Protein AF-W2SBA1-F1 (afdb_monomer_lite)

InterPro domains:
  IPR019438 Queuosine salvage protein family [PF10343] (79-324)
  IPR019438 Queuosine salvage protein family [PTHR21314] (29-324)

Radius of gyration: 33.28 Å; chains: 1; bounding box: 105×116×76 Å

Organism: Cyphellophora europaea (strain CBS 101466) (NCBI:txid1220924)

Secondary structure (DSSP, 8-state):
----PPPHHHHHHHHHHTT-S-PPPPPP--SHHHHHHHHHHH-SSEEE-HHHHHHHHHHHHHHHHHTT-SHHHHHTSTTSPPGGGTHHHHHHHHHHHHT------SS-GGGS-EEEETTEEEETHHHHHHHHHHHHHTT--TT-HHHHHHS-HHHHHHHT--SSSSPPTTHHHHHHHHHHHHHHHTSGGGSHHHHHHHHTT-HHHHHHHHHHH-HHHH--EEEETTEEEE--HHHHHHHHHHHHHTTTSGGG--TTHHHH------SSHHHHHHHTTSEEE-HHHHHHHHTT----TT-HHHHHHHHHHHHHHHHHHHHHHHTT-SEEEEEE----------------------------------------------------------------------------------------------------PPP----PPPPEEEEEEP-HHHHHHHHHHHHHHHHHHHHHHHHTT---SS-TT-TTSPP----GGGT-

Structure (mmCIF, N/CA/C/O backbone):
data_AF-W2SBA1-F1
#
_entry.id   AF-W2SBA1-F1
#
loop_
_atom_site.group_PDB
_atom_site.id
_atom_site.type_symbol
_atom_site.label_atom_id
_atom_site.label_alt_id
_atom_site.label_comp_id
_atom_site.label_asym_id
_atom_site.label_entity_id
_atom_site.label_seq_id
_atom_site.pdbx_PDB_ins_code
_atom_site.Cartn_x
_atom_site.Cartn_y
_atom_site.Cartn_z
_atom_site.occupancy
_atom_site.B_iso_or_equiv
_atom_site.auth_seq_id
_atom_site.auth_comp_id
_atom_site.auth_asym_id
_atom_site.auth_atom_id
_atom_site.pdbx_PDB_model_num
ATOM 1 N N . MET A 1 1 ? 12.137 64.158 -16.734 1.00 41.31 1 MET A N 1
ATOM 2 C CA . MET A 1 1 ? 11.784 62.815 -17.223 1.00 41.31 1 MET A CA 1
ATOM 3 C C . MET A 1 1 ? 13.118 62.131 -17.488 1.00 41.31 1 MET A C 1
ATOM 5 O O . MET A 1 1 ? 13.755 62.510 -18.460 1.00 41.31 1 MET A O 1
ATOM 9 N N . SER A 1 2 ? 13.648 61.332 -16.556 1.00 4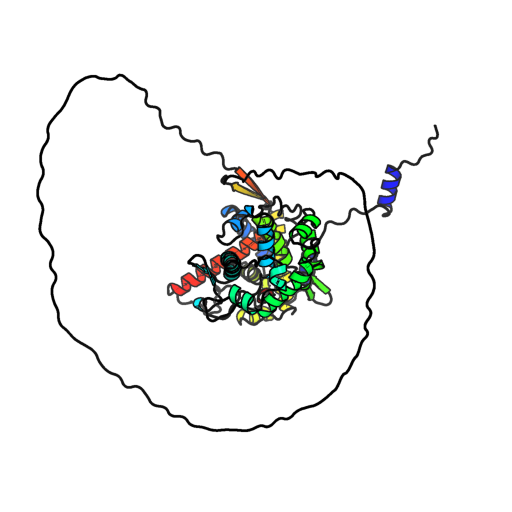5.12 2 SER A N 1
ATOM 10 C CA . SER A 1 2 ? 14.929 60.633 -16.760 1.00 45.12 2 SER A CA 1
ATOM 11 C C . SER A 1 2 ? 14.648 59.210 -17.235 1.00 45.12 2 SER A C 1
ATOM 13 O O . SER A 1 2 ? 14.126 58.413 -16.463 1.00 45.12 2 SER A O 1
ATOM 15 N N . ASP A 1 3 ? 14.999 58.925 -18.487 1.00 52.66 3 ASP A N 1
ATOM 16 C CA . ASP A 1 3 ? 14.922 57.614 -19.158 1.00 52.66 3 ASP A CA 1
ATOM 17 C C . ASP A 1 3 ? 16.031 56.634 -18.696 1.00 52.66 3 ASP A C 1
ATOM 19 O O . ASP A 1 3 ? 16.565 55.873 -19.494 1.00 52.66 3 ASP A O 1
ATOM 23 N N . ASP A 1 4 ? 16.413 56.656 -17.414 1.00 56.69 4 ASP A N 1
ATOM 24 C CA . ASP A 1 4 ? 17.571 55.899 -16.891 1.00 56.69 4 ASP A CA 1
ATOM 25 C C . ASP A 1 4 ? 17.198 54.773 -15.903 1.00 56.69 4 ASP A C 1
ATOM 27 O O . ASP A 1 4 ? 18.074 54.197 -15.256 1.00 56.69 4 ASP A O 1
ATOM 31 N N . GLU A 1 5 ? 15.916 54.415 -15.771 1.00 64.38 5 GLU A N 1
ATOM 32 C CA . GLU A 1 5 ? 15.523 53.247 -14.970 1.00 64.38 5 GLU A CA 1
ATOM 33 C C . GLU A 1 5 ? 15.539 51.974 -15.821 1.00 64.38 5 GLU A C 1
ATOM 35 O O . GLU A 1 5 ? 14.799 51.832 -16.794 1.00 64.38 5 GLU A O 1
ATOM 40 N N . ALA A 1 6 ? 16.421 51.041 -15.452 1.00 68.38 6 ALA A N 1
ATOM 41 C CA . ALA A 1 6 ? 16.490 49.724 -16.064 1.00 68.38 6 ALA A CA 1
ATOM 42 C C . ALA A 1 6 ? 15.169 48.971 -15.852 1.00 68.38 6 ALA A C 1
ATOM 44 O O . ALA A 1 6 ? 14.677 48.872 -14.728 1.00 68.38 6 ALA A O 1
ATOM 45 N N . ASP A 1 7 ? 14.635 48.419 -16.940 1.00 77.94 7 ASP A N 1
ATOM 46 C CA . ASP A 1 7 ? 13.379 47.677 -16.949 1.00 77.94 7 ASP A CA 1
ATOM 47 C C . ASP A 1 7 ? 13.448 46.467 -15.985 1.00 77.94 7 ASP A C 1
ATOM 49 O O . ASP A 1 7 ? 14.268 45.557 -16.187 1.00 77.94 7 ASP A O 1
ATOM 53 N N . PRO A 1 8 ? 12.614 46.437 -14.928 1.00 74.50 8 PRO A N 1
ATOM 54 C CA . PRO A 1 8 ? 12.634 45.379 -13.926 1.00 74.50 8 PRO A CA 1
ATOM 55 C C . PRO A 1 8 ? 12.270 43.998 -14.493 1.00 74.50 8 PRO A C 1
ATOM 57 O O . PRO A 1 8 ? 12.764 42.992 -13.978 1.00 74.50 8 PRO A O 1
ATOM 60 N N . GLU A 1 9 ? 11.482 43.915 -15.570 1.00 71.69 9 GLU A N 1
ATOM 61 C CA . GLU A 1 9 ? 11.187 42.638 -16.234 1.00 71.69 9 GLU A CA 1
ATOM 62 C C . GLU A 1 9 ? 12.407 42.114 -16.995 1.00 71.69 9 GLU A C 1
ATOM 64 O O . GLU A 1 9 ? 12.717 40.919 -16.952 1.00 71.69 9 GLU A O 1
ATOM 69 N N . LEU A 1 10 ? 13.159 43.015 -17.632 1.00 73.62 10 LEU A N 1
ATOM 70 C CA . LEU A 1 10 ? 14.387 42.670 -18.343 1.00 73.62 10 LEU A CA 1
ATOM 71 C C . LEU A 1 10 ? 15.471 42.182 -17.371 1.00 73.62 10 LEU A C 1
ATOM 73 O O . LEU A 1 10 ? 16.178 41.218 -17.667 1.00 73.62 10 LEU A O 1
ATOM 77 N N . LEU A 1 11 ? 15.569 42.799 -16.188 1.00 75.62 11 LEU A N 1
ATOM 78 C CA . LEU A 1 11 ? 16.464 42.367 -15.110 1.00 75.62 11 LEU A CA 1
ATOM 79 C C . LEU A 1 11 ? 16.079 40.989 -14.553 1.00 75.62 11 LEU A C 1
ATOM 81 O O . LEU A 1 11 ? 16.964 40.168 -14.306 1.00 75.62 11 LEU A O 1
ATOM 85 N N . ALA A 1 12 ? 14.782 40.706 -14.404 1.00 69.31 12 ALA A N 1
ATOM 86 C CA . ALA A 1 12 ? 14.292 39.399 -13.968 1.00 69.31 12 ALA A CA 1
ATOM 87 C C . ALA A 1 12 ? 14.592 38.296 -15.000 1.00 69.31 12 ALA A C 1
ATOM 89 O O . ALA A 1 12 ? 15.071 37.219 -14.636 1.00 69.31 12 ALA A O 1
ATOM 90 N N . LEU A 1 13 ? 14.397 38.580 -16.292 1.00 70.69 13 LEU A N 1
ATOM 91 C CA . LEU A 1 13 ? 14.755 37.685 -17.400 1.00 70.69 13 LEU A CA 1
ATOM 92 C C . LEU A 1 13 ? 16.266 37.429 -17.471 1.00 70.69 13 LEU A C 1
ATOM 94 O O . LEU A 1 13 ? 16.697 36.284 -17.635 1.00 70.69 13 LEU A O 1
ATOM 98 N N . LEU A 1 14 ? 17.082 38.473 -17.294 1.00 74.50 14 LEU A N 1
ATOM 99 C CA . LEU A 1 14 ? 18.538 38.344 -17.265 1.00 74.50 14 LEU A CA 1
ATOM 100 C C . LEU A 1 14 ? 18.982 37.491 -16.068 1.00 74.50 14 LEU A C 1
ATOM 102 O O . LEU A 1 14 ? 19.779 36.568 -16.238 1.00 74.50 14 LEU A O 1
ATOM 106 N N . ALA A 1 15 ? 18.409 37.729 -14.884 1.00 70.81 15 ALA A N 1
ATOM 107 C CA . ALA A 1 15 ? 18.660 36.932 -13.687 1.00 70.81 15 ALA A CA 1
ATOM 108 C C . ALA A 1 15 ? 18.260 35.462 -13.886 1.00 70.81 15 ALA A C 1
ATOM 110 O O . ALA A 1 15 ? 19.018 34.569 -13.516 1.00 70.81 15 ALA A O 1
ATOM 111 N N . GLN A 1 16 ? 17.126 35.182 -14.531 1.00 71.81 16 GLN A N 1
ATOM 112 C CA . GLN A 1 16 ? 16.700 33.817 -14.846 1.00 71.81 16 GLN A CA 1
ATOM 113 C C . GLN A 1 16 ? 17.651 33.130 -15.842 1.00 71.81 16 GLN A C 1
ATOM 115 O O . GLN A 1 16 ? 18.020 31.973 -15.635 1.00 71.81 16 GLN A O 1
ATOM 120 N N . SER A 1 17 ? 18.113 33.849 -16.873 1.00 73.62 17 SER A N 1
ATOM 121 C CA . SER A 1 17 ? 19.070 33.333 -17.866 1.00 73.62 17 SER A CA 1
ATOM 122 C C . SER A 1 17 ? 20.462 33.050 -17.282 1.00 73.62 17 SER A C 1
ATOM 124 O O . SER A 1 17 ? 21.148 32.133 -17.728 1.00 73.62 17 SER A O 1
ATOM 126 N N . LEU A 1 18 ? 20.849 33.796 -16.242 1.00 78.88 18 LEU A N 1
ATOM 127 C CA . LEU A 1 18 ? 22.095 33.626 -15.490 1.00 78.88 18 LEU A CA 1
ATOM 128 C C . LEU A 1 18 ? 21.955 32.651 -14.305 1.00 78.88 18 LEU A C 1
ATOM 130 O O . LEU A 1 18 ? 22.921 32.432 -13.578 1.00 78.88 18 LEU A O 1
ATOM 134 N N . GLY A 1 19 ? 20.771 32.060 -14.095 1.00 60.34 19 GLY A N 1
ATOM 135 C CA . GLY A 1 19 ? 20.509 31.125 -12.994 1.00 60.34 19 GLY A CA 1
ATOM 136 C C . GLY A 1 19 ? 20.429 31.771 -11.603 1.00 60.34 19 GLY A C 1
ATOM 137 O O . GLY A 1 19 ? 20.545 31.066 -10.605 1.00 60.34 19 GLY A O 1
ATOM 138 N N . LEU A 1 20 ? 20.241 33.091 -11.541 1.00 73.81 20 LEU A N 1
ATOM 139 C CA . LEU A 1 20 ? 20.151 33.924 -10.334 1.00 73.81 20 LEU A CA 1
ATOM 140 C C . LEU A 1 20 ? 18.700 34.267 -9.931 1.00 73.81 20 LEU A C 1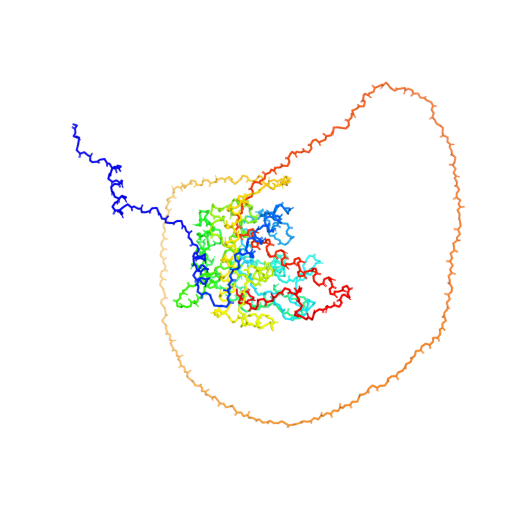
ATOM 142 O O . LEU A 1 20 ? 18.489 34.905 -8.903 1.00 73.81 20 LEU A O 1
ATOM 146 N N . GLY A 1 21 ? 17.702 33.865 -10.725 1.00 60.50 21 GLY A N 1
ATO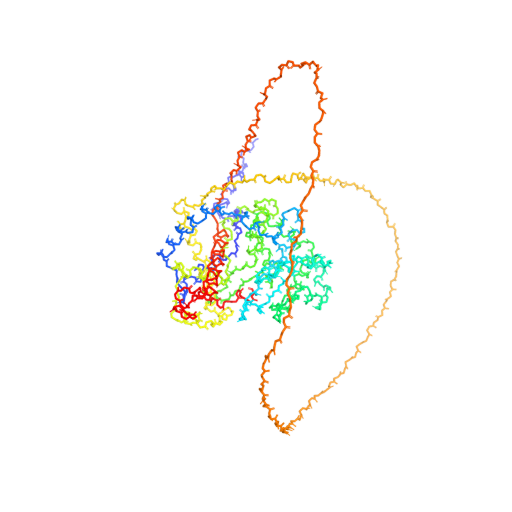M 147 C CA . GLY A 1 21 ? 16.283 33.946 -10.355 1.00 60.50 21 GLY A CA 1
ATOM 148 C C . GLY A 1 21 ? 15.858 32.792 -9.441 1.00 60.50 21 GLY A C 1
ATOM 149 O O . GLY A 1 21 ? 16.496 31.736 -9.441 1.00 60.50 21 GLY A O 1
ATOM 150 N N . SER A 1 22 ? 14.763 32.957 -8.688 1.00 55.28 22 SER A N 1
ATOM 151 C CA . SER A 1 22 ? 14.114 31.828 -8.016 1.00 55.28 22 SER A CA 1
ATOM 152 C C . SER A 1 22 ? 13.781 30.776 -9.074 1.00 55.28 22 SER A C 1
ATOM 154 O O . SER A 1 22 ? 12.940 30.983 -9.950 1.00 55.28 22 SER A O 1
ATOM 156 N N . ARG A 1 23 ? 14.490 29.642 -9.053 1.00 54.47 23 ARG A N 1
ATOM 157 C CA . ARG A 1 23 ? 14.047 28.489 -9.835 1.00 54.47 23 ARG A CA 1
ATOM 158 C C . ARG A 1 23 ? 12.641 28.159 -9.340 1.00 54.47 23 ARG A C 1
ATOM 160 O O . ARG A 1 23 ? 12.480 28.085 -8.120 1.00 54.47 23 ARG A O 1
ATOM 167 N N . PRO A 1 24 ? 11.647 27.966 -10.226 1.00 56.41 24 PRO A N 1
ATOM 168 C CA . PRO A 1 24 ? 10.415 27.332 -9.793 1.00 56.41 24 PRO A CA 1
ATOM 169 C C . PRO A 1 24 ? 10.820 26.048 -9.072 1.00 56.41 24 PRO A C 1
ATOM 171 O O . PRO A 1 24 ? 11.606 25.255 -9.605 1.00 56.41 24 PRO A O 1
ATOM 174 N N . GLU A 1 25 ? 10.404 25.933 -7.813 1.00 65.81 25 GLU A N 1
ATOM 175 C CA . GLU A 1 25 ? 10.704 24.772 -6.990 1.00 65.81 25 GLU A CA 1
ATOM 176 C C . GLU A 1 25 ? 10.232 23.540 -7.764 1.00 65.81 25 GLU A C 1
ATOM 178 O O . GLU A 1 25 ? 9.130 23.533 -8.320 1.00 65.81 25 GLU A O 1
ATOM 183 N N . ALA A 1 26 ? 11.108 22.543 -7.913 1.00 74.62 26 ALA A N 1
ATOM 184 C CA . ALA A 1 26 ? 10.741 21.338 -8.642 1.00 74.62 26 ALA A CA 1
ATOM 185 C C . ALA A 1 26 ? 9.484 20.734 -7.992 1.00 74.62 26 ALA A C 1
ATOM 187 O O . ALA A 1 26 ? 9.372 20.780 -6.762 1.00 74.62 26 ALA A O 1
ATOM 188 N N . PRO A 1 27 ? 8.544 20.178 -8.780 1.00 84.62 27 PRO A N 1
ATOM 189 C CA . PRO A 1 27 ? 7.355 19.565 -8.210 1.00 84.62 27 PRO A CA 1
ATOM 190 C C . PRO A 1 27 ? 7.766 18.520 -7.160 1.00 84.62 27 PRO A C 1
ATOM 192 O O . PRO A 1 27 ? 8.754 17.803 -7.379 1.00 84.62 27 PRO A O 1
ATOM 195 N N . PRO A 1 28 ? 7.054 18.436 -6.018 1.00 90.62 28 PRO A N 1
ATOM 196 C CA . PRO A 1 28 ? 7.364 17.460 -4.986 1.00 90.62 28 PRO A CA 1
ATOM 197 C C . PRO A 1 28 ? 7.434 16.046 -5.569 1.00 90.62 28 PRO A C 1
ATOM 199 O O . PRO A 1 28 ? 6.621 15.655 -6.401 1.00 90.62 28 PRO A O 1
ATOM 202 N N . SER A 1 29 ? 8.414 15.265 -5.123 1.00 93.25 29 SER A N 1
ATOM 203 C CA . SER A 1 29 ? 8.564 13.864 -5.509 1.00 93.25 29 SER A CA 1
ATOM 204 C C . SER A 1 29 ? 8.726 13.011 -4.263 1.00 93.25 29 SER A C 1
ATOM 206 O O . SER A 1 29 ? 9.401 13.416 -3.317 1.00 93.25 29 SER A O 1
ATOM 208 N N . THR A 1 30 ? 8.136 11.818 -4.287 1.00 96.25 30 THR A N 1
ATOM 209 C CA . THR A 1 30 ? 8.265 10.812 -3.223 1.00 96.25 30 THR A CA 1
ATOM 210 C C . THR A 1 30 ? 9.617 10.093 -3.255 1.00 96.25 30 THR A C 1
ATOM 212 O O . THR A 1 30 ? 9.948 9.353 -2.336 1.00 96.25 30 THR A O 1
ATOM 215 N N . GLY A 1 31 ? 10.388 10.228 -4.343 1.00 96.56 31 GLY A N 1
ATOM 216 C CA . GLY A 1 31 ? 11.643 9.499 -4.559 1.00 96.56 31 GLY A CA 1
ATOM 217 C C . GLY A 1 31 ? 11.479 8.005 -4.878 1.00 96.56 31 GLY A C 1
ATOM 218 O O . GLY A 1 31 ? 12.423 7.396 -5.382 1.00 96.56 31 GLY A O 1
ATOM 219 N N . VAL A 1 32 ? 10.286 7.432 -4.674 1.00 97.69 32 VAL A N 1
ATOM 220 C CA . VAL A 1 32 ? 10.009 5.994 -4.822 1.00 97.69 32 VAL A CA 1
ATOM 221 C C . VAL A 1 32 ? 10.308 5.505 -6.233 1.00 97.69 32 VAL A C 1
ATOM 223 O O . VAL A 1 32 ? 11.031 4.528 -6.410 1.00 97.69 32 VAL A O 1
ATOM 226 N N . LEU A 1 33 ? 9.825 6.218 -7.255 1.00 97.06 33 LEU A N 1
ATOM 227 C CA . LEU A 1 33 ? 9.997 5.781 -8.638 1.00 97.06 33 LEU A CA 1
ATOM 228 C C . LEU A 1 33 ? 11.471 5.779 -9.078 1.00 97.06 33 LEU A C 1
ATOM 230 O O . LEU A 1 33 ? 11.918 4.859 -9.758 1.00 97.06 33 LEU A O 1
ATOM 234 N N . LYS A 1 34 ? 12.248 6.769 -8.624 1.00 97.56 34 LYS A N 1
ATOM 235 C CA . LYS A 1 34 ? 13.693 6.854 -8.877 1.00 97.56 34 LYS A CA 1
ATOM 236 C C . LYS A 1 34 ? 14.457 5.736 -8.164 1.00 97.56 34 LYS A C 1
ATOM 238 O O . LYS A 1 34 ? 15.417 5.194 -8.707 1.00 97.56 34 LYS A O 1
ATOM 243 N N . SER A 1 35 ? 14.050 5.392 -6.943 1.00 98.12 35 SER A N 1
ATOM 244 C CA . SER A 1 35 ? 14.602 4.241 -6.230 1.00 98.12 35 SER A CA 1
ATOM 245 C C . SER A 1 35 ? 14.255 2.922 -6.923 1.00 98.12 35 SER A C 1
ATOM 247 O O . SER A 1 35 ? 15.129 2.069 -7.046 1.00 98.12 35 SER A O 1
ATOM 249 N N . ALA A 1 36 ? 13.024 2.775 -7.417 1.00 98.19 36 ALA A N 1
ATOM 250 C CA . ALA A 1 36 ? 12.576 1.596 -8.149 1.00 98.19 36 ALA A CA 1
ATOM 251 C C . ALA A 1 36 ? 13.360 1.380 -9.450 1.00 98.19 36 ALA A C 1
ATOM 253 O O . ALA A 1 36 ? 13.852 0.278 -9.682 1.00 98.19 36 ALA A O 1
ATOM 254 N N . GLU A 1 37 ? 13.548 2.440 -10.241 1.00 98.38 37 GLU A N 1
ATOM 255 C CA . GLU A 1 37 ? 14.387 2.425 -11.447 1.00 98.38 37 GLU A CA 1
ATOM 256 C C . GLU A 1 37 ? 15.828 2.014 -11.122 1.00 98.38 37 GLU A C 1
ATOM 258 O O . GLU A 1 37 ? 16.373 1.107 -11.746 1.00 98.38 37 GLU A O 1
ATOM 263 N N . TYR A 1 38 ? 16.425 2.608 -10.080 1.00 98.62 38 TYR A N 1
ATOM 264 C CA . TYR A 1 38 ? 17.785 2.262 -9.665 1.00 98.62 38 TYR A CA 1
ATOM 265 C C . TYR A 1 38 ? 17.927 0.786 -9.279 1.00 98.62 38 TYR A C 1
ATOM 267 O O . TYR A 1 38 ? 18.912 0.153 -9.660 1.00 98.62 38 TYR A O 1
ATOM 275 N N . VAL A 1 39 ? 16.980 0.235 -8.513 1.00 98.56 39 VAL A N 1
ATOM 276 C CA . VAL A 1 39 ? 17.020 -1.189 -8.154 1.00 98.56 39 VAL A CA 1
ATOM 277 C C . VAL A 1 39 ? 16.849 -2.045 -9.401 1.00 98.56 39 VAL A C 1
ATOM 279 O O . VAL A 1 39 ? 17.642 -2.958 -9.591 1.00 98.56 39 VAL A O 1
ATOM 282 N N . TYR A 1 40 ? 15.887 -1.727 -10.269 1.00 98.19 40 TYR A N 1
ATOM 283 C CA . TYR A 1 40 ? 15.662 -2.450 -11.520 1.00 98.19 40 TYR A CA 1
ATOM 284 C C . TYR A 1 40 ? 16.918 -2.507 -12.403 1.00 98.19 40 TYR A C 1
ATOM 286 O O . TYR A 1 40 ? 17.310 -3.591 -12.827 1.00 98.19 40 TYR A O 1
ATOM 294 N N . ASP A 1 41 ? 17.599 -1.377 -12.610 1.00 98.06 41 ASP A N 1
ATOM 295 C CA . ASP A 1 41 ? 18.819 -1.299 -13.428 1.00 98.06 41 ASP A CA 1
ATOM 296 C C . ASP A 1 41 ? 19.984 -2.130 -12.864 1.00 98.06 41 ASP A C 1
ATOM 298 O O . ASP A 1 41 ? 20.960 -2.410 -13.563 1.00 98.06 41 ASP A O 1
ATOM 302 N N . ASN A 1 42 ? 19.908 -2.500 -11.585 1.00 98.25 42 ASN A N 1
ATOM 303 C CA . ASN A 1 42 ? 20.952 -3.221 -10.869 1.00 98.25 42 ASN A CA 1
ATOM 304 C C . ASN A 1 42 ? 20.507 -4.619 -10.406 1.00 98.25 42 ASN A C 1
ATOM 306 O O . ASN A 1 42 ? 21.335 -5.355 -9.866 1.00 98.25 42 ASN A O 1
ATOM 310 N N . ALA A 1 43 ? 19.253 -5.011 -10.621 1.00 97.88 43 ALA A N 1
ATOM 311 C CA . ALA A 1 43 ? 18.715 -6.276 -10.143 1.00 97.88 43 ALA A CA 1
ATOM 312 C C . ALA A 1 43 ? 19.443 -7.473 -10.778 1.00 97.88 43 ALA A C 1
ATOM 314 O O . ALA A 1 43 ? 19.828 -7.442 -11.948 1.00 97.88 43 ALA A O 1
ATOM 315 N N . LEU A 1 44 ? 19.659 -8.532 -9.994 1.00 97.38 44 LEU A N 1
ATOM 316 C CA . LEU A 1 44 ? 20.255 -9.789 -10.475 1.00 97.38 44 LEU A CA 1
ATOM 317 C C . LEU A 1 44 ? 19.258 -10.941 -10.462 1.00 97.38 44 LEU A C 1
ATOM 319 O O . LEU A 1 44 ? 19.340 -11.849 -11.289 1.00 97.38 44 LEU A O 1
ATOM 323 N N . ASP A 1 45 ? 18.348 -10.923 -9.496 1.00 97.81 45 ASP A N 1
ATOM 324 C CA . ASP A 1 45 ? 17.427 -12.003 -9.204 1.00 97.81 45 ASP A CA 1
ATOM 325 C C . ASP A 1 45 ? 16.014 -11.722 -9.744 1.00 97.81 45 ASP A C 1
ATOM 327 O O . ASP A 1 45 ? 15.227 -12.662 -9.861 1.00 97.81 45 ASP A O 1
ATOM 331 N N . VAL A 1 46 ? 15.710 -10.480 -10.143 1.00 97.94 46 VAL A N 1
ATOM 332 C CA . VAL A 1 46 ? 14.437 -10.081 -10.768 1.00 97.94 46 VAL A CA 1
ATOM 333 C C . VAL A 1 46 ? 14.665 -9.381 -12.108 1.00 97.94 46 VAL A C 1
ATOM 335 O O . VAL A 1 46 ? 15.520 -8.513 -12.236 1.00 97.94 46 VAL A O 1
ATOM 338 N N . SER A 1 47 ? 13.859 -9.724 -13.114 1.00 97.69 47 SER A N 1
ATOM 339 C CA . SER A 1 47 ? 13.835 -9.046 -14.415 1.00 97.69 47 SER A CA 1
ATOM 340 C C . SER A 1 47 ? 12.404 -8.799 -14.893 1.00 97.69 47 SER A C 1
ATOM 342 O O . SER A 1 47 ? 11.472 -9.499 -14.489 1.00 97.69 47 SER A O 1
ATOM 344 N N . ILE A 1 48 ? 12.225 -7.789 -15.749 1.00 98.12 48 ILE A N 1
ATOM 345 C CA . ILE A 1 48 ? 10.918 -7.396 -16.290 1.00 98.12 48 ILE A CA 1
ATOM 346 C C . ILE A 1 48 ? 10.866 -7.730 -17.782 1.00 98.12 48 ILE A C 1
ATOM 348 O O . ILE A 1 48 ? 11.691 -7.269 -18.571 1.00 98.12 48 ILE A O 1
ATOM 352 N N . SER A 1 49 ? 9.882 -8.530 -18.189 1.00 97.44 49 SER A N 1
ATOM 353 C CA . SER A 1 49 ? 9.722 -8.949 -19.582 1.00 97.44 49 SER A CA 1
ATOM 354 C C . SER A 1 49 ? 9.012 -7.888 -20.411 1.00 97.44 49 SER A C 1
ATOM 356 O O . SER A 1 49 ? 7.830 -7.631 -20.212 1.00 97.44 49 SER A O 1
ATOM 358 N N . SER A 1 50 ? 9.679 -7.344 -21.435 1.00 94.75 50 SER A N 1
ATOM 359 C CA . SER A 1 50 ? 9.043 -6.397 -22.368 1.00 94.75 50 SER A CA 1
ATOM 360 C C . SER A 1 50 ? 7.827 -6.999 -23.088 1.00 94.75 50 SER A C 1
ATOM 362 O O . SER A 1 50 ? 6.826 -6.313 -23.303 1.00 94.75 50 SER A O 1
ATOM 364 N N . GLN A 1 51 ? 7.892 -8.282 -23.461 1.00 95.25 51 GLN A N 1
ATOM 365 C CA . GLN A 1 51 ? 6.771 -8.973 -24.103 1.00 95.25 51 GLN A CA 1
ATOM 366 C C . GLN A 1 51 ? 5.623 -9.195 -23.113 1.00 95.25 51 GLN A C 1
ATOM 368 O O . GLN A 1 51 ? 4.475 -8.902 -23.447 1.00 95.25 51 GLN A O 1
ATOM 373 N N . GLY A 1 52 ? 5.942 -9.658 -21.899 1.00 94.56 52 GLY A N 1
ATOM 374 C CA . GLY A 1 52 ? 4.969 -9.857 -20.826 1.00 94.56 52 GLY A CA 1
ATOM 375 C C . GLY A 1 52 ? 4.270 -8.555 -20.449 1.00 94.56 52 GLY A C 1
ATOM 376 O O . GLY A 1 52 ? 3.046 -8.506 -20.423 1.00 94.56 52 GLY A O 1
ATOM 377 N N . SER A 1 53 ? 5.023 -7.464 -20.283 1.00 94.81 53 SER A N 1
ATOM 378 C CA . SER A 1 53 ? 4.474 -6.136 -19.997 1.00 94.81 53 SER A CA 1
ATOM 379 C C . SER A 1 53 ? 3.503 -5.657 -21.076 1.00 94.81 53 SER A C 1
ATOM 381 O O . SER A 1 53 ? 2.431 -5.158 -20.755 1.00 94.81 53 SER A O 1
ATOM 383 N N . LYS A 1 54 ? 3.826 -5.838 -22.362 1.00 94.25 54 LYS A N 1
ATOM 384 C CA . LYS A 1 54 ? 2.930 -5.441 -23.463 1.00 94.25 54 LYS A CA 1
ATOM 385 C C . LYS A 1 54 ? 1.625 -6.233 -23.472 1.00 94.25 54 LYS A C 1
ATOM 387 O O . LYS A 1 54 ? 0.574 -5.645 -23.712 1.00 94.25 54 LYS A O 1
ATOM 392 N N . ALA A 1 55 ? 1.698 -7.541 -23.228 1.00 94.00 55 ALA A N 1
ATOM 393 C CA . ALA A 1 55 ? 0.521 -8.403 -23.160 1.00 94.00 55 ALA A CA 1
ATOM 394 C C . ALA A 1 55 ? -0.337 -8.089 -21.922 1.00 94.00 55 ALA A C 1
ATOM 396 O O . ALA A 1 55 ? -1.555 -7.958 -22.026 1.00 94.00 55 ALA A O 1
ATOM 397 N N . ALA A 1 56 ? 0.300 -7.901 -20.765 1.00 94.56 56 ALA A N 1
ATOM 398 C CA . ALA A 1 56 ? -0.372 -7.546 -19.522 1.00 94.56 56 ALA A CA 1
ATOM 399 C C . ALA A 1 56 ? -1.035 -6.163 -19.599 1.00 94.56 56 ALA A C 1
ATOM 401 O O . ALA A 1 56 ? -2.178 -6.025 -19.185 1.00 94.56 56 ALA A O 1
ATOM 402 N N . ALA A 1 57 ? -0.373 -5.160 -20.182 1.00 93.94 57 ALA A N 1
ATOM 403 C CA . ALA A 1 57 ? -0.942 -3.825 -20.382 1.00 93.94 57 ALA A CA 1
ATOM 404 C C . ALA A 1 57 ? -2.247 -3.871 -21.196 1.00 93.94 57 ALA A C 1
ATOM 406 O O . ALA A 1 57 ? -3.229 -3.221 -20.844 1.00 93.94 57 ALA A O 1
ATOM 407 N N . GLU A 1 58 ? -2.281 -4.675 -22.260 1.00 91.25 58 GLU A N 1
ATOM 408 C CA . GLU A 1 58 ? -3.479 -4.869 -23.079 1.00 91.25 58 GLU A CA 1
ATOM 409 C C . GLU A 1 58 ? -4.599 -5.568 -22.297 1.00 91.25 58 GLU A C 1
ATOM 411 O O . GLU A 1 58 ? -5.733 -5.084 -22.266 1.00 91.25 58 GLU A O 1
ATOM 416 N N . LEU A 1 59 ? -4.272 -6.654 -21.592 1.00 91.94 59 LEU A N 1
ATOM 417 C CA . LEU A 1 59 ? -5.224 -7.382 -20.753 1.00 91.94 59 LEU A CA 1
ATOM 418 C C . LEU A 1 59 ? -5.827 -6.490 -19.656 1.00 91.94 59 LEU A C 1
ATOM 420 O O . LEU A 1 59 ? -7.050 -6.441 -19.505 1.00 91.94 59 LEU A O 1
ATOM 424 N N . LEU A 1 60 ? -4.983 -5.779 -18.905 1.00 92.06 60 LEU A N 1
ATOM 425 C CA . LEU A 1 60 ? -5.402 -4.916 -17.800 1.00 92.06 60 LEU A CA 1
ATOM 426 C C . LEU A 1 60 ? -6.259 -3.756 -18.302 1.00 92.06 60 LEU A C 1
ATOM 428 O O . LEU A 1 60 ? -7.269 -3.439 -17.682 1.00 92.06 60 LEU A O 1
ATOM 432 N N . TYR A 1 61 ? -5.937 -3.175 -19.461 1.00 88.25 61 TYR A N 1
ATOM 433 C CA . TYR A 1 61 ? -6.756 -2.114 -20.049 1.00 88.25 61 TYR A CA 1
ATOM 434 C C . TYR A 1 61 ? -8.171 -2.601 -20.374 1.00 88.25 61 TYR A C 1
ATOM 436 O O . TYR A 1 61 ? -9.161 -1.946 -20.031 1.00 88.25 61 TYR A O 1
ATOM 444 N N . HIS A 1 62 ? -8.286 -3.776 -20.998 1.00 89.12 62 HIS A N 1
ATOM 445 C CA . HIS A 1 62 ? -9.588 -4.374 -21.275 1.00 89.12 62 HIS A CA 1
ATOM 446 C C . HIS A 1 62 ? -10.375 -4.652 -19.990 1.00 89.12 62 HIS A C 1
ATOM 448 O O . HIS A 1 62 ? -11.590 -4.445 -19.964 1.00 89.12 62 HIS A O 1
ATOM 454 N N . GLN A 1 63 ? -9.703 -5.074 -18.916 1.00 89.88 63 GLN A N 1
ATOM 455 C CA . GLN A 1 63 ? -10.343 -5.288 -17.621 1.00 89.88 63 GLN A CA 1
ATOM 456 C C . GLN A 1 63 ? -10.802 -3.984 -16.961 1.00 89.88 63 GLN A C 1
ATOM 458 O O . GLN A 1 63 ? -11.962 -3.930 -16.550 1.00 89.88 63 GLN A O 1
ATOM 463 N N . LEU A 1 64 ? -9.964 -2.940 -16.922 1.00 88.38 64 LEU A N 1
ATOM 464 C CA . LEU A 1 64 ? -10.321 -1.617 -16.389 1.00 88.38 64 LEU A CA 1
ATOM 465 C C . LEU A 1 64 ? -11.590 -1.082 -17.060 1.00 88.38 64 LEU A C 1
ATOM 467 O O . LEU A 1 64 ? -12.543 -0.702 -16.382 1.00 88.38 64 LEU A O 1
ATOM 471 N N . ARG A 1 65 ? -11.646 -1.139 -18.397 1.00 85.25 65 ARG A N 1
ATOM 472 C CA . ARG A 1 65 ? -12.810 -0.672 -19.164 1.00 85.25 65 ARG A CA 1
ATOM 473 C C . ARG A 1 65 ? -14.050 -1.516 -18.943 1.00 85.25 65 ARG A C 1
ATOM 475 O O . ARG A 1 65 ? -15.130 -0.969 -18.749 1.00 85.25 65 ARG A O 1
ATOM 482 N N . ARG A 1 66 ? -13.913 -2.843 -18.987 1.00 86.50 66 ARG A N 1
ATOM 483 C CA . ARG A 1 66 ? -15.053 -3.755 -18.828 1.00 86.50 66 ARG A CA 1
ATOM 484 C C . ARG A 1 66 ? -15.676 -3.643 -17.437 1.00 86.50 66 ARG A C 1
ATOM 486 O O . ARG A 1 66 ? -16.888 -3.765 -17.318 1.00 86.50 66 ARG A O 1
ATOM 493 N N . ARG A 1 67 ? -14.852 -3.428 -16.409 1.00 85.25 67 ARG A N 1
ATOM 494 C CA . ARG A 1 67 ? -15.290 -3.264 -15.017 1.00 85.25 67 ARG A CA 1
ATOM 495 C C . ARG A 1 67 ? -15.689 -1.825 -14.675 1.00 85.25 67 ARG A C 1
ATOM 497 O O . ARG A 1 67 ? -16.137 -1.604 -13.562 1.00 85.25 67 ARG A O 1
ATOM 504 N N . GLN A 1 68 ? -15.506 -0.870 -15.595 1.00 83.25 68 GLN A N 1
ATOM 505 C CA . GLN A 1 68 ? -15.643 0.567 -15.324 1.00 83.25 68 GLN A CA 1
ATOM 506 C C . GLN A 1 68 ? -14.889 0.990 -14.046 1.00 83.25 68 GLN A C 1
ATOM 508 O O . GLN A 1 68 ? -15.399 1.722 -13.200 1.00 83.25 68 GLN A O 1
ATOM 513 N N . TYR A 1 69 ? -13.666 0.475 -13.897 1.00 82.69 69 TYR A N 1
ATOM 514 C CA . TYR A 1 69 ? -12.910 0.557 -12.651 1.00 82.69 69 TYR A CA 1
ATOM 515 C C . TYR A 1 69 ? -12.614 2.018 -12.286 1.00 82.69 69 TYR A C 1
ATOM 517 O O . TYR A 1 69 ? -12.247 2.818 -13.148 1.00 82.69 69 TYR A O 1
ATOM 525 N N . SER A 1 70 ? -12.807 2.383 -11.021 1.00 83.56 70 SER A N 1
ATOM 526 C CA . SER A 1 70 ? -12.620 3.748 -10.516 1.00 83.56 70 SER A CA 1
ATOM 527 C C . SER A 1 70 ? -12.461 3.743 -8.994 1.00 83.56 70 SER A C 1
ATOM 529 O O . SER A 1 70 ? -12.651 2.714 -8.347 1.00 83.56 70 SER A O 1
ATOM 531 N N . THR A 1 71 ? -12.197 4.914 -8.410 1.00 77.75 71 THR A N 1
ATOM 532 C CA . THR A 1 71 ? -12.256 5.185 -6.955 1.00 77.75 71 THR A CA 1
ATOM 533 C C . THR A 1 71 ? -13.520 4.650 -6.280 1.00 77.75 71 THR A C 1
ATOM 535 O O . THR A 1 71 ? -13.520 4.330 -5.096 1.00 77.75 71 THR A O 1
ATOM 538 N N . ARG A 1 72 ? -14.618 4.519 -7.026 1.00 71.94 72 ARG A N 1
ATOM 539 C CA . ARG A 1 72 ? -15.908 4.069 -6.503 1.00 71.94 72 ARG A CA 1
ATOM 540 C C . ARG A 1 72 ? -15.940 2.584 -6.194 1.00 71.94 72 ARG A C 1
ATOM 542 O O . ARG A 1 72 ? -16.680 2.199 -5.298 1.00 71.94 72 ARG A O 1
ATOM 549 N N . GLU A 1 73 ? -15.147 1.766 -6.888 1.00 72.25 73 GLU A N 1
ATOM 550 C CA . GLU A 1 73 ? -15.025 0.341 -6.554 1.00 72.25 73 GLU A CA 1
ATOM 551 C C . GLU A 1 73 ? -14.490 0.170 -5.132 1.00 72.25 73 GLU A C 1
ATOM 553 O O . GLU A 1 73 ? -15.035 -0.619 -4.364 1.00 72.25 73 GLU A O 1
ATOM 558 N N . TRP A 1 74 ? -13.522 1.005 -4.740 1.00 74.75 74 TRP A N 1
ATOM 559 C CA . TRP A 1 74 ? -13.043 1.067 -3.362 1.00 74.75 74 TRP A CA 1
ATOM 560 C C . TRP A 1 74 ? -14.197 1.409 -2.407 1.00 74.75 74 TRP A C 1
ATOM 562 O O . TRP A 1 74 ? -14.438 0.693 -1.441 1.00 74.75 74 TRP A O 1
ATOM 572 N N . ALA A 1 75 ? -15.006 2.429 -2.706 1.00 72.12 75 ALA A N 1
ATOM 573 C CA . ALA A 1 75 ? -16.104 2.860 -1.831 1.00 72.12 75 ALA A CA 1
ATOM 574 C C . ALA A 1 75 ? -17.249 1.833 -1.652 1.00 72.12 75 ALA A C 1
ATOM 576 O O . ALA A 1 75 ? -18.067 1.997 -0.736 1.00 72.12 75 ALA A O 1
ATOM 577 N N . LYS A 1 76 ? -17.333 0.786 -2.490 1.00 75.31 76 LYS A N 1
ATOM 578 C CA . LYS A 1 76 ? -18.388 -0.243 -2.414 1.00 75.31 76 LYS A CA 1
ATOM 579 C C . LYS A 1 76 ? -18.249 -1.180 -1.218 1.00 75.31 76 LYS A C 1
ATOM 581 O O . LYS A 1 76 ? -19.255 -1.754 -0.805 1.00 75.31 76 LYS A O 1
ATOM 586 N N . HIS A 1 77 ? -17.047 -1.362 -0.670 1.00 80.06 77 HIS A N 1
ATOM 587 C CA . HIS A 1 77 ? -16.868 -2.327 0.411 1.00 80.06 77 HIS A CA 1
ATOM 588 C C . HIS A 1 77 ? -17.589 -1.885 1.693 1.00 80.06 77 HIS A C 1
ATOM 590 O O . HIS A 1 77 ? -17.512 -0.726 2.100 1.00 80.06 77 HIS A O 1
ATOM 596 N N . GLU A 1 78 ? -18.272 -2.824 2.354 1.00 83.69 78 GLU A N 1
ATOM 597 C CA . GLU A 1 78 ? -19.162 -2.537 3.490 1.00 83.69 78 GLU A CA 1
ATOM 598 C C . GLU A 1 78 ? -18.441 -1.970 4.720 1.00 83.69 78 GLU A C 1
ATOM 600 O O . GLU A 1 78 ? -19.027 -1.208 5.481 1.00 83.69 78 GLU A O 1
ATOM 605 N N . LEU A 1 79 ? -17.160 -2.300 4.891 1.00 84.25 79 LEU A N 1
ATOM 606 C CA . LEU A 1 79 ? -16.347 -1.817 6.011 1.00 84.25 79 LEU A CA 1
ATOM 607 C C . LEU A 1 79 ? -15.605 -0.503 5.737 1.00 84.25 79 LEU A C 1
ATOM 609 O O . LEU A 1 79 ? -15.047 0.073 6.673 1.00 84.25 79 LEU A O 1
ATOM 613 N N . HIS A 1 80 ? -15.550 -0.042 4.483 1.00 83.19 80 HIS A N 1
ATOM 614 C CA . HIS A 1 80 ? -14.814 1.178 4.166 1.00 83.19 80 HIS A CA 1
ATOM 615 C C . HIS A 1 80 ? -15.526 2.423 4.706 1.00 83.19 80 HIS A C 1
ATOM 617 O O . HIS A 1 80 ? -16.757 2.519 4.624 1.00 83.19 80 HIS A O 1
ATOM 623 N N . PRO A 1 81 ? -14.763 3.396 5.237 1.00 80.75 81 PRO A N 1
ATOM 624 C CA . PRO A 1 81 ? -15.337 4.621 5.759 1.00 80.75 81 PRO A CA 1
ATOM 625 C C . PRO A 1 81 ? -15.992 5.431 4.634 1.00 80.75 81 PRO A C 1
ATOM 627 O O . PRO A 1 81 ? -15.553 5.418 3.481 1.00 80.75 81 PRO A O 1
ATOM 630 N N . LYS A 1 82 ? -17.066 6.141 4.982 1.00 82.12 82 LYS A N 1
ATOM 631 C CA . LYS A 1 82 ? -17.807 7.010 4.062 1.00 82.12 82 LYS A CA 1
ATOM 632 C C . LYS A 1 82 ? -17.330 8.461 4.204 1.00 82.12 82 LYS A C 1
ATOM 634 O O . LYS A 1 82 ? -16.934 8.859 5.301 1.00 82.12 82 LYS A O 1
ATOM 639 N N . PRO A 1 83 ? -17.378 9.272 3.133 1.00 79.31 83 PRO A N 1
ATOM 640 C CA . PRO A 1 83 ? -16.839 10.635 3.151 1.00 79.31 83 PRO A CA 1
ATOM 641 C C . PRO A 1 83 ? -17.607 11.603 4.067 1.00 79.31 83 PRO A C 1
ATOM 643 O O . PRO A 1 83 ? -17.060 12.632 4.454 1.00 79.31 83 PRO A O 1
ATOM 646 N N . SER A 1 84 ? -18.839 11.273 4.466 1.00 78.56 84 SER A N 1
ATOM 647 C CA . SER A 1 84 ? -19.714 12.134 5.277 1.00 78.56 84 SER A CA 1
ATOM 648 C C . SER A 1 84 ? -19.192 12.448 6.687 1.00 78.56 84 SER A C 1
ATOM 650 O O . SER A 1 84 ? -19.684 13.370 7.327 1.00 78.56 84 SER A O 1
ATOM 652 N N . GLY A 1 85 ? -18.186 11.721 7.184 1.00 79.06 85 GLY A N 1
ATOM 653 C CA . GLY A 1 85 ? -17.621 11.929 8.521 1.00 79.06 85 GLY A CA 1
ATOM 654 C C . GLY A 1 85 ? -16.541 13.013 8.627 1.00 79.06 85 GLY A C 1
ATOM 655 O O . GLY A 1 85 ? -16.055 13.248 9.733 1.00 79.06 85 GLY A O 1
ATOM 656 N N . GLY A 1 86 ? -16.127 13.651 7.522 1.00 90.69 86 GLY A N 1
ATOM 657 C CA . GLY A 1 86 ? -15.115 14.718 7.529 1.00 90.69 86 GLY A CA 1
ATOM 658 C C . GLY A 1 86 ? -13.825 14.314 8.258 1.00 90.69 86 GLY A C 1
ATOM 659 O O . GLY A 1 86 ? -13.139 13.375 7.852 1.00 90.69 86 GLY A O 1
ATOM 660 N N . GLU A 1 87 ? -13.513 14.994 9.366 1.00 93.31 87 GLU A N 1
ATOM 661 C CA . GLU A 1 87 ? -12.357 14.689 10.222 1.00 93.31 87 GLU A CA 1
ATOM 662 C C . GLU A 1 87 ? -12.367 13.253 10.765 1.00 93.31 87 GLU A C 1
ATOM 664 O O . GLU A 1 87 ? -11.334 12.583 10.771 1.00 93.31 87 GLU A O 1
ATOM 669 N N . ALA A 1 88 ? -13.526 12.747 11.196 1.00 94.56 88 ALA A N 1
ATOM 670 C CA . ALA A 1 88 ? -13.629 11.399 11.751 1.00 94.56 88 ALA A CA 1
ATOM 671 C C . ALA A 1 88 ? -13.249 10.338 10.706 1.00 94.56 88 ALA A C 1
ATOM 673 O O . ALA A 1 88 ? -12.550 9.373 11.022 1.00 94.56 88 ALA A O 1
ATOM 674 N N . THR A 1 89 ? -13.643 10.562 9.449 1.00 95.44 89 THR A N 1
ATOM 675 C CA . THR A 1 89 ? -13.269 9.722 8.306 1.00 95.44 89 THR A CA 1
ATOM 676 C C . THR A 1 89 ? -11.765 9.768 8.052 1.00 95.44 89 THR A C 1
ATOM 678 O O . THR A 1 89 ? -11.146 8.716 7.897 1.00 95.44 89 THR A O 1
ATOM 681 N N . VAL A 1 90 ? -11.152 10.957 8.074 1.00 97.12 90 VAL A N 1
ATOM 682 C CA . VAL A 1 90 ? -9.693 11.104 7.936 1.00 97.12 90 VAL A CA 1
ATOM 683 C C . VAL A 1 90 ? -8.955 10.364 9.050 1.00 97.12 90 VAL A C 1
ATOM 685 O O . VAL A 1 90 ? -8.043 9.590 8.767 1.00 97.12 90 VAL A O 1
ATOM 688 N N . ASN A 1 91 ? -9.369 10.540 10.306 1.00 96.81 91 ASN A N 1
ATOM 689 C CA . ASN A 1 91 ? -8.741 9.881 11.451 1.00 96.81 91 ASN A CA 1
ATOM 690 C C . ASN A 1 91 ? -8.879 8.352 11.377 1.00 96.81 91 ASN A C 1
ATOM 692 O O . ASN A 1 91 ? -7.935 7.633 11.711 1.00 96.81 91 ASN A O 1
ATOM 696 N N . PHE A 1 92 ? -10.013 7.845 10.880 1.00 97.12 92 PHE A N 1
ATOM 697 C CA . PHE A 1 92 ? -10.199 6.418 10.621 1.00 97.12 92 PHE A CA 1
ATOM 698 C C . PHE A 1 92 ? -9.255 5.900 9.527 1.00 97.12 92 PHE A C 1
ATOM 700 O O . PHE A 1 92 ? -8.553 4.913 9.746 1.00 97.12 92 PHE A O 1
ATOM 707 N N . ILE A 1 93 ? -9.183 6.580 8.374 1.00 96.69 93 ILE A N 1
ATOM 708 C CA . ILE A 1 93 ? -8.267 6.219 7.274 1.00 96.69 93 ILE A CA 1
ATOM 709 C C . ILE A 1 93 ? -6.813 6.242 7.752 1.00 96.69 93 ILE A C 1
ATOM 711 O O . ILE A 1 93 ? -6.019 5.372 7.383 1.00 96.69 93 ILE A O 1
ATOM 715 N N . PHE A 1 94 ? -6.473 7.203 8.611 1.00 97.44 94 PHE A N 1
ATOM 716 C CA . PHE A 1 94 ? -5.142 7.335 9.176 1.00 97.44 94 PHE A CA 1
ATOM 717 C C . PHE A 1 94 ? -4.765 6.126 10.037 1.00 97.44 94 PHE A C 1
ATOM 719 O O . PHE A 1 94 ? -3.747 5.494 9.758 1.00 97.44 94 PHE A O 1
ATOM 726 N N . ILE A 1 95 ? -5.562 5.759 11.054 1.00 97.19 95 ILE A N 1
ATOM 727 C CA . ILE A 1 95 ? -5.237 4.591 11.896 1.00 97.19 95 ILE A CA 1
ATOM 728 C C . ILE A 1 95 ? -5.279 3.285 11.101 1.00 97.19 95 ILE A C 1
ATOM 730 O O . ILE A 1 95 ? -4.423 2.418 11.290 1.00 97.19 95 ILE A O 1
ATOM 734 N N . MET A 1 96 ? -6.237 3.157 10.184 1.00 95.81 96 MET A N 1
ATOM 735 C CA . MET A 1 96 ? -6.343 2.010 9.292 1.00 95.81 96 MET A CA 1
ATOM 736 C C . MET A 1 96 ? -5.026 1.795 8.542 1.00 95.81 96 MET A C 1
ATOM 738 O O . MET A 1 96 ? -4.491 0.690 8.567 1.00 95.81 96 MET A O 1
ATOM 742 N N . ASN A 1 97 ? -4.450 2.857 7.969 1.00 95.62 97 ASN A N 1
ATOM 743 C CA . ASN A 1 97 ? -3.176 2.789 7.254 1.00 95.62 97 ASN A CA 1
ATOM 744 C C . ASN A 1 97 ? -1.946 2.739 8.153 1.00 95.62 97 ASN A C 1
ATOM 746 O O . ASN A 1 97 ? -0.968 2.078 7.804 1.00 95.62 97 ASN A O 1
ATOM 750 N N . LEU A 1 98 ? -2.002 3.339 9.341 1.00 95.81 98 LEU A N 1
ATOM 751 C CA . LEU A 1 98 ? -0.970 3.187 10.362 1.00 95.81 98 LEU A CA 1
ATOM 752 C C . LEU A 1 98 ? -0.792 1.711 10.746 1.00 95.81 98 LEU A C 1
ATOM 754 O O . LEU A 1 98 ? 0.333 1.273 10.969 1.00 95.81 98 LEU A O 1
ATOM 758 N N . LEU A 1 99 ? -1.874 0.928 10.770 1.00 95.44 99 LEU A N 1
ATOM 759 C CA . LEU A 1 99 ? -1.868 -0.482 11.167 1.00 95.44 99 LEU A CA 1
ATOM 760 C C . LEU A 1 99 ? -1.967 -1.469 9.986 1.00 95.44 99 LEU A C 1
ATOM 762 O O . LEU A 1 99 ? -2.088 -2.676 10.209 1.00 95.44 99 LEU A O 1
ATOM 766 N N . ASN A 1 100 ? -1.875 -0.988 8.741 1.00 92.25 100 ASN A N 1
ATOM 767 C CA . ASN A 1 100 ? -2.031 -1.782 7.515 1.00 92.25 100 ASN A CA 1
ATOM 768 C C . ASN A 1 100 ? -0.782 -2.622 7.175 1.00 92.25 100 ASN A C 1
ATOM 770 O O . ASN A 1 100 ? -0.088 -2.392 6.181 1.00 92.25 100 ASN A O 1
ATOM 774 N N . PHE A 1 101 ? -0.470 -3.590 8.034 1.00 89.06 101 PHE A N 1
ATOM 775 C CA . PHE A 1 101 ? 0.621 -4.544 7.856 1.00 89.06 101 PHE A CA 1
ATOM 776 C C . PHE A 1 101 ? 0.290 -5.875 8.535 1.00 89.06 101 PHE A C 1
ATOM 778 O O . PHE A 1 101 ? -0.530 -5.928 9.446 1.00 89.06 101 PHE A O 1
ATOM 785 N N . SER A 1 102 ? 0.948 -6.948 8.096 1.00 84.56 102 SER A N 1
ATOM 786 C CA . SER A 1 102 ? 0.888 -8.282 8.704 1.00 84.56 102 SER A CA 1
ATOM 787 C C . SER A 1 102 ? -0.490 -8.914 8.877 1.00 84.56 102 SER A C 1
ATOM 789 O O . SER A 1 102 ? -1.052 -8.980 9.966 1.00 84.56 102 SER A O 1
ATOM 791 N N . PHE A 1 103 ? -0.998 -9.441 7.759 1.00 83.81 103 PHE A N 1
ATOM 792 C CA . PHE A 1 103 ? -2.244 -10.217 7.687 1.00 83.81 103 PHE A CA 1
ATOM 793 C C . PHE A 1 103 ? -2.050 -11.632 7.135 1.00 83.81 103 PHE A C 1
ATOM 795 O O . PHE A 1 103 ? -3.016 -12.300 6.768 1.00 83.81 103 PHE A O 1
ATOM 802 N N . TRP A 1 104 ? -0.799 -12.056 6.977 1.00 79.50 104 TRP A N 1
ATOM 803 C CA . TRP A 1 104 ? -0.481 -13.407 6.541 1.00 79.50 104 TRP A CA 1
ATOM 804 C C . TRP A 1 104 ? -0.517 -14.354 7.735 1.00 79.50 104 TRP A C 1
ATOM 806 O O . TRP A 1 104 ? -0.122 -13.976 8.834 1.00 79.50 104 TRP A O 1
ATOM 816 N N . SER A 1 105 ? -0.923 -15.592 7.483 1.00 82.75 105 SER A N 1
ATOM 817 C CA . SER A 1 105 ? -0.837 -16.679 8.447 1.00 82.75 105 SER A CA 1
ATOM 818 C C . SER A 1 105 ? -0.422 -17.955 7.725 1.00 82.75 105 SER A C 1
ATOM 820 O O . SER A 1 105 ? -0.822 -18.197 6.582 1.00 82.75 105 SER A O 1
ATOM 822 N N . GLU A 1 106 ? 0.393 -18.765 8.396 1.00 82.19 106 GLU A N 1
ATOM 823 C CA . GLU A 1 106 ? 0.729 -20.119 7.945 1.00 82.19 106 GLU A CA 1
ATOM 824 C C . GLU A 1 106 ? -0.367 -21.134 8.294 1.00 82.19 106 GLU A C 1
ATOM 826 O O . GLU A 1 106 ? -0.345 -22.257 7.790 1.00 82.19 106 GLU A O 1
ATOM 831 N N . LEU A 1 107 ? -1.336 -20.739 9.125 1.00 85.69 107 LEU A N 1
ATOM 832 C CA . LEU A 1 107 ? -2.427 -21.602 9.543 1.00 85.69 107 LEU A CA 1
ATOM 833 C C . LEU A 1 107 ? -3.464 -21.798 8.421 1.00 85.69 107 LEU A C 1
ATOM 835 O O . LEU A 1 107 ? -3.628 -20.936 7.537 1.00 85.69 107 LEU A O 1
ATOM 839 N N . PRO A 1 108 ? -4.206 -22.922 8.454 1.00 86.06 108 PRO A N 1
ATOM 840 C CA . PRO A 1 108 ? -5.380 -23.128 7.612 1.00 86.06 108 PRO A CA 1
ATOM 841 C C . PRO A 1 108 ? -6.411 -22.011 7.801 1.00 86.06 108 PRO A C 1
ATOM 843 O O . PRO A 1 108 ? -6.528 -21.449 8.885 1.00 86.06 108 PRO A O 1
ATOM 846 N N . GLU A 1 109 ? -7.196 -21.708 6.764 1.00 80.81 109 GLU A N 1
ATOM 847 C CA . GLU A 1 109 ? -8.105 -20.550 6.726 1.00 80.81 109 GLU A CA 1
ATOM 848 C C . GLU A 1 109 ? -9.029 -20.421 7.949 1.00 80.81 109 GLU A C 1
ATOM 850 O O . GLU A 1 109 ? -9.189 -19.321 8.474 1.00 80.81 109 GLU A O 1
ATOM 855 N N . GLY A 1 110 ? -9.578 -21.537 8.440 1.00 86.62 110 GLY A N 1
ATOM 856 C CA . GLY A 1 110 ? -10.478 -21.555 9.598 1.00 86.62 110 GLY A CA 1
ATOM 857 C C . GLY A 1 110 ? -9.812 -21.266 10.950 1.00 86.62 110 GLY A C 1
ATOM 858 O O . GLY A 1 110 ? -10.516 -20.995 11.921 1.00 86.62 110 GLY A O 1
ATOM 859 N N . GLU A 1 111 ? -8.482 -21.309 11.017 1.00 91.56 111 GLU A N 1
ATOM 860 C CA . GLU A 1 111 ? -7.694 -21.111 12.240 1.00 91.56 111 GLU A CA 1
ATOM 861 C C . GLU A 1 111 ? -6.996 -19.748 12.284 1.00 91.56 111 GLU A C 1
ATOM 863 O O . GLU A 1 111 ? -6.490 -19.351 13.334 1.00 91.56 111 GLU A O 1
ATOM 868 N N . ARG A 1 112 ? -7.000 -19.015 11.163 1.00 92.75 112 ARG A N 1
ATOM 869 C CA . ARG A 1 112 ? -6.318 -17.723 11.039 1.00 92.75 112 ARG A CA 1
ATOM 870 C C . ARG A 1 112 ? -6.927 -16.660 11.939 1.00 92.75 112 ARG A C 1
ATOM 872 O O . ARG A 1 112 ? -8.108 -16.739 12.282 1.00 92.75 112 ARG A O 1
ATOM 879 N N . PHE A 1 113 ? -6.160 -15.617 12.244 1.00 94.75 113 PHE A N 1
ATOM 880 C CA . PHE A 1 113 ? -6.652 -14.431 12.931 1.00 94.75 113 PHE A CA 1
ATOM 881 C C . PHE A 1 113 ? -7.909 -13.903 12.233 1.00 94.75 113 PHE A C 1
ATOM 883 O O . PHE A 1 113 ? -7.889 -13.545 11.047 1.00 94.75 113 PHE A O 1
ATOM 890 N N . ALA A 1 114 ? -9.007 -13.855 12.982 1.00 96.50 114 ALA A N 1
ATOM 891 C CA . ALA A 1 114 ? -10.301 -13.480 12.450 1.00 96.50 114 ALA A CA 1
ATOM 892 C C . ALA A 1 114 ? -11.103 -12.664 13.460 1.00 96.50 114 ALA A C 1
ATOM 894 O O . ALA A 1 114 ? -10.971 -12.821 14.673 1.00 96.50 114 ALA A O 1
ATOM 895 N N . VAL A 1 115 ? -11.967 -11.795 12.947 1.00 97.44 115 VAL A N 1
ATOM 896 C CA . VAL A 1 115 ? -12.805 -10.903 13.749 1.00 97.44 115 VAL A CA 1
ATOM 897 C C . VAL A 1 115 ? -14.251 -11.086 13.320 1.00 97.44 115 VAL A C 1
ATOM 899 O O . VAL A 1 115 ? -14.586 -10.870 12.159 1.00 97.44 115 VAL A O 1
ATOM 902 N N . ASP A 1 116 ? -15.111 -11.479 14.258 1.00 96.75 116 ASP A N 1
ATOM 903 C CA . ASP A 1 116 ? -16.555 -11.496 14.032 1.00 96.75 116 ASP A CA 1
ATOM 904 C C . ASP A 1 116 ? -17.114 -10.089 14.303 1.00 96.75 116 ASP A C 1
ATOM 906 O O . ASP A 1 116 ? -16.913 -9.522 15.383 1.00 96.75 116 ASP A O 1
ATOM 910 N N . TYR A 1 117 ? -17.778 -9.511 13.301 1.00 96.81 117 TYR A N 1
ATOM 911 C CA . TYR A 1 117 ? -18.354 -8.166 13.342 1.00 96.81 117 TYR A CA 1
ATOM 912 C C . TYR A 1 117 ? -19.542 -8.065 12.374 1.00 96.81 117 TYR A C 1
ATOM 914 O O . TYR A 1 117 ? -19.473 -8.568 11.251 1.00 96.81 117 TYR A O 1
ATOM 922 N N . ASN A 1 118 ? -20.646 -7.449 12.814 1.00 94.38 118 ASN A N 1
ATOM 923 C CA . ASN A 1 118 ? -21.908 -7.340 12.064 1.00 94.38 118 ASN A CA 1
ATOM 924 C C . ASN A 1 118 ? -22.420 -8.675 11.489 1.00 94.38 118 ASN A C 1
ATOM 926 O O . ASN A 1 118 ? -22.856 -8.762 10.345 1.00 94.38 118 ASN A O 1
ATOM 930 N N . GLY A 1 119 ? -22.359 -9.740 12.297 1.00 93.25 119 GLY A N 1
ATOM 931 C CA . GLY A 1 119 ? -22.870 -11.065 11.924 1.00 93.25 119 GLY A CA 1
ATOM 932 C C . GLY A 1 119 ? -22.025 -11.813 10.888 1.00 93.25 119 GLY A C 1
ATOM 933 O O . GLY A 1 119 ? -22.447 -12.866 10.413 1.00 93.25 119 GLY A O 1
ATOM 934 N N . LYS A 1 120 ? -20.836 -11.302 10.548 1.00 94.88 120 LYS A N 1
ATOM 935 C CA . LYS A 1 120 ? -19.915 -11.896 9.579 1.00 94.88 120 LYS A CA 1
ATOM 936 C C . LYS A 1 120 ? -18.520 -12.061 10.175 1.00 94.88 120 LYS A C 1
ATOM 938 O O . LYS A 1 120 ? -18.080 -11.252 10.991 1.00 94.88 120 LYS A O 1
ATOM 943 N N . ARG A 1 121 ? -17.827 -13.115 9.743 1.00 94.62 121 ARG A N 1
ATOM 944 C CA . ARG A 1 121 ? -16.421 -13.359 10.065 1.00 94.62 121 ARG A CA 1
ATOM 945 C C . ARG A 1 121 ? -15.517 -12.692 9.040 1.00 94.62 121 ARG A C 1
ATOM 947 O O . ARG A 1 121 ? -15.682 -12.899 7.838 1.00 94.62 121 ARG A O 1
ATOM 954 N N . TRP A 1 122 ? -14.537 -11.946 9.527 1.00 94.56 122 TRP A N 1
ATOM 955 C CA . TRP A 1 122 ? -13.572 -11.210 8.722 1.00 94.56 122 TRP A CA 1
ATOM 956 C C . TRP A 1 122 ? -12.164 -11.752 8.922 1.00 94.56 122 TRP A C 1
ATOM 958 O O . TRP A 1 122 ? -11.773 -12.035 10.052 1.00 94.56 122 TRP A O 1
ATOM 968 N N . THR A 1 123 ? -11.395 -11.862 7.839 1.00 91.88 123 THR A N 1
ATOM 969 C CA . THR A 1 123 ? -9.999 -12.332 7.826 1.00 91.88 123 THR A CA 1
ATOM 970 C C . THR A 1 123 ? -9.128 -11.397 6.984 1.00 91.88 123 THR A C 1
ATOM 972 O O . THR A 1 123 ? -9.626 -10.534 6.254 1.00 91.88 123 THR A O 1
ATOM 975 N N . GLY A 1 124 ? -7.806 -11.559 7.071 1.00 89.50 124 GLY A N 1
ATOM 976 C CA . GLY A 1 124 ? -6.865 -10.762 6.288 1.00 89.50 124 GLY A CA 1
ATOM 977 C C . GLY A 1 124 ? -6.903 -9.276 6.668 1.00 89.50 124 GLY A C 1
ATOM 978 O O . GLY A 1 124 ? -7.043 -8.930 7.831 1.00 89.50 124 GLY A O 1
ATOM 979 N N . TYR A 1 125 ? -6.808 -8.385 5.682 1.00 90.38 125 TYR A N 1
ATOM 980 C CA . TYR A 1 125 ? -6.930 -6.938 5.907 1.00 90.38 125 TYR A CA 1
ATOM 981 C C . TYR A 1 125 ? -8.289 -6.546 6.520 1.00 90.38 125 TYR A C 1
ATOM 983 O O . TYR A 1 125 ? -8.360 -5.680 7.390 1.00 90.38 125 TYR A O 1
ATOM 991 N N . TRP A 1 126 ? -9.372 -7.227 6.134 1.00 92.56 126 TRP A N 1
ATOM 992 C CA . TRP A 1 126 ? -10.714 -6.882 6.600 1.00 92.56 126 TRP A CA 1
ATOM 993 C C . TRP A 1 126 ? -10.936 -7.143 8.086 1.00 92.56 126 TRP A C 1
ATOM 995 O O . TRP A 1 126 ? -11.765 -6.465 8.690 1.00 92.56 126 TRP A O 1
ATOM 1005 N N . SER A 1 127 ? -10.192 -8.067 8.704 1.00 94.88 127 SER A N 1
ATOM 1006 C CA . SER A 1 127 ? -10.287 -8.277 10.152 1.00 94.88 127 SER A CA 1
ATOM 1007 C C . SER A 1 127 ? -9.745 -7.085 10.945 1.00 94.88 127 SER A C 1
ATOM 1009 O O . SER A 1 127 ? -10.296 -6.770 11.998 1.00 94.88 127 SER A O 1
ATOM 1011 N N . LEU A 1 128 ? -8.745 -6.359 10.424 1.00 96.00 128 LEU A N 1
ATOM 1012 C CA . LEU A 1 128 ? -8.291 -5.098 11.018 1.00 96.00 128 LEU A CA 1
ATOM 1013 C C . LEU A 1 128 ? -9.388 -4.037 10.957 1.00 96.00 128 LEU A C 1
ATOM 1015 O O . LEU A 1 128 ? -9.704 -3.432 11.978 1.00 96.00 128 LEU A O 1
ATOM 1019 N N . VAL A 1 129 ? -9.976 -3.821 9.778 1.00 96.00 129 VAL A N 1
ATOM 1020 C CA . VAL A 1 129 ? -11.026 -2.804 9.607 1.00 96.00 129 VAL A CA 1
ATOM 1021 C C . VAL A 1 129 ? -12.235 -3.136 10.487 1.00 96.00 129 VAL A C 1
ATOM 1023 O O . VAL A 1 129 ? -12.751 -2.261 11.178 1.00 96.00 129 VAL A O 1
ATOM 1026 N N . ALA A 1 130 ? -12.625 -4.413 10.548 1.00 96.94 130 ALA A N 1
ATOM 1027 C CA . ALA A 1 130 ? -13.677 -4.897 11.435 1.00 96.94 130 ALA A CA 1
ATOM 1028 C C . ALA A 1 130 ? -13.349 -4.667 12.920 1.00 96.94 130 ALA A C 1
ATOM 1030 O O . ALA A 1 130 ? -14.223 -4.245 13.672 1.00 96.94 130 ALA A O 1
ATOM 1031 N N . ALA A 1 131 ? -12.103 -4.893 13.356 1.00 97.69 131 ALA A N 1
ATOM 1032 C CA . ALA A 1 131 ? -11.692 -4.630 14.737 1.00 97.69 131 ALA A CA 1
ATOM 1033 C C . ALA A 1 131 ? -11.764 -3.138 15.093 1.00 97.69 131 ALA A C 1
ATOM 1035 O O . ALA A 1 131 ? -12.207 -2.798 16.188 1.00 97.69 131 ALA A O 1
ATOM 1036 N N . LEU A 1 132 ? -11.364 -2.253 14.173 1.00 97.56 132 LEU A N 1
ATOM 1037 C CA . LEU A 1 132 ? -11.426 -0.802 14.370 1.00 97.56 132 LEU A CA 1
ATOM 1038 C C . LEU A 1 132 ? -12.873 -0.299 14.453 1.00 97.56 132 LEU A C 1
ATOM 1040 O O . LEU A 1 132 ? -13.194 0.460 15.363 1.00 97.56 132 LEU A O 1
ATOM 1044 N N . GLN A 1 133 ? -13.750 -0.757 13.553 1.00 96.56 133 GLN A N 1
ATOM 1045 C CA . GLN A 1 133 ? -15.180 -0.424 13.593 1.00 96.56 133 GLN A CA 1
ATOM 1046 C C . GLN A 1 133 ? -15.838 -0.953 14.873 1.00 96.56 133 GLN A C 1
ATOM 1048 O O . GLN A 1 133 ? -16.484 -0.204 15.600 1.00 96.56 133 GLN A O 1
ATOM 1053 N N . ARG A 1 134 ? -15.583 -2.222 15.217 1.00 97.25 134 ARG A N 1
ATOM 1054 C CA . ARG A 1 134 ? -16.078 -2.834 16.455 1.00 97.25 134 ARG A CA 1
ATOM 1055 C C . ARG A 1 134 ? -15.643 -2.056 17.695 1.00 97.25 134 ARG A C 1
ATOM 1057 O O . ARG A 1 134 ? -16.438 -1.890 18.608 1.00 97.25 134 ARG A O 1
ATOM 1064 N N . ALA A 1 135 ? -14.403 -1.575 17.737 1.00 97.62 135 ALA A N 1
ATOM 1065 C CA . ALA A 1 135 ? -13.920 -0.774 18.856 1.00 97.62 135 ALA A CA 1
ATOM 1066 C C . ALA A 1 135 ? -14.687 0.549 18.998 1.00 97.62 135 ALA A C 1
ATOM 1068 O O . ALA A 1 135 ? -15.025 0.919 20.119 1.00 97.62 135 ALA A O 1
ATOM 1069 N N . LEU A 1 136 ? -15.004 1.225 17.888 1.00 96.62 136 LEU A N 1
ATOM 1070 C CA . LEU A 1 136 ? -15.841 2.430 17.909 1.00 96.62 136 LEU A CA 1
ATOM 1071 C C . LEU A 1 136 ? -17.259 2.124 18.412 1.00 96.62 136 LEU A C 1
ATOM 1073 O O . LEU A 1 136 ? -17.751 2.835 19.287 1.00 96.62 136 LEU A O 1
ATOM 1077 N N . ASP A 1 137 ? -17.874 1.039 17.935 1.00 96.75 137 ASP A N 1
ATOM 1078 C CA . ASP A 1 137 ? -19.207 0.600 18.379 1.00 96.75 137 ASP A CA 1
ATOM 1079 C C . ASP A 1 137 ? -19.231 0.191 19.864 1.00 96.75 137 ASP A C 1
ATOM 1081 O O . ASP A 1 137 ? -20.227 0.390 20.560 1.00 96.75 137 ASP A O 1
ATOM 1085 N N . GLU A 1 138 ? -18.118 -0.340 20.376 1.00 96.94 138 GLU A N 1
ATOM 1086 C CA . GLU A 1 138 ? -17.910 -0.672 21.793 1.00 96.94 138 GLU A CA 1
ATOM 1087 C C . GLU A 1 138 ? -17.569 0.556 22.660 1.00 96.94 138 GLU A C 1
ATOM 1089 O O . GLU A 1 138 ? -17.390 0.432 23.872 1.00 96.94 138 GLU A O 1
ATOM 1094 N N . GLY A 1 139 ? -17.508 1.754 22.069 1.00 96.44 139 GLY A N 1
ATOM 1095 C CA . GLY A 1 139 ? -17.261 3.012 22.775 1.00 96.44 139 GLY A CA 1
ATOM 1096 C C . GLY A 1 139 ? -15.785 3.320 23.033 1.00 96.44 139 GLY A C 1
ATOM 1097 O O . GLY A 1 139 ? -15.476 4.234 23.799 1.00 96.44 139 GLY A O 1
ATOM 1098 N N . HIS A 1 140 ? -14.856 2.596 22.405 1.00 96.94 140 HIS A N 1
ATOM 1099 C CA . HIS A 1 140 ? -13.435 2.928 22.439 1.00 96.94 140 HIS A CA 1
ATOM 1100 C C . HIS A 1 140 ? -13.110 3.972 21.357 1.00 96.94 140 HIS A C 1
ATOM 1102 O O . HIS A 1 140 ? -13.271 3.679 20.171 1.00 96.94 140 HIS A O 1
ATOM 1108 N N . PRO A 1 141 ? -12.578 5.162 21.709 1.00 96.56 141 PRO A N 1
ATOM 1109 C CA . PRO A 1 141 ? -12.182 6.189 20.742 1.00 96.56 141 PRO A CA 1
ATOM 1110 C C . PRO A 1 141 ? -10.850 5.827 20.058 1.00 96.56 141 PRO A C 1
ATOM 1112 O O . PRO A 1 141 ? -9.851 6.541 20.142 1.00 96.56 141 PRO A O 1
ATOM 1115 N N . ILE A 1 142 ? -10.819 4.676 19.381 1.00 96.88 142 ILE A N 1
ATOM 1116 C CA . ILE A 1 142 ? -9.619 4.091 18.776 1.00 96.88 142 ILE A CA 1
ATOM 1117 C C . ILE A 1 142 ? -9.059 4.940 17.631 1.00 96.88 142 ILE A C 1
ATOM 1119 O O . ILE A 1 142 ? -7.930 4.720 17.233 1.00 96.88 142 ILE A O 1
ATOM 1123 N N . THR A 1 143 ? -9.781 5.928 17.105 1.00 96.44 143 THR A N 1
ATOM 1124 C CA . THR A 1 143 ? -9.268 6.846 16.071 1.00 96.44 143 THR A CA 1
ATOM 1125 C C . THR A 1 143 ? -8.549 8.068 16.650 1.00 96.44 143 THR A C 1
ATOM 1127 O O . THR A 1 143 ? -8.070 8.906 15.891 1.00 96.44 143 THR A O 1
ATOM 1130 N N . THR A 1 144 ? -8.457 8.197 17.979 1.00 95.12 144 THR A N 1
ATOM 1131 C CA . THR A 1 144 ? -7.928 9.399 18.636 1.00 95.12 144 THR A CA 1
ATOM 1132 C C . THR A 1 144 ? -6.509 9.188 19.192 1.00 95.12 144 THR A C 1
ATOM 1134 O O . THR A 1 144 ? -6.310 8.310 20.034 1.00 95.12 144 THR A O 1
ATOM 1137 N N . PRO A 1 145 ? -5.524 10.041 18.844 1.00 95.00 145 PRO A N 1
ATOM 1138 C CA . PRO A 1 145 ? -4.159 9.940 19.372 1.00 95.00 145 PRO A CA 1
ATOM 1139 C C . PRO A 1 145 ? -4.051 9.972 20.905 1.00 95.00 145 PRO A C 1
ATOM 1141 O O . PRO A 1 145 ? -3.252 9.242 21.487 1.00 95.00 145 PRO A O 1
ATOM 1144 N N . SER A 1 146 ? -4.879 10.768 21.589 1.00 95.31 146 SER A N 1
ATOM 1145 C CA . SER A 1 146 ? -4.890 10.839 23.061 1.00 95.31 146 SER A CA 1
ATOM 1146 C C . SER A 1 146 ? -5.359 9.540 23.728 1.00 95.31 146 SER A C 1
ATOM 1148 O O . SER A 1 146 ? -4.934 9.221 24.841 1.00 95.31 146 SER A O 1
ATOM 1150 N N . PHE A 1 147 ? -6.195 8.751 23.048 1.00 97.19 147 PHE A N 1
ATOM 1151 C CA . PHE A 1 147 ? -6.549 7.412 23.504 1.00 97.19 147 PHE A CA 1
ATOM 1152 C C . PHE A 1 147 ? -5.345 6.479 23.394 1.00 97.19 147 PHE A C 1
ATOM 1154 O O . PHE A 1 147 ? -5.032 5.767 24.345 1.00 97.19 147 PHE A O 1
ATOM 1161 N N . TRP A 1 148 ? -4.621 6.531 22.273 1.00 96.81 148 TRP A N 1
ATOM 1162 C CA . TRP A 1 148 ? -3.438 5.700 22.054 1.00 96.81 148 TRP A CA 1
ATOM 1163 C C . TRP A 1 148 ? -2.324 5.969 23.040 1.00 96.81 148 TRP A C 1
ATOM 1165 O O . TRP A 1 148 ? -1.575 5.049 23.308 1.00 96.81 148 TRP A O 1
ATOM 1175 N N . SER A 1 149 ? -2.172 7.187 23.560 1.00 95.25 149 SER A N 1
ATOM 1176 C CA . SER A 1 149 ? -1.122 7.481 24.539 1.00 95.25 149 SER A CA 1
ATOM 1177 C C . SER A 1 149 ? -1.459 6.942 25.931 1.00 95.25 149 SER A C 1
ATOM 1179 O O . SER A 1 149 ? -0.553 6.534 26.658 1.00 95.25 149 SER A O 1
ATOM 1181 N N . THR A 1 150 ? -2.745 6.822 26.281 1.00 93.88 150 THR A N 1
ATOM 1182 C CA . THR A 1 150 ? -3.206 6.539 27.654 1.00 93.88 150 THR A CA 1
ATOM 1183 C C . THR A 1 150 ? -3.810 5.149 27.879 1.00 93.88 150 THR A C 1
ATOM 1185 O O . THR A 1 150 ? -3.764 4.654 29.003 1.00 93.88 150 THR A O 1
ATOM 1188 N N . CYS A 1 151 ? -4.357 4.486 26.854 1.00 95.19 151 CYS A N 1
ATOM 1189 C CA . CYS A 1 151 ? -5.054 3.205 27.028 1.00 95.19 151 CYS A CA 1
ATOM 1190 C C . CYS A 1 151 ? -4.106 2.059 27.426 1.00 95.19 151 CYS A C 1
ATOM 1192 O O . CYS A 1 151 ? -2.955 2.029 26.990 1.00 95.19 151 CYS A O 1
ATOM 1194 N N . SER A 1 152 ? -4.567 1.099 28.234 1.00 96.88 152 SER A N 1
ATOM 1195 C CA . SER A 1 152 ? -3.728 -0.039 28.638 1.00 96.88 152 SER A CA 1
ATOM 1196 C C . SER A 1 152 ? -3.451 -0.997 27.474 1.00 96.88 152 SER A C 1
ATOM 1198 O O . SER A 1 152 ? -4.236 -1.088 26.527 1.00 96.88 152 SER A O 1
ATOM 1200 N N . GLU A 1 153 ? -2.359 -1.758 27.562 1.00 96.44 153 GLU A N 1
ATOM 1201 C CA . GLU A 1 153 ? -2.065 -2.831 26.601 1.00 96.44 153 GLU A CA 1
ATOM 1202 C C . GLU A 1 153 ? -3.179 -3.886 26.573 1.00 96.44 153 GLU A C 1
ATOM 1204 O O . GLU A 1 153 ? -3.557 -4.341 25.495 1.00 96.44 153 GLU A O 1
ATOM 1209 N N . ASP A 1 154 ? -3.793 -4.187 27.723 1.00 97.12 154 ASP A N 1
ATOM 1210 C CA . ASP A 1 154 ? -4.969 -5.063 27.810 1.00 97.12 154 ASP A CA 1
ATOM 1211 C C . ASP A 1 154 ? -6.157 -4.514 27.011 1.00 97.12 154 ASP A C 1
ATOM 1213 O O . ASP A 1 154 ? -6.856 -5.266 26.336 1.00 97.12 154 ASP A O 1
ATOM 1217 N N . THR A 1 155 ? -6.369 -3.192 27.030 1.00 97.69 155 THR A N 1
ATOM 1218 C CA . THR A 1 155 ? -7.440 -2.553 26.249 1.00 97.69 155 THR A CA 1
ATOM 1219 C C . THR A 1 155 ? -7.181 -2.714 24.753 1.00 97.69 155 THR A C 1
ATOM 1221 O O . THR A 1 155 ? -8.087 -3.075 24.005 1.00 97.69 155 THR A O 1
ATOM 1224 N N . ILE A 1 156 ? -5.942 -2.493 24.299 1.00 97.06 156 ILE A N 1
ATOM 1225 C CA . ILE A 1 156 ? -5.583 -2.671 22.883 1.00 97.06 156 ILE A CA 1
ATOM 1226 C C . ILE A 1 156 ? -5.689 -4.148 22.477 1.00 97.06 156 ILE A C 1
ATOM 1228 O O . ILE A 1 156 ? -6.230 -4.460 21.415 1.00 97.06 156 ILE A O 1
ATOM 1232 N N . SER A 1 157 ? -5.238 -5.059 23.339 1.00 97.00 157 SER A N 1
ATOM 1233 C CA . SER A 1 157 ? -5.371 -6.507 23.147 1.00 97.00 157 SER A CA 1
ATOM 1234 C C . SER A 1 157 ? -6.838 -6.914 23.001 1.00 97.00 157 SER A C 1
ATOM 1236 O O . SER A 1 157 ? -7.185 -7.688 22.111 1.00 97.00 157 SER A O 1
ATOM 1238 N N . GLN A 1 158 ? -7.718 -6.336 23.822 1.00 97.31 158 GLN A N 1
ATOM 1239 C CA . GLN A 1 158 ? -9.156 -6.577 23.769 1.00 97.31 158 GLN A CA 1
ATOM 1240 C C . GLN A 1 158 ? -9.805 -6.005 22.502 1.00 97.31 158 GLN A C 1
ATOM 1242 O O . GLN A 1 158 ? -10.698 -6.636 21.931 1.00 97.31 158 GLN A O 1
ATOM 1247 N N . ILE A 1 159 ? -9.362 -4.842 22.020 1.00 97.81 159 ILE A N 1
ATOM 1248 C CA . ILE A 1 159 ? -9.825 -4.265 20.748 1.00 97.81 159 ILE A CA 1
ATOM 1249 C C . ILE A 1 159 ? -9.514 -5.222 19.587 1.00 97.81 159 ILE A C 1
ATOM 1251 O O . ILE A 1 159 ? -10.404 -5.579 18.806 1.00 97.81 159 ILE A O 1
ATOM 1255 N N . PHE A 1 160 ? -8.277 -5.721 19.530 1.00 97.75 160 PHE A N 1
ATOM 1256 C CA . PHE A 1 160 ? -7.811 -6.639 18.488 1.00 97.75 160 PHE A CA 1
ATOM 1257 C C . PHE A 1 160 ? -8.029 -8.125 18.803 1.00 97.75 160 PHE A C 1
ATOM 1259 O O . PHE A 1 160 ? -7.408 -8.983 18.177 1.00 97.75 160 PHE A O 1
ATOM 1266 N N . ARG A 1 161 ? -8.918 -8.459 19.745 1.00 97.38 161 ARG A N 1
ATOM 1267 C CA . ARG A 1 161 ? -9.196 -9.856 20.105 1.00 97.38 161 ARG A CA 1
ATOM 1268 C C . ARG A 1 161 ? -9.713 -10.658 18.906 1.00 97.38 161 ARG A C 1
ATOM 1270 O O . ARG A 1 161 ? -10.613 -10.206 18.182 1.00 97.38 161 ARG A O 1
ATOM 1277 N N . SER A 1 162 ? -9.155 -11.855 18.753 1.00 97.19 162 SER A N 1
ATOM 1278 C CA . SER A 1 162 ? -9.516 -12.822 17.716 1.00 97.19 162 SER A CA 1
ATOM 1279 C C . SER A 1 162 ? -10.733 -13.657 18.122 1.00 97.19 162 SER A C 1
ATOM 1281 O O . SER A 1 162 ? -10.985 -13.868 19.308 1.00 97.19 162 SER A O 1
ATOM 1283 N N . THR A 1 163 ? -11.477 -14.152 17.134 1.00 96.75 163 THR A N 1
ATOM 1284 C CA . THR A 1 163 ? -12.481 -15.222 17.305 1.00 96.75 163 THR A CA 1
ATOM 1285 C C . THR A 1 163 ? -11.864 -16.625 17.148 1.00 96.75 163 THR A C 1
ATOM 1287 O O . THR A 1 163 ? -12.520 -17.637 17.389 1.00 96.75 163 THR A O 1
ATOM 1290 N N . THR A 1 164 ? -10.595 -16.702 16.737 1.00 96.00 164 THR A N 1
ATOM 1291 C CA . THR A 1 164 ? -9.807 -17.940 16.634 1.00 96.00 164 THR A CA 1
ATOM 1292 C C . THR A 1 164 ? -8.681 -17.956 17.670 1.00 96.00 164 THR A C 1
ATOM 1294 O O . THR A 1 164 ? -8.503 -17.005 18.432 1.00 96.00 164 THR A O 1
ATOM 1297 N N . ALA A 1 165 ? -7.920 -19.053 17.718 1.00 95.19 165 ALA A N 1
ATOM 1298 C CA . ALA A 1 165 ? -6.766 -19.174 18.606 1.00 95.19 165 ALA A CA 1
ATOM 1299 C C . ALA A 1 165 ? -5.566 -18.320 18.158 1.00 95.19 165 ALA A C 1
ATOM 1301 O O . ALA A 1 165 ? -4.723 -17.987 18.989 1.00 95.19 165 ALA A O 1
ATOM 1302 N N . GLU A 1 166 ? -5.474 -17.961 16.872 1.00 95.25 166 GLU A N 1
ATOM 1303 C CA . GLU A 1 166 ? -4.403 -17.094 16.384 1.00 95.25 166 GLU A CA 1
ATOM 1304 C C . GLU A 1 166 ? -4.684 -15.637 16.795 1.00 95.25 166 GLU A C 1
ATOM 1306 O O . GLU A 1 166 ? -5.726 -15.087 16.414 1.00 95.25 166 GLU A O 1
ATOM 1311 N N . PRO A 1 167 ? -3.796 -14.995 17.580 1.00 94.81 167 PRO A N 1
ATOM 1312 C CA . PRO A 1 167 ? -3.930 -13.586 17.934 1.00 94.81 167 PRO A CA 1
ATOM 1313 C C . PRO A 1 167 ? -3.618 -12.693 16.728 1.00 94.81 167 PRO A C 1
ATOM 1315 O O . PRO A 1 167 ? -3.079 -13.149 15.720 1.00 94.81 167 PRO A O 1
ATOM 1318 N N . ILE A 1 168 ? -3.906 -11.391 16.835 1.00 94.62 168 ILE A N 1
ATOM 1319 C CA . ILE A 1 168 ? -3.471 -10.453 15.797 1.00 94.62 168 ILE A CA 1
ATOM 1320 C C . ILE A 1 168 ? -1.937 -10.514 15.660 1.00 94.62 168 ILE A C 1
ATOM 1322 O O . ILE A 1 168 ? -1.228 -10.418 16.669 1.00 94.62 168 ILE A O 1
ATOM 1326 N N . PRO A 1 169 ? -1.396 -10.653 14.438 1.00 91.38 169 PRO A N 1
ATOM 1327 C CA . PRO A 1 169 ? 0.044 -10.625 14.242 1.00 91.38 169 PRO A CA 1
ATOM 1328 C C . PRO A 1 169 ? 0.640 -9.298 14.716 1.00 91.38 169 PRO A C 1
ATOM 1330 O O . PRO A 1 169 ? 0.082 -8.227 14.445 1.00 91.38 169 PRO A O 1
ATOM 1333 N N . LEU A 1 170 ? 1.797 -9.380 15.380 1.00 92.19 170 LEU A N 1
ATOM 1334 C CA . LEU A 1 170 ? 2.613 -8.231 15.790 1.00 92.19 170 LEU A CA 1
ATOM 1335 C C . LEU A 1 170 ? 1.878 -7.211 16.681 1.00 92.19 170 LEU A C 1
ATOM 1337 O O . LEU A 1 170 ? 1.952 -5.998 16.473 1.00 92.19 170 LEU A O 1
ATOM 1341 N N . LEU A 1 171 ? 1.120 -7.695 17.671 1.00 94.88 171 LEU A N 1
ATOM 1342 C CA . LEU A 1 171 ? 0.364 -6.839 18.592 1.00 94.88 171 LEU A CA 1
ATOM 1343 C C . LEU A 1 171 ? 1.251 -5.800 19.304 1.00 94.88 171 LEU A C 1
ATOM 1345 O O . LEU A 1 171 ? 0.882 -4.628 19.371 1.00 94.88 171 LEU A O 1
ATOM 1349 N N . ASN A 1 172 ? 2.432 -6.196 19.780 1.00 95.12 172 ASN A N 1
ATOM 1350 C CA . ASN A 1 172 ? 3.344 -5.301 20.500 1.00 95.12 172 ASN A CA 1
ATOM 1351 C C . ASN A 1 172 ? 3.898 -4.194 19.593 1.00 95.12 172 ASN A C 1
ATOM 1353 O O . ASN A 1 172 ? 4.007 -3.035 19.999 1.00 95.12 172 ASN A O 1
ATOM 1357 N N . GLU A 1 173 ? 4.204 -4.517 18.339 1.00 93.94 173 GLU A N 1
ATOM 1358 C CA . GLU A 1 173 ? 4.646 -3.558 17.333 1.00 93.94 173 GLU A CA 1
ATOM 1359 C C . GLU A 1 173 ? 3.517 -2.587 16.975 1.00 93.94 173 GLU A C 1
ATOM 1361 O O . GLU A 1 173 ? 3.761 -1.388 16.846 1.00 93.94 173 GLU A O 1
ATOM 1366 N N . ARG A 1 174 ? 2.268 -3.068 16.879 1.00 95.06 174 ARG A N 1
ATOM 1367 C CA . ARG A 1 174 ? 1.087 -2.208 16.684 1.00 95.06 174 ARG A CA 1
ATOM 1368 C C . ARG A 1 174 ? 0.910 -1.236 17.846 1.00 95.06 174 ARG A C 1
ATOM 1370 O O . ARG A 1 174 ? 0.719 -0.048 17.605 1.00 95.06 174 ARG A O 1
ATOM 1377 N N . ILE A 1 175 ? 1.024 -1.709 19.089 1.00 96.44 175 ILE A N 1
ATOM 1378 C CA . ILE A 1 175 ? 0.974 -0.856 20.287 1.00 96.44 175 ILE A CA 1
ATOM 1379 C C . ILE A 1 175 ? 2.091 0.192 20.232 1.00 96.44 175 ILE A C 1
ATOM 1381 O O . ILE A 1 175 ? 1.829 1.382 20.396 1.00 96.44 175 ILE A O 1
ATOM 1385 N N . THR A 1 176 ? 3.322 -0.229 19.934 1.00 95.44 176 THR A N 1
ATOM 1386 C CA . THR A 1 176 ? 4.490 0.660 19.831 1.00 95.44 176 THR A CA 1
ATOM 1387 C C . THR A 1 176 ? 4.294 1.739 18.765 1.00 95.44 176 THR A C 1
ATOM 1389 O O . THR A 1 176 ? 4.606 2.909 19.001 1.00 95.44 176 THR A O 1
ATOM 1392 N N . LEU A 1 177 ? 3.736 1.379 17.606 1.00 94.94 177 LEU A N 1
ATOM 1393 C CA . LEU A 1 177 ? 3.398 2.327 16.545 1.00 94.94 177 LEU A CA 1
ATOM 1394 C C . LEU A 1 177 ? 2.313 3.312 16.979 1.00 94.94 177 LEU A C 1
ATOM 1396 O O . LEU A 1 177 ? 2.484 4.509 16.770 1.00 94.94 177 LEU A O 1
ATOM 1400 N N . LEU A 1 178 ? 1.244 2.842 17.629 1.00 97.38 178 LEU A N 1
ATOM 1401 C CA . LEU A 1 178 ? 0.194 3.711 18.173 1.00 97.38 178 LEU A CA 1
ATOM 1402 C C . LEU A 1 178 ? 0.771 4.708 19.185 1.00 97.38 178 LEU A C 1
ATOM 1404 O O . LEU A 1 178 ? 0.484 5.902 19.099 1.00 97.38 178 LEU A O 1
ATOM 1408 N N . ARG A 1 179 ? 1.644 4.250 20.095 1.00 97.00 179 ARG A N 1
ATOM 1409 C CA . ARG A 1 179 ? 2.321 5.126 21.063 1.00 97.00 179 ARG A CA 1
ATOM 1410 C C . ARG A 1 179 ? 3.210 6.155 20.371 1.00 97.00 179 ARG A C 1
ATOM 1412 O O . ARG A 1 179 ? 3.086 7.344 20.649 1.00 97.00 179 ARG A O 1
ATOM 1419 N N . THR A 1 180 ? 4.044 5.717 19.434 1.00 95.94 180 THR A N 1
ATOM 1420 C CA . THR A 1 180 ? 4.967 6.596 18.698 1.00 95.94 180 THR A CA 1
ATOM 1421 C C . THR A 1 180 ? 4.208 7.651 17.895 1.00 95.94 180 THR A C 1
ATOM 1423 O O . THR A 1 180 ? 4.529 8.837 17.968 1.00 95.94 180 THR A O 1
ATOM 1426 N N . ALA A 1 181 ? 3.161 7.243 17.173 1.00 97.00 181 ALA A N 1
ATOM 1427 C CA . ALA A 1 181 ? 2.318 8.160 16.420 1.00 97.00 181 ALA A CA 1
ATOM 1428 C C . ALA A 1 181 ? 1.593 9.142 17.347 1.00 97.00 181 ALA A C 1
ATOM 1430 O O . ALA A 1 181 ? 1.527 10.326 17.035 1.00 97.00 181 ALA A O 1
ATOM 1431 N N . SER A 1 182 ? 1.112 8.687 18.511 1.00 96.62 182 SER A N 1
ATOM 1432 C CA . SER A 1 182 ? 0.408 9.556 19.462 1.00 96.62 182 SER A CA 1
ATOM 1433 C C . SER A 1 182 ? 1.247 10.731 19.954 1.00 96.62 182 SER A C 1
ATOM 1435 O O . SER A 1 182 ? 0.723 11.831 20.100 1.00 96.62 182 SER A O 1
ATOM 1437 N N . THR A 1 183 ? 2.553 10.529 20.160 1.00 95.75 183 THR A N 1
ATOM 1438 C CA . THR A 1 183 ? 3.465 11.602 20.569 1.00 95.75 183 THR A CA 1
ATOM 1439 C C . THR A 1 183 ? 3.549 12.682 19.500 1.00 95.75 183 THR A C 1
ATOM 1441 O O . THR A 1 183 ? 3.444 13.861 19.821 1.00 95.75 183 THR A O 1
ATOM 1444 N N . VAL A 1 184 ? 3.682 12.291 18.231 1.00 96.00 184 VAL A N 1
ATOM 1445 C CA . VAL A 1 184 ? 3.783 13.249 17.126 1.00 96.00 184 VAL A CA 1
ATOM 1446 C C . VAL A 1 184 ? 2.448 13.943 16.889 1.00 96.00 184 VAL A C 1
ATOM 1448 O O . VAL A 1 184 ? 2.425 15.163 16.838 1.00 96.00 184 VAL A O 1
ATOM 1451 N N . LEU A 1 185 ? 1.345 13.195 16.802 1.00 96.06 185 LEU A N 1
ATOM 1452 C CA . LEU A 1 185 ? 0.006 13.718 16.493 1.00 96.06 185 LEU A CA 1
ATOM 1453 C C . LEU A 1 185 ? -0.646 14.494 17.651 1.00 96.06 185 LEU A C 1
ATOM 1455 O O . LEU A 1 185 ? -1.753 15.005 17.495 1.00 96.06 185 LEU A O 1
ATOM 1459 N N . SER A 1 186 ? -0.006 14.542 18.824 1.00 93.19 186 SER A N 1
ATOM 1460 C CA . SER A 1 186 ? -0.461 15.378 19.941 1.00 93.19 186 SER A CA 1
ATOM 1461 C C . SER A 1 186 ? -0.267 16.875 19.682 1.00 93.19 186 SER A C 1
ATOM 1463 O O . SER A 1 186 ? -0.945 17.691 20.306 1.00 93.19 186 SER A O 1
ATOM 1465 N N . ASP A 1 187 ? 0.620 17.233 18.749 1.00 94.19 187 ASP A N 1
ATOM 1466 C CA . ASP A 1 187 ? 0.765 18.595 18.249 1.00 94.19 187 ASP A CA 1
ATOM 1467 C C . ASP A 1 187 ? -0.342 18.884 17.210 1.00 94.19 187 ASP A C 1
ATOM 1469 O O . ASP A 1 187 ? -0.456 18.171 16.208 1.00 94.19 187 ASP A O 1
ATOM 1473 N N . PRO A 1 188 ? -1.170 19.929 17.397 1.00 93.44 188 PRO A N 1
ATOM 1474 C CA . PRO A 1 188 ? -2.211 20.288 16.433 1.00 93.44 188 PRO A CA 1
ATOM 1475 C C . PRO A 1 188 ? -1.690 20.512 15.005 1.00 93.44 188 PRO A C 1
ATOM 1477 O O . PRO A 1 188 ? -2.415 20.249 14.043 1.00 93.44 188 PRO A O 1
ATOM 1480 N N . THR A 1 189 ? -0.437 20.956 14.857 1.00 95.69 189 THR A N 1
ATOM 1481 C CA . THR A 1 189 ? 0.203 21.236 13.560 1.00 95.69 189 THR A CA 1
ATOM 1482 C C . THR A 1 189 ? 0.597 19.978 12.788 1.00 95.69 189 THR A C 1
ATOM 1484 O O . THR A 1 189 ? 0.846 20.047 11.588 1.00 95.69 189 THR A O 1
ATOM 1487 N N . THR A 1 190 ? 0.615 18.816 13.436 1.00 96.06 190 THR A N 1
ATOM 1488 C CA . THR A 1 190 ? 0.926 17.517 12.820 1.00 96.06 190 THR A CA 1
ATOM 1489 C C . THR A 1 190 ? -0.273 16.571 12.839 1.00 96.06 190 THR A C 1
ATOM 1491 O O . THR A 1 190 ? -0.136 15.404 12.472 1.00 96.06 190 THR A O 1
ATOM 1494 N N . SER A 1 191 ? -1.456 17.054 13.238 1.00 96.75 191 SER A N 1
ATOM 1495 C CA . SER A 1 191 ? -2.704 16.295 13.133 1.00 96.75 191 SER A CA 1
ATOM 1496 C C . SER A 1 191 ? -2.963 15.843 11.684 1.00 96.75 191 SER A C 1
ATOM 1498 O O . SER A 1 191 ? -2.530 16.520 10.747 1.00 96.75 191 SER A O 1
ATOM 1500 N N . PRO A 1 192 ? -3.692 14.732 11.450 1.00 97.25 192 PRO A N 1
ATOM 1501 C CA . PRO A 1 192 ? -3.958 14.248 10.094 1.00 97.25 192 PRO A CA 1
ATOM 1502 C C . PRO A 1 192 ? -4.543 15.317 9.159 1.00 97.25 192 PRO A C 1
ATOM 1504 O O . PRO A 1 192 ? -4.098 15.438 8.020 1.00 97.25 192 PRO A O 1
ATOM 1507 N N . LEU A 1 193 ? -5.475 16.142 9.651 1.00 97.31 193 LEU A N 1
ATOM 1508 C CA . LEU A 1 193 ? -6.020 17.267 8.887 1.00 97.31 193 LEU A CA 1
ATOM 1509 C C . LEU A 1 193 ? -4.981 18.354 8.607 1.00 97.31 193 LEU A C 1
ATOM 1511 O O . LEU A 1 193 ? -4.904 18.824 7.476 1.00 97.31 193 LEU A O 1
ATOM 1515 N N . ALA A 1 194 ? -4.167 18.733 9.596 1.00 98.00 194 ALA A N 1
ATOM 1516 C CA . ALA A 1 194 ? -3.125 19.736 9.395 1.00 98.00 194 ALA A CA 1
ATOM 1517 C C . ALA A 1 194 ? -2.083 19.276 8.366 1.00 98.00 194 ALA A C 1
ATOM 1519 O O . ALA A 1 194 ? -1.598 20.093 7.587 1.00 98.00 194 ALA A O 1
ATOM 1520 N N . LEU A 1 195 ? -1.747 17.982 8.329 1.00 98.38 195 LEU A N 1
ATOM 1521 C CA . LEU A 1 195 ? -0.840 17.430 7.319 1.00 98.38 195 LEU A CA 1
ATOM 1522 C C . LEU A 1 195 ? -1.465 17.449 5.915 1.00 98.38 195 LEU A C 1
ATOM 1524 O O . LEU A 1 195 ? -0.763 17.752 4.952 1.00 98.38 195 LEU A O 1
ATOM 1528 N N . ILE A 1 196 ? -2.765 17.155 5.789 1.00 98.25 196 ILE A N 1
ATOM 1529 C CA . ILE A 1 196 ? -3.502 17.261 4.516 1.00 98.25 196 ILE A CA 1
ATOM 1530 C C . ILE A 1 196 ? -3.539 18.716 4.032 1.00 98.25 196 ILE A C 1
ATOM 1532 O O . ILE A 1 196 ? -3.257 18.974 2.864 1.00 98.25 196 ILE A O 1
ATOM 1536 N N . ASP A 1 197 ? -3.824 19.665 4.924 1.00 97.94 197 ASP A N 1
ATOM 1537 C CA . ASP A 1 197 ? -3.847 21.097 4.607 1.00 97.94 197 ASP A CA 1
ATOM 1538 C C . ASP A 1 197 ? -2.465 21.592 4.140 1.00 97.94 197 ASP A C 1
ATOM 1540 O O . ASP A 1 197 ? -2.322 22.155 3.053 1.00 97.94 197 ASP A O 1
ATOM 1544 N N . GLN A 1 198 ? -1.404 21.250 4.880 1.00 97.94 198 GLN A N 1
ATOM 1545 C CA . GLN A 1 198 ? -0.014 21.558 4.511 1.00 97.94 198 GLN A CA 1
ATOM 1546 C C . GLN A 1 198 ? 0.436 20.904 3.200 1.00 97.94 198 GLN A C 1
ATOM 1548 O O . GLN A 1 198 ? 1.346 21.410 2.531 1.00 97.94 198 GLN A O 1
ATOM 1553 N N . ALA A 1 199 ? -0.171 19.777 2.819 1.00 97.69 199 ALA A N 1
ATOM 1554 C CA . ALA A 1 199 ? 0.110 19.131 1.546 1.00 97.69 199 ALA A CA 1
ATOM 1555 C C . ALA A 1 199 ? -0.359 19.973 0.350 1.00 97.69 199 ALA A C 1
ATOM 1557 O O . ALA A 1 199 ? 0.177 19.791 -0.745 1.00 97.69 199 ALA A O 1
ATOM 1558 N N . ASN A 1 200 ? -1.302 20.902 0.563 1.00 96.81 200 ASN A N 1
ATOM 1559 C CA . ASN A 1 200 ? -1.809 21.848 -0.429 1.00 96.81 200 ASN A CA 1
ATOM 1560 C C . ASN A 1 200 ? -2.111 21.163 -1.771 1.00 96.81 200 ASN A C 1
ATOM 1562 O O . ASN A 1 200 ? -1.493 21.464 -2.793 1.00 96.81 200 ASN A O 1
ATOM 1566 N N . HIS A 1 201 ? -3.003 20.171 -1.724 1.00 97.19 201 HIS A N 1
ATOM 1567 C CA . HIS A 1 201 ? -3.427 19.362 -2.871 1.00 97.19 201 HIS A CA 1
ATOM 1568 C C . HIS A 1 201 ? -2.312 18.567 -3.584 1.00 97.19 201 HIS A C 1
ATOM 1570 O O . HIS A 1 201 ? -2.524 18.082 -4.691 1.00 97.19 201 HIS A O 1
ATOM 1576 N N . SER A 1 202 ? -1.141 18.355 -2.969 1.00 98.25 202 SER A N 1
ATOM 1577 C CA . SER A 1 202 ? -0.095 17.473 -3.515 1.00 98.25 202 SER A CA 1
ATOM 1578 C C . SER A 1 202 ? -0.000 16.153 -2.750 1.00 98.25 202 SER A C 1
ATOM 1580 O O . SER A 1 202 ? 0.395 16.105 -1.583 1.00 98.25 202 SER A O 1
ATOM 1582 N N . ALA A 1 203 ? -0.289 15.054 -3.444 1.00 98.25 203 ALA A N 1
ATOM 1583 C CA . ALA A 1 203 ? -0.113 13.691 -2.966 1.00 98.25 203 ALA A CA 1
ATOM 1584 C C . ALA A 1 203 ? 1.353 13.415 -2.605 1.00 98.25 203 ALA A C 1
ATOM 1586 O O . ALA A 1 203 ? 1.634 12.862 -1.539 1.00 98.25 203 ALA A O 1
ATOM 1587 N N . ALA A 1 204 ? 2.304 13.849 -3.443 1.00 98.19 204 ALA A N 1
ATOM 1588 C CA . ALA A 1 204 ? 3.728 13.686 -3.149 1.00 98.19 204 ALA A CA 1
ATOM 1589 C C . ALA A 1 204 ? 4.143 14.457 -1.887 1.00 98.19 204 ALA A C 1
ATOM 1591 O O . ALA A 1 204 ? 4.899 13.936 -1.064 1.00 98.19 204 ALA A O 1
ATOM 1592 N N . ARG A 1 205 ? 3.629 15.680 -1.701 1.00 98.38 205 ARG A N 1
ATOM 1593 C CA . ARG A 1 205 ? 3.900 16.472 -0.496 1.00 98.38 205 ARG A CA 1
ATOM 1594 C C . ARG A 1 205 ? 3.335 15.803 0.752 1.00 98.38 205 ARG A C 1
ATOM 1596 O O . ARG A 1 205 ? 4.051 15.732 1.746 1.00 98.38 205 ARG A O 1
ATOM 1603 N N . LEU A 1 206 ? 2.120 15.254 0.693 1.00 98.69 206 LEU A N 1
ATOM 1604 C CA . LEU A 1 206 ? 1.534 14.536 1.827 1.00 98.69 206 LEU A CA 1
ATOM 1605 C C . LEU A 1 206 ? 2.358 13.297 2.205 1.00 98.69 206 LEU A C 1
ATOM 1607 O O . LEU A 1 206 ? 2.660 13.104 3.380 1.00 98.69 206 LEU A O 1
ATOM 1611 N N . VAL A 1 207 ? 2.808 12.502 1.226 1.00 98.62 207 VAL A N 1
ATOM 1612 C CA . VAL A 1 207 ? 3.734 11.380 1.481 1.00 98.62 207 VAL A CA 1
ATOM 1613 C C . VAL A 1 207 ? 5.018 11.870 2.161 1.00 98.62 207 VAL A C 1
ATOM 1615 O O . VAL A 1 207 ? 5.468 11.276 3.144 1.00 98.62 207 VAL A O 1
ATOM 1618 N N . ASN A 1 208 ? 5.600 12.974 1.691 1.00 98.38 208 ASN A N 1
ATOM 1619 C CA . ASN A 1 208 ? 6.825 13.531 2.267 1.00 98.38 208 ASN A CA 1
ATOM 1620 C C . ASN A 1 208 ? 6.614 14.060 3.697 1.00 98.38 208 ASN A C 1
ATOM 1622 O O . ASN A 1 208 ? 7.462 13.837 4.560 1.00 98.38 208 ASN A O 1
ATOM 1626 N N . LEU A 1 209 ? 5.476 14.696 3.981 1.00 98.50 209 LEU A N 1
ATOM 1627 C CA . LEU A 1 209 ? 5.111 15.147 5.327 1.00 98.50 209 LEU A CA 1
ATOM 1628 C C . LEU A 1 209 ? 4.944 13.959 6.282 1.00 98.50 209 LEU A C 1
ATOM 1630 O O . LEU A 1 209 ? 5.555 13.941 7.350 1.00 98.50 209 LEU A O 1
ATOM 1634 N N . LEU A 1 210 ? 4.200 12.926 5.876 1.00 98.44 210 LEU A N 1
ATOM 1635 C CA . LEU A 1 210 ? 4.016 11.704 6.667 1.00 98.44 210 LEU A CA 1
ATOM 1636 C C . LEU A 1 210 ? 5.355 11.030 6.984 1.00 98.44 210 LEU A C 1
ATOM 1638 O O . LEU A 1 210 ? 5.613 10.646 8.120 1.00 98.44 210 LEU A O 1
ATOM 1642 N N . THR A 1 211 ? 6.234 10.902 5.993 1.00 97.25 211 THR A N 1
ATOM 1643 C CA . THR A 1 211 ? 7.537 10.238 6.164 1.00 97.25 211 THR A CA 1
ATOM 1644 C C . THR A 1 211 ? 8.538 11.080 6.958 1.00 97.25 211 THR A C 1
ATOM 1646 O O . THR A 1 211 ? 9.389 10.512 7.638 1.00 97.25 211 THR A O 1
ATOM 1649 N N . THR A 1 212 ? 8.413 12.410 6.930 1.00 97.31 212 THR A N 1
ATOM 1650 C CA . THR A 1 212 ? 9.264 13.334 7.696 1.00 97.31 212 THR A CA 1
ATOM 1651 C C . THR A 1 212 ? 8.839 13.424 9.159 1.00 97.31 212 THR A C 1
ATOM 1653 O O . THR A 1 212 ? 9.684 13.326 10.047 1.00 97.31 212 THR A O 1
ATOM 1656 N N . HIS A 1 213 ? 7.541 13.588 9.430 1.00 97.31 213 HIS A N 1
ATOM 1657 C CA . HIS A 1 213 ? 7.030 13.743 10.795 1.00 97.31 213 HIS A CA 1
ATOM 1658 C C . HIS A 1 213 ? 6.877 12.406 11.527 1.00 97.31 213 HIS A C 1
ATOM 1660 O O . HIS A 1 213 ? 7.054 12.343 12.741 1.00 97.31 213 HIS A O 1
ATOM 1666 N N . LEU A 1 214 ? 6.579 11.324 10.804 1.00 96.44 214 LEU A N 1
ATOM 1667 C CA . LEU A 1 214 ? 6.331 9.993 11.363 1.00 96.44 214 LEU A CA 1
ATOM 1668 C C . LEU A 1 214 ? 7.232 8.932 10.702 1.00 96.44 214 LEU A C 1
ATOM 1670 O O . LEU A 1 214 ? 6.734 7.942 10.149 1.00 96.44 214 LEU A O 1
ATOM 1674 N N . PRO A 1 215 ? 8.569 9.081 10.763 1.00 95.25 215 PRO A N 1
ATOM 1675 C CA . PRO A 1 215 ? 9.484 8.225 10.018 1.00 95.25 215 PRO A CA 1
ATOM 1676 C C . PRO A 1 215 ? 9.382 6.753 10.425 1.00 95.25 215 PRO A C 1
ATOM 1678 O O . PRO A 1 215 ? 9.305 5.882 9.560 1.00 95.25 215 PRO A O 1
ATOM 1681 N N . SER A 1 216 ? 9.266 6.464 11.725 1.00 91.12 216 SER A N 1
ATOM 1682 C CA . SER A 1 216 ? 9.092 5.096 12.237 1.00 91.12 216 SER A CA 1
ATOM 1683 C C . SER A 1 216 ? 7.787 4.434 11.779 1.00 91.12 216 SER A C 1
ATOM 1685 O O . SER A 1 216 ? 7.679 3.211 11.812 1.00 91.12 216 SER A O 1
ATOM 1687 N N . CYS A 1 217 ? 6.798 5.226 11.353 1.00 92.06 217 CYS A N 1
ATOM 1688 C CA . CYS A 1 217 ? 5.507 4.725 10.889 1.00 92.06 217 CYS A CA 1
ATOM 1689 C C . CYS A 1 217 ? 5.458 4.577 9.363 1.00 92.06 217 CYS A C 1
ATOM 1691 O O . CYS A 1 217 ? 4.889 3.610 8.864 1.00 92.06 217 CYS A O 1
ATOM 1693 N N . PHE A 1 218 ? 6.045 5.527 8.623 1.00 95.69 218 PHE A N 1
ATOM 1694 C CA . PHE A 1 218 ? 5.772 5.701 7.193 1.00 95.69 218 PHE A CA 1
ATOM 1695 C C . PHE A 1 218 ? 7.011 5.728 6.285 1.00 95.69 218 PHE A C 1
ATOM 1697 O O . PHE A 1 218 ? 6.875 5.491 5.083 1.00 95.69 218 PHE A O 1
ATOM 1704 N N . ALA A 1 219 ? 8.223 5.962 6.804 1.00 93.44 219 ALA A N 1
ATOM 1705 C CA . ALA A 1 219 ? 9.413 6.201 5.979 1.00 93.44 219 ALA A CA 1
ATOM 1706 C C . ALA A 1 219 ? 9.985 4.967 5.258 1.00 93.44 219 ALA A C 1
ATOM 1708 O O . ALA A 1 219 ? 11.049 5.118 4.680 1.00 93.44 219 ALA A O 1
ATOM 1709 N N . ASP A 1 220 ? 9.303 3.809 5.242 1.00 93.94 220 ASP A N 1
ATOM 1710 C CA . ASP A 1 220 ? 9.650 2.540 4.552 1.00 93.94 220 ASP A CA 1
ATOM 1711 C C . ASP A 1 220 ? 10.801 2.673 3.532 1.00 93.94 220 ASP A C 1
ATOM 1713 O O . ASP A 1 220 ? 10.597 2.962 2.346 1.00 93.94 220 ASP A O 1
ATOM 1717 N N . THR A 1 221 ? 12.021 2.537 4.059 1.00 94.75 221 THR A N 1
ATOM 1718 C CA . THR A 1 221 ? 13.302 2.737 3.377 1.00 94.75 221 THR A CA 1
ATOM 1719 C C . THR A 1 221 ? 14.260 1.613 3.742 1.00 94.75 221 THR A C 1
ATOM 1721 O O . THR A 1 221 ? 14.164 0.986 4.800 1.00 94.75 221 THR A O 1
ATOM 1724 N N . THR A 1 222 ? 15.199 1.346 2.841 1.00 94.00 222 THR A N 1
ATOM 1725 C CA . THR A 1 222 ? 16.233 0.321 3.008 1.00 94.00 222 THR A CA 1
ATOM 1726 C C . THR A 1 222 ? 17.501 0.708 2.252 1.00 94.00 222 THR A C 1
ATOM 1728 O O . THR A 1 222 ? 17.495 1.650 1.460 1.00 94.00 222 THR A O 1
ATOM 1731 N N . THR A 1 223 ? 18.603 -0.001 2.487 1.00 96.06 223 THR A N 1
ATOM 1732 C CA . THR A 1 223 ? 19.838 0.165 1.711 1.00 96.06 223 THR A CA 1
ATOM 1733 C C . THR A 1 223 ? 19.950 -0.939 0.672 1.00 96.06 223 THR A C 1
ATOM 1735 O O . THR A 1 223 ? 19.922 -2.116 1.012 1.00 96.06 223 THR A O 1
ATOM 1738 N N . TYR A 1 224 ? 20.151 -0.564 -0.588 1.00 97.06 224 TYR A N 1
ATOM 1739 C CA . TYR A 1 224 ? 20.431 -1.492 -1.678 1.00 97.06 224 TYR A CA 1
ATOM 1740 C C . TYR A 1 224 ? 21.687 -1.044 -2.415 1.00 97.06 224 TYR A C 1
ATOM 1742 O O . TYR A 1 224 ? 21.758 0.072 -2.937 1.00 97.06 224 TYR A O 1
ATOM 1750 N N . ARG A 1 225 ? 22.714 -1.901 -2.413 1.00 95.62 225 ARG A N 1
ATOM 1751 C CA . ARG A 1 225 ? 24.014 -1.646 -3.059 1.00 95.62 225 ARG A CA 1
ATOM 1752 C C . ARG A 1 225 ? 24.582 -0.253 -2.777 1.00 95.62 225 ARG A C 1
ATOM 1754 O O . ARG A 1 225 ? 24.955 0.489 -3.683 1.00 95.62 225 ARG A O 1
ATOM 1761 N N . GLY A 1 226 ? 24.601 0.113 -1.497 1.00 94.62 226 GLY A N 1
ATOM 1762 C CA . GLY A 1 226 ? 25.166 1.377 -1.023 1.00 94.62 226 GLY A CA 1
ATOM 1763 C C . GLY A 1 226 ? 24.314 2.622 -1.290 1.00 94.62 226 GLY A C 1
ATOM 1764 O O . GLY A 1 226 ? 24.803 3.725 -1.062 1.00 94.62 226 GLY A O 1
ATOM 1765 N N . ARG A 1 227 ? 23.062 2.485 -1.753 1.00 96.88 227 ARG A N 1
ATOM 1766 C CA . ARG A 1 227 ? 22.120 3.607 -1.886 1.00 96.88 227 ARG A CA 1
ATOM 1767 C C . ARG A 1 227 ? 20.858 3.375 -1.071 1.00 96.88 227 ARG A C 1
ATOM 1769 O O . ARG A 1 227 ? 20.358 2.254 -0.999 1.00 96.88 227 ARG A O 1
ATOM 1776 N N . THR A 1 228 ? 20.328 4.452 -0.503 1.00 97.12 228 THR A N 1
ATOM 1777 C CA . THR A 1 228 ? 19.005 4.444 0.121 1.00 97.12 228 THR A CA 1
ATOM 1778 C C . THR A 1 228 ? 17.932 4.285 -0.953 1.00 97.12 228 THR A C 1
ATOM 1780 O O . THR A 1 228 ? 17.926 4.994 -1.961 1.00 97.12 228 THR A O 1
ATOM 1783 N N . VAL A 1 229 ? 17.034 3.333 -0.731 1.00 96.94 229 VAL A N 1
ATOM 1784 C CA . VAL A 1 229 ? 15.870 3.026 -1.562 1.00 96.94 229 VAL A CA 1
ATOM 1785 C C . VAL A 1 229 ? 14.621 3.386 -0.774 1.00 96.94 229 VAL A C 1
ATOM 1787 O O . VAL A 1 229 ? 14.459 2.947 0.364 1.00 96.94 229 VAL A O 1
ATOM 1790 N N . HIS A 1 230 ? 13.754 4.177 -1.397 1.00 96.12 230 HIS A N 1
ATOM 1791 C CA . HIS A 1 230 ? 12.480 4.633 -0.858 1.00 96.12 230 HIS A CA 1
ATOM 1792 C C . HIS A 1 230 ? 11.343 3.783 -1.432 1.00 96.12 230 HIS A C 1
ATOM 1794 O O . HIS A 1 230 ? 11.258 3.624 -2.648 1.00 96.12 230 HIS A O 1
ATOM 1800 N N . LEU A 1 231 ? 10.471 3.248 -0.574 1.00 95.62 231 LEU A N 1
ATOM 1801 C CA . LEU A 1 231 ? 9.257 2.529 -0.988 1.00 95.62 231 LEU A CA 1
ATOM 1802 C C . LEU A 1 231 ? 7.989 3.200 -0.450 1.00 95.62 231 LEU A C 1
ATOM 1804 O O . LEU A 1 231 ? 6.980 3.247 -1.150 1.00 95.62 231 LEU A O 1
ATOM 1808 N N . HIS A 1 232 ? 8.038 3.740 0.772 1.00 96.06 232 HIS A N 1
ATOM 1809 C CA . HIS A 1 232 ? 6.969 4.542 1.388 1.00 96.06 232 HIS A CA 1
ATOM 1810 C C . HIS A 1 232 ? 5.562 3.927 1.273 1.00 96.06 232 HIS A C 1
ATOM 1812 O O . HIS A 1 232 ? 4.573 4.648 1.165 1.00 96.06 232 HIS A O 1
ATOM 1818 N N . LYS A 1 233 ? 5.458 2.588 1.307 1.00 94.94 233 LYS A N 1
ATOM 1819 C CA . LYS A 1 233 ? 4.237 1.841 0.961 1.00 94.94 233 LYS A CA 1
ATOM 1820 C C . LYS A 1 233 ? 2.999 2.359 1.701 1.00 94.94 233 LYS A C 1
ATOM 1822 O O . LYS A 1 233 ? 2.061 2.822 1.064 1.00 94.94 233 LYS A O 1
ATOM 1827 N N . ARG A 1 234 ? 2.994 2.311 3.040 1.00 95.06 234 ARG A N 1
ATOM 1828 C CA . ARG A 1 234 ? 1.835 2.729 3.856 1.00 95.06 234 ARG A CA 1
ATOM 1829 C C . ARG A 1 234 ? 1.508 4.218 3.722 1.00 95.06 234 ARG A C 1
ATOM 1831 O O . ARG A 1 234 ? 0.342 4.582 3.806 1.00 95.06 234 ARG A O 1
ATOM 1838 N N . ALA A 1 235 ? 2.512 5.065 3.482 1.00 97.25 235 ALA A N 1
ATOM 1839 C CA . ALA A 1 235 ? 2.292 6.490 3.249 1.00 97.25 235 ALA A CA 1
ATOM 1840 C C . ALA A 1 235 ? 1.544 6.711 1.930 1.00 97.25 235 ALA A C 1
ATOM 1842 O O . ALA A 1 235 ? 0.569 7.451 1.896 1.00 97.25 235 ALA A O 1
ATOM 1843 N N . GLN A 1 236 ? 1.965 6.021 0.863 1.00 97.81 236 GLN A N 1
ATOM 1844 C CA . GLN A 1 236 ? 1.290 6.075 -0.432 1.00 97.81 236 GLN A CA 1
ATOM 1845 C C . GLN A 1 236 ? -0.145 5.526 -0.348 1.00 97.81 236 GLN A C 1
ATOM 1847 O O . GLN A 1 236 ? -1.051 6.161 -0.882 1.00 97.81 236 GLN A O 1
ATOM 1852 N N . ILE A 1 237 ? -0.370 4.411 0.367 1.00 95.81 237 ILE A N 1
ATOM 1853 C CA . ILE A 1 237 ? -1.721 3.847 0.560 1.00 95.81 237 ILE A CA 1
ATOM 1854 C C . ILE A 1 237 ? -2.622 4.835 1.308 1.00 95.81 237 ILE A C 1
ATOM 1856 O O . ILE A 1 237 ? -3.751 5.048 0.888 1.00 95.81 237 ILE A O 1
ATOM 1860 N N . LEU A 1 238 ? -2.130 5.497 2.362 1.00 97.75 238 LEU A N 1
ATOM 1861 C CA . LEU A 1 238 ? -2.917 6.490 3.100 1.00 97.75 238 LEU A CA 1
ATOM 1862 C C . LEU A 1 238 ? -3.426 7.606 2.177 1.00 97.75 238 LEU A C 1
ATOM 1864 O O . LEU A 1 238 ? -4.613 7.927 2.196 1.00 97.75 238 LEU A O 1
ATOM 1868 N N . VAL A 1 239 ? -2.550 8.166 1.339 1.00 98.19 239 VAL A N 1
ATOM 1869 C CA . VAL A 1 239 ? -2.931 9.212 0.375 1.00 98.19 239 VAL A CA 1
ATOM 1870 C C . VAL A 1 239 ? -3.916 8.683 -0.671 1.00 98.19 239 VAL A C 1
ATOM 1872 O O . VAL A 1 239 ? -4.887 9.363 -1.001 1.00 98.19 239 VAL A O 1
ATOM 1875 N N . ALA A 1 240 ? -3.705 7.461 -1.160 1.00 96.38 240 ALA A N 1
ATOM 1876 C CA . ALA A 1 240 ? -4.606 6.815 -2.108 1.00 96.38 240 ALA A CA 1
ATOM 1877 C C . ALA A 1 240 ? -5.994 6.526 -1.518 1.00 96.38 240 ALA A C 1
ATOM 1879 O O . ALA A 1 240 ? -6.994 6.757 -2.193 1.00 96.38 240 ALA A O 1
ATOM 1880 N N . ASP A 1 241 ? -6.075 6.096 -0.260 1.00 95.81 241 ASP A N 1
ATOM 1881 C CA . ASP A 1 241 ? -7.342 5.837 0.425 1.00 95.81 241 ASP A CA 1
ATOM 1882 C C . ASP A 1 241 ? -8.102 7.139 0.712 1.00 95.81 241 ASP A C 1
ATOM 1884 O O . ASP A 1 241 ? -9.324 7.169 0.580 1.00 95.81 241 ASP A O 1
ATOM 1888 N N . LEU A 1 242 ? -7.409 8.240 1.039 1.00 96.75 242 LEU A N 1
ATOM 1889 C CA . LEU A 1 242 ? -8.030 9.571 1.113 1.00 96.75 242 LEU A CA 1
ATOM 1890 C C . LEU A 1 242 ? -8.607 9.976 -0.249 1.00 96.75 242 LEU A C 1
ATOM 1892 O O . LEU A 1 242 ? -9.777 10.348 -0.349 1.00 96.75 242 LEU A O 1
ATOM 1896 N N . TRP A 1 243 ? -7.803 9.861 -1.307 1.00 95.75 243 TRP A N 1
ATOM 1897 C CA . TRP A 1 243 ? -8.233 10.158 -2.670 1.00 95.75 243 TRP A CA 1
ATOM 1898 C C . TRP A 1 243 ? -9.453 9.326 -3.086 1.00 95.75 243 TRP A C 1
ATOM 1900 O O . TRP A 1 243 ? -10.428 9.871 -3.606 1.00 95.75 243 TRP A O 1
ATOM 1910 N N . ALA A 1 244 ? -9.432 8.019 -2.819 1.00 92.50 244 ALA A N 1
ATOM 1911 C CA . ALA A 1 244 ? -10.516 7.110 -3.162 1.00 92.50 244 ALA A CA 1
ATOM 1912 C C . ALA A 1 244 ? -11.781 7.375 -2.330 1.00 92.50 244 ALA A C 1
ATOM 1914 O O . ALA A 1 244 ? -12.870 7.476 -2.898 1.00 92.50 244 ALA A O 1
ATOM 1915 N N . CYS A 1 245 ? -11.647 7.553 -1.011 1.00 93.06 245 CYS A N 1
ATOM 1916 C CA . CYS A 1 245 ? -12.769 7.778 -0.097 1.00 93.06 245 CYS A CA 1
ATOM 1917 C C . CYS A 1 245 ? -13.529 9.074 -0.415 1.00 93.06 245 CYS A C 1
ATOM 1919 O O . CYS A 1 245 ? -14.760 9.067 -0.472 1.00 93.06 245 CYS A O 1
ATOM 1921 N N . PHE A 1 246 ? -12.810 10.168 -0.685 1.00 92.25 246 PHE A N 1
ATOM 1922 C CA . PHE A 1 246 ? -13.410 11.461 -1.038 1.00 92.25 246 PHE A CA 1
ATOM 1923 C C . PHE A 1 246 ? -13.567 11.667 -2.554 1.00 92.25 246 PHE A C 1
ATOM 1925 O O . PHE A 1 246 ? -13.856 12.778 -3.009 1.00 92.25 246 PHE A O 1
ATOM 1932 N N . ASN A 1 247 ? -13.390 10.607 -3.350 1.00 90.31 247 ASN A N 1
ATOM 1933 C CA . ASN A 1 247 ? -13.567 10.604 -4.802 1.00 90.31 247 ASN A CA 1
ATOM 1934 C C . ASN A 1 247 ? -12.822 11.757 -5.515 1.00 90.31 247 ASN A C 1
ATOM 1936 O O . ASN A 1 247 ? -13.378 12.423 -6.389 1.00 90.31 247 ASN A O 1
ATOM 1940 N N . GLY A 1 248 ? -11.580 12.024 -5.102 1.00 91.12 248 GLY A N 1
ATOM 1941 C CA . GLY A 1 248 ? -10.734 13.082 -5.663 1.00 91.12 248 GLY A CA 1
ATOM 1942 C C . GLY A 1 248 ? -11.170 14.514 -5.338 1.00 91.12 248 GLY A C 1
ATOM 1943 O O . GLY A 1 248 ? -10.728 15.444 -6.006 1.00 91.12 248 GLY A O 1
ATOM 1944 N N . SER A 1 249 ? -12.046 14.711 -4.351 1.00 91.94 249 SER A N 1
ATOM 1945 C CA . SER A 1 249 ? -12.579 16.022 -3.960 1.00 91.94 249 SER A CA 1
ATOM 1946 C C . SER A 1 249 ? -12.328 16.322 -2.478 1.00 91.94 249 SER A C 1
ATOM 1948 O O . SER A 1 249 ? -11.975 15.427 -1.712 1.00 91.94 249 SER A O 1
ATOM 1950 N N . GLY A 1 250 ? -12.488 17.582 -2.058 1.00 93.94 250 GLY A N 1
ATOM 1951 C CA . GLY A 1 250 ? -12.349 17.984 -0.652 1.00 93.94 250 GLY A CA 1
ATOM 1952 C C . GLY A 1 250 ? -11.025 17.527 -0.026 1.00 93.94 250 GLY A C 1
ATOM 1953 O O . GLY A 1 250 ? -9.953 17.831 -0.542 1.00 93.94 250 GLY A O 1
ATOM 1954 N N . LEU A 1 251 ? -11.108 16.755 1.063 1.00 95.56 251 LEU A N 1
ATOM 1955 C CA . LEU A 1 251 ? -9.953 16.225 1.809 1.00 95.56 251 LEU A CA 1
ATOM 1956 C C . LEU A 1 251 ? -9.149 15.149 1.051 1.00 95.56 251 LEU A C 1
ATOM 1958 O O . LEU A 1 251 ? -8.072 14.766 1.500 1.00 95.56 251 LEU A O 1
ATOM 1962 N N . GLY A 1 252 ? -9.655 14.661 -0.086 1.00 95.25 252 GLY A N 1
ATOM 1963 C CA . GLY A 1 252 ? -8.943 13.765 -1.003 1.00 95.25 252 GLY A CA 1
ATOM 1964 C C . GLY A 1 252 ? -8.620 14.401 -2.357 1.00 95.25 252 GLY A C 1
ATOM 1965 O O . GLY A 1 252 ? -8.331 13.675 -3.309 1.00 95.25 252 GLY A O 1
ATOM 1966 N N . ALA A 1 253 ? -8.711 15.729 -2.483 1.00 95.81 253 ALA A N 1
ATOM 1967 C CA . ALA A 1 253 ? -8.336 16.434 -3.704 1.00 95.81 253 ALA A CA 1
ATOM 1968 C C . ALA A 1 253 ? -6.810 16.537 -3.816 1.00 95.81 253 ALA A C 1
ATOM 1970 O O . ALA A 1 253 ? -6.181 17.281 -3.062 1.00 95.81 253 ALA A O 1
ATOM 1971 N N . PHE A 1 254 ? -6.237 15.806 -4.774 1.00 97.06 254 PHE A N 1
ATOM 1972 C CA . PHE A 1 254 ? -4.811 15.836 -5.082 1.00 97.06 254 PHE A CA 1
ATOM 1973 C C . PHE A 1 254 ? -4.589 16.042 -6.583 1.00 97.06 254 PHE A C 1
ATOM 1975 O O . PHE A 1 254 ? -5.003 15.209 -7.392 1.00 97.06 254 PHE A O 1
ATOM 1982 N N . ASP A 1 255 ? -3.905 17.123 -6.948 1.00 96.00 255 ASP A N 1
ATOM 1983 C CA . ASP A 1 255 ? -3.697 17.548 -8.338 1.00 96.00 255 ASP A CA 1
ATOM 1984 C C . ASP A 1 255 ? -2.706 16.648 -9.088 1.00 96.00 255 ASP A C 1
ATOM 1986 O O . ASP A 1 255 ? -2.756 16.507 -10.310 1.00 96.00 255 ASP A O 1
ATOM 1990 N N . ASP A 1 256 ? -1.785 16.029 -8.351 1.00 95.88 256 ASP A N 1
ATOM 1991 C CA . ASP A 1 256 ? -0.686 15.222 -8.871 1.00 95.88 256 ASP A CA 1
ATOM 1992 C C . ASP A 1 256 ? -0.896 13.711 -8.675 1.00 95.88 256 ASP A C 1
ATOM 1994 O O . ASP A 1 256 ? 0.012 12.944 -9.000 1.00 95.88 256 ASP A O 1
ATOM 1998 N N . ILE A 1 257 ? -2.075 13.257 -8.216 1.00 94.44 257 ILE A N 1
ATOM 1999 C CA . ILE A 1 257 ? -2.359 11.844 -7.880 1.00 94.44 257 ILE A CA 1
ATOM 2000 C C . ILE A 1 257 ? -1.976 10.865 -8.996 1.00 94.44 257 ILE A C 1
ATOM 2002 O O . ILE A 1 257 ? -1.439 9.790 -8.726 1.00 94.44 257 ILE A O 1
ATOM 2006 N N . ASP A 1 258 ? -2.175 11.266 -10.255 1.00 90.38 258 ASP A N 1
ATOM 2007 C CA . ASP A 1 258 ? -1.906 10.420 -11.417 1.00 90.38 258 ASP A CA 1
ATOM 2008 C C . ASP A 1 258 ? -0.415 10.165 -11.669 1.00 90.38 258 ASP A C 1
ATOM 2010 O O . ASP A 1 258 ? -0.051 9.237 -12.392 1.00 90.38 258 ASP A O 1
ATOM 2014 N N . THR A 1 259 ? 0.444 11.017 -11.109 1.00 91.25 259 THR A N 1
ATOM 2015 C CA . THR A 1 259 ? 1.882 11.065 -11.411 1.00 91.25 259 THR A CA 1
ATOM 2016 C C . THR A 1 259 ? 2.772 10.932 -10.178 1.00 91.25 259 THR A C 1
ATOM 2018 O O . THR A 1 259 ? 3.920 10.509 -10.298 1.00 91.25 259 THR A O 1
ATOM 2021 N N . ALA A 1 260 ? 2.262 11.291 -8.999 1.00 94.38 260 ALA A N 1
ATOM 2022 C CA . ALA A 1 260 ? 3.011 11.351 -7.751 1.00 94.38 260 ALA A CA 1
ATOM 2023 C C . ALA A 1 260 ? 3.137 9.990 -7.060 1.00 94.38 260 ALA A C 1
ATOM 2025 O O . ALA A 1 260 ? 4.181 9.691 -6.470 1.00 94.38 260 ALA A O 1
ATOM 2026 N N . LEU A 1 261 ? 2.070 9.184 -7.104 1.00 96.69 261 LEU A N 1
ATOM 2027 C CA . LEU A 1 261 ? 2.028 7.876 -6.461 1.00 96.69 261 LEU A CA 1
ATOM 2028 C C . LEU A 1 261 ? 2.403 6.762 -7.435 1.00 96.69 261 LEU A C 1
ATOM 2030 O O . LEU A 1 261 ? 2.179 6.831 -8.642 1.00 96.69 261 LEU A O 1
ATOM 2034 N N . THR A 1 262 ? 2.964 5.704 -6.869 1.00 96.94 262 THR A N 1
ATOM 2035 C CA . THR A 1 262 ? 3.298 4.460 -7.561 1.00 96.94 262 THR A CA 1
ATOM 2036 C C . THR A 1 262 ? 2.396 3.329 -7.068 1.00 96.94 262 THR A C 1
ATOM 2038 O O . THR A 1 262 ? 1.610 3.526 -6.142 1.00 96.94 262 THR A O 1
ATOM 2041 N N . MET A 1 263 ? 2.502 2.140 -7.669 1.00 94.94 263 MET A N 1
ATOM 2042 C CA . MET A 1 263 ? 1.899 0.944 -7.069 1.00 94.94 263 MET A CA 1
ATOM 2043 C C . MET A 1 263 ? 2.490 0.697 -5.678 1.00 94.94 263 MET A C 1
ATOM 2045 O O . MET A 1 263 ? 3.616 1.115 -5.376 1.00 94.94 263 MET A O 1
ATOM 2049 N N . PHE A 1 264 ? 1.749 0.007 -4.824 1.00 92.94 264 PHE A N 1
ATOM 2050 C CA . PHE A 1 264 ? 2.166 -0.212 -3.452 1.00 92.94 264 PHE A CA 1
ATOM 2051 C C . PHE A 1 264 ? 2.970 -1.502 -3.390 1.00 92.94 264 PHE A C 1
ATOM 2053 O O . PHE A 1 264 ? 2.465 -2.579 -3.683 1.00 92.94 264 PHE A O 1
ATOM 2060 N N . ALA A 1 265 ? 4.243 -1.393 -3.000 1.00 85.56 265 ALA A N 1
ATOM 2061 C CA . ALA A 1 265 ? 5.189 -2.507 -2.979 1.00 85.56 265 ALA A CA 1
ATOM 2062 C C . ALA A 1 265 ? 4.849 -3.549 -1.892 1.00 85.56 265 ALA A C 1
ATOM 2064 O O . ALA A 1 265 ? 5.524 -3.641 -0.859 1.00 85.56 265 ALA A O 1
ATOM 2065 N N . ASP A 1 266 ? 3.767 -4.290 -2.101 1.00 84.19 266 ASP A N 1
ATOM 2066 C CA . ASP A 1 266 ? 3.228 -5.325 -1.236 1.00 84.19 266 ASP A CA 1
ATOM 2067 C C . ASP A 1 266 ? 3.686 -6.731 -1.670 1.00 84.19 266 ASP A C 1
ATOM 2069 O O . ASP A 1 266 ? 4.610 -6.889 -2.471 1.00 84.19 266 ASP A O 1
ATOM 2073 N N . TYR A 1 267 ? 3.083 -7.770 -1.087 1.00 81.75 267 TYR A N 1
ATOM 2074 C CA . TYR A 1 267 ? 3.399 -9.161 -1.397 1.00 81.75 267 TYR A CA 1
ATOM 2075 C C . TYR A 1 267 ? 2.414 -9.813 -2.371 1.00 81.75 267 TYR A C 1
ATOM 2077 O O . TYR A 1 267 ? 2.676 -10.942 -2.782 1.00 81.75 267 TYR A O 1
ATOM 2085 N N . ARG A 1 268 ? 1.284 -9.174 -2.711 1.00 84.88 268 ARG A N 1
ATOM 2086 C CA . ARG A 1 268 ? 0.226 -9.742 -3.566 1.00 84.88 268 ARG A CA 1
ATOM 2087 C C . ARG A 1 268 ? 0.422 -9.361 -5.023 1.00 84.88 268 ARG A C 1
ATOM 2089 O O . ARG A 1 268 ? 0.410 -10.240 -5.885 1.00 84.88 268 ARG A O 1
ATOM 2096 N N . VAL A 1 269 ? 0.672 -8.088 -5.299 1.00 90.44 269 VAL A N 1
ATOM 2097 C CA . VAL A 1 269 ? 0.904 -7.589 -6.654 1.00 90.44 269 VAL A CA 1
ATOM 2098 C C . VAL A 1 269 ? 2.097 -8.270 -7.345 1.00 90.44 269 VAL A C 1
ATOM 2100 O O . VAL A 1 269 ? 1.917 -8.689 -8.492 1.00 90.44 269 VAL A O 1
ATOM 2103 N N . PRO A 1 270 ? 3.266 -8.516 -6.707 1.00 92.25 270 PRO A N 1
ATOM 2104 C CA . PRO A 1 270 ? 4.335 -9.302 -7.338 1.00 92.25 270 PRO A CA 1
ATOM 2105 C C . PRO A 1 270 ? 3.899 -10.706 -7.783 1.00 92.25 270 PRO A C 1
ATOM 2107 O O . PRO A 1 270 ? 4.340 -11.163 -8.835 1.00 92.25 270 PRO A O 1
ATOM 2110 N N . GLN A 1 271 ? 2.998 -11.377 -7.047 1.00 89.75 271 GLN A N 1
ATOM 2111 C CA . GLN A 1 271 ? 2.472 -12.702 -7.435 1.00 89.75 271 GLN A CA 1
ATOM 2112 C C . GLN A 1 271 ? 1.714 -12.609 -8.757 1.00 89.75 271 GLN A C 1
ATOM 2114 O O . GLN A 1 271 ? 1.906 -13.424 -9.660 1.00 89.75 271 GLN A O 1
ATOM 2119 N N . MET A 1 272 ? 0.869 -11.580 -8.879 1.00 90.56 272 MET A N 1
ATOM 2120 C CA . MET A 1 272 ? 0.091 -11.344 -10.086 1.00 90.56 272 MET A CA 1
ATOM 2121 C C . MET A 1 272 ? 0.989 -10.966 -11.261 1.00 90.56 272 MET A C 1
ATOM 2123 O O . MET A 1 272 ? 0.849 -11.519 -12.348 1.00 90.56 272 MET A O 1
ATOM 2127 N N . LEU A 1 273 ? 1.957 -10.073 -11.048 1.00 94.81 273 LEU A N 1
ATOM 2128 C CA . LEU A 1 273 ? 2.901 -9.677 -12.091 1.00 94.81 273 LEU A CA 1
ATOM 2129 C C . LEU A 1 273 ? 3.748 -10.861 -12.578 1.00 94.81 273 LEU A C 1
ATOM 2131 O O . LEU A 1 273 ? 3.994 -10.973 -13.780 1.00 94.81 273 LEU A O 1
ATOM 2135 N N . GLN A 1 274 ? 4.161 -11.765 -11.687 1.00 93.44 274 GLN A N 1
ATOM 2136 C CA . GLN A 1 274 ? 4.842 -12.996 -12.087 1.00 93.44 274 GLN A CA 1
ATOM 2137 C C . GLN A 1 274 ? 3.915 -13.900 -12.912 1.00 93.44 274 GLN A C 1
ATOM 2139 O O . GLN A 1 274 ? 4.298 -14.354 -13.990 1.00 93.44 274 GLN A O 1
ATOM 2144 N N . ARG A 1 275 ? 2.666 -14.110 -12.470 1.00 90.31 275 ARG A N 1
ATOM 2145 C CA . ARG A 1 275 ? 1.680 -14.930 -13.197 1.00 90.31 275 ARG A CA 1
ATOM 2146 C C . ARG A 1 275 ? 1.352 -14.376 -14.585 1.00 90.31 275 ARG A C 1
ATOM 2148 O O . ARG A 1 275 ? 1.184 -15.142 -15.528 1.00 90.31 275 ARG A O 1
ATOM 2155 N N . LEU A 1 276 ? 1.290 -13.053 -14.723 1.00 92.50 276 LEU A N 1
ATOM 2156 C CA . LEU A 1 276 ? 1.092 -12.364 -16.002 1.00 92.50 276 LEU A CA 1
ATOM 2157 C C . LEU A 1 276 ? 2.338 -12.406 -16.909 1.00 92.50 276 LEU A C 1
ATOM 2159 O O . LEU A 1 276 ? 2.316 -11.856 -18.010 1.00 92.50 276 LEU A O 1
ATOM 2163 N N . GLY A 1 277 ? 3.432 -13.032 -16.462 1.00 94.62 277 GLY A N 1
ATOM 2164 C CA . GLY A 1 277 ? 4.694 -13.111 -17.193 1.00 94.62 277 GLY A CA 1
ATOM 2165 C C . GLY A 1 277 ? 5.440 -11.779 -17.271 1.00 94.62 277 GLY A C 1
ATOM 2166 O O . GLY A 1 277 ? 6.324 -11.630 -18.118 1.00 94.62 277 GLY A O 1
ATOM 2167 N N . VAL A 1 278 ? 5.081 -10.806 -16.425 1.00 97.44 278 VAL A N 1
ATOM 2168 C CA . VAL A 1 278 ? 5.725 -9.489 -16.344 1.00 97.44 278 VAL A CA 1
ATOM 2169 C C . VAL A 1 278 ? 7.023 -9.588 -15.551 1.00 97.44 278 VAL A C 1
ATOM 2171 O O . VAL A 1 278 ? 8.054 -9.135 -16.043 1.00 97.44 278 VAL A O 1
ATOM 2174 N N . LEU A 1 279 ? 6.991 -10.207 -14.367 1.00 97.25 279 LEU A N 1
ATOM 2175 C CA . LEU A 1 279 ? 8.182 -10.456 -13.550 1.00 97.25 279 LEU A CA 1
ATOM 2176 C C . LEU A 1 279 ? 8.737 -11.858 -13.792 1.00 97.25 279 LEU A C 1
ATOM 2178 O O . LEU A 1 279 ? 7.990 -12.833 -13.841 1.00 97.25 279 LEU A O 1
ATOM 2182 N N . TRP A 1 280 ? 10.060 -11.946 -13.889 1.00 96.81 280 TRP A N 1
ATOM 2183 C CA . TRP A 1 280 ? 10.808 -13.193 -14.003 1.00 96.81 280 TRP A CA 1
ATOM 2184 C C . TRP A 1 280 ? 11.887 -13.247 -12.939 1.00 96.81 280 TRP A C 1
ATOM 2186 O O . TRP A 1 280 ? 12.604 -12.265 -12.732 1.00 96.81 280 TRP A O 1
ATOM 2196 N N . TYR A 1 281 ? 12.026 -14.408 -12.306 1.00 96.94 281 TYR A N 1
ATOM 2197 C CA . TYR A 1 281 ? 12.993 -14.615 -11.240 1.00 96.94 281 TYR A CA 1
ATOM 2198 C C . TYR A 1 281 ? 14.133 -15.526 -11.659 1.00 96.94 281 TYR A C 1
ATOM 2200 O O . TYR A 1 281 ? 13.967 -16.448 -12.461 1.00 96.94 281 TYR A O 1
ATOM 2208 N N . SER A 1 282 ? 15.304 -15.282 -11.079 1.00 97.69 282 SER A N 1
ATOM 2209 C CA . SER A 1 282 ? 16.420 -16.214 -11.169 1.00 97.69 282 SER A CA 1
ATOM 2210 C C . SER A 1 282 ? 16.057 -17.561 -10.520 1.00 97.69 282 SER A C 1
ATOM 2212 O O . SER A 1 282 ? 15.198 -17.617 -9.633 1.00 97.69 282 SER A O 1
ATOM 2214 N N . PRO A 1 283 ? 16.769 -18.656 -10.849 1.00 96.25 283 PRO A N 1
ATOM 2215 C CA . PRO A 1 283 ? 16.571 -19.947 -10.185 1.00 96.25 283 PRO A CA 1
ATOM 2216 C C . PRO A 1 283 ? 16.716 -19.893 -8.655 1.00 96.25 283 PRO A C 1
ATOM 2218 O O . PRO A 1 283 ? 16.074 -20.665 -7.941 1.00 96.25 283 PRO A O 1
ATOM 2221 N N . ARG A 1 284 ? 17.554 -18.981 -8.143 1.00 95.31 284 ARG A N 1
ATOM 2222 C CA . ARG A 1 284 ? 17.782 -18.780 -6.707 1.00 95.31 284 ARG A CA 1
ATOM 2223 C C . ARG A 1 284 ? 16.529 -18.239 -6.025 1.00 95.31 284 ARG A C 1
ATOM 2225 O O . ARG A 1 284 ? 16.100 -18.807 -5.020 1.00 95.31 284 ARG A O 1
ATOM 2232 N N . LEU A 1 285 ? 15.967 -17.153 -6.553 1.00 95.38 285 LEU A N 1
ATOM 2233 C CA . LEU A 1 285 ? 14.774 -16.521 -5.996 1.00 95.38 285 LEU A CA 1
ATOM 2234 C C . LEU A 1 285 ? 13.538 -17.401 -6.201 1.00 95.38 285 LEU A C 1
ATOM 2236 O O . LEU A 1 285 ? 12.813 -17.669 -5.248 1.00 95.38 285 LEU A O 1
ATOM 2240 N N . GLU A 1 286 ? 13.370 -17.941 -7.405 1.00 93.56 286 GLU A N 1
ATOM 2241 C CA . GLU A 1 286 ? 12.284 -18.855 -7.756 1.00 93.56 286 GLU A CA 1
ATOM 2242 C C . GLU A 1 286 ? 12.236 -20.073 -6.815 1.00 93.56 286 GLU A C 1
ATOM 2244 O O . GLU A 1 286 ? 11.179 -20.444 -6.305 1.00 93.56 286 GLU A O 1
ATOM 2249 N N . GLY A 1 287 ? 13.395 -20.669 -6.508 1.00 92.38 287 GLY A N 1
ATOM 2250 C CA . GLY A 1 287 ? 13.480 -21.782 -5.566 1.00 92.38 287 GLY A CA 1
ATOM 2251 C C . GLY A 1 287 ? 13.034 -21.413 -4.146 1.00 92.38 287 GLY A C 1
ATOM 2252 O O . GLY A 1 287 ? 12.388 -22.227 -3.489 1.00 92.38 287 GLY A O 1
ATOM 2253 N N . LYS A 1 288 ? 13.361 -20.203 -3.672 1.00 92.44 288 LYS A N 1
ATOM 2254 C CA . LYS A 1 288 ? 12.931 -19.709 -2.353 1.00 92.44 288 LYS A CA 1
ATOM 2255 C C . LYS A 1 288 ? 11.426 -19.463 -2.305 1.00 92.44 288 LYS A C 1
ATOM 2257 O O . LYS A 1 288 ? 10.776 -19.929 -1.374 1.00 92.44 288 LYS A O 1
ATOM 2262 N N . VAL A 1 289 ? 10.884 -18.791 -3.322 1.00 89.75 289 VAL A N 1
ATOM 2263 C CA . VAL A 1 289 ? 9.445 -18.510 -3.449 1.00 89.75 289 VAL A CA 1
ATOM 2264 C C . VAL A 1 289 ? 8.645 -19.812 -3.463 1.00 89.75 289 VAL A C 1
ATOM 2266 O O . VAL A 1 289 ? 7.702 -19.956 -2.690 1.00 89.75 289 VAL A O 1
ATOM 2269 N N . ARG A 1 290 ? 9.072 -20.804 -4.256 1.00 87.12 290 ARG A N 1
ATOM 2270 C CA . ARG A 1 290 ? 8.399 -22.109 -4.337 1.00 87.12 290 ARG A CA 1
ATOM 2271 C C . ARG A 1 290 ? 8.375 -22.856 -3.007 1.00 87.12 290 ARG A C 1
ATOM 2273 O O . ARG A 1 290 ? 7.356 -23.410 -2.628 1.00 87.12 290 ARG A O 1
ATOM 2280 N N . ARG A 1 291 ? 9.480 -22.833 -2.257 1.00 87.94 291 ARG A N 1
ATOM 2281 C CA . ARG A 1 291 ? 9.550 -23.475 -0.932 1.00 87.94 291 ARG A CA 1
ATOM 2282 C C . ARG A 1 291 ? 8.833 -22.689 0.170 1.00 87.94 291 ARG A C 1
ATOM 2284 O O . ARG A 1 291 ? 8.854 -23.124 1.317 1.00 87.94 291 ARG A O 1
ATOM 2291 N N . GLY A 1 292 ? 8.232 -21.540 -0.144 1.00 83.62 292 GLY A N 1
ATOM 2292 C CA . GLY A 1 292 ? 7.632 -20.661 0.855 1.00 83.62 292 GLY A CA 1
ATOM 2293 C C . GLY A 1 292 ? 8.661 -20.120 1.849 1.00 83.62 292 GLY A C 1
ATOM 2294 O O . GLY A 1 292 ? 8.331 -19.856 2.999 1.00 83.62 292 GLY A O 1
ATOM 2295 N N . GLU A 1 293 ? 9.924 -19.975 1.452 1.00 87.44 293 GLU A N 1
ATOM 2296 C CA . GLU A 1 293 ? 10.928 -19.404 2.344 1.00 87.44 293 GLU A CA 1
ATOM 2297 C C . GLU A 1 293 ? 10.691 -17.903 2.542 1.00 87.44 293 GLU A C 1
ATOM 2299 O O . GLU A 1 293 ? 10.294 -17.183 1.621 1.00 87.44 293 GLU A O 1
ATOM 2304 N N . MET A 1 294 ? 10.980 -17.417 3.750 1.00 85.00 294 MET A N 1
ATOM 2305 C CA . MET A 1 294 ? 10.969 -15.985 4.036 1.00 85.00 294 MET A CA 1
ATOM 2306 C C . MET A 1 294 ? 12.064 -15.275 3.227 1.00 85.00 294 MET A C 1
ATOM 2308 O O . MET A 1 294 ? 13.209 -15.736 3.149 1.00 85.00 294 MET A O 1
ATOM 2312 N N . LEU A 1 295 ? 11.709 -14.143 2.620 1.00 89.62 295 LEU A N 1
ATOM 2313 C CA . LEU A 1 295 ? 12.659 -13.189 2.063 1.00 89.62 295 LEU A CA 1
ATOM 2314 C C . LEU A 1 295 ? 12.938 -12.149 3.143 1.00 89.62 295 LEU A C 1
ATOM 2316 O O . LEU A 1 295 ? 12.093 -11.305 3.443 1.00 89.62 295 LEU A O 1
ATOM 2320 N N . GLU A 1 296 ? 14.125 -12.249 3.739 1.00 89.00 296 GLU A N 1
ATOM 2321 C CA . GLU A 1 296 ? 14.533 -11.404 4.859 1.00 89.00 296 GLU A CA 1
ATOM 2322 C C . GLU A 1 296 ? 14.394 -9.915 4.534 1.00 89.00 296 GLU A C 1
ATOM 2324 O O . GLU A 1 296 ? 14.738 -9.456 3.438 1.00 89.00 296 GLU A O 1
ATOM 2329 N N . ALA A 1 297 ? 13.909 -9.160 5.514 1.00 86.50 297 ALA A N 1
ATOM 2330 C CA . ALA A 1 297 ? 13.699 -7.726 5.415 1.00 86.50 297 ALA A CA 1
ATOM 2331 C C . ALA A 1 297 ? 14.984 -6.984 5.021 1.00 86.50 297 ALA A C 1
ATOM 2333 O O . ALA A 1 297 ? 16.004 -7.099 5.698 1.00 86.50 297 ALA A O 1
ATOM 2334 N N . GLY A 1 298 ? 14.933 -6.202 3.938 1.00 89.12 298 GLY A N 1
ATOM 2335 C CA . GLY A 1 298 ? 16.084 -5.443 3.452 1.00 89.12 298 GLY A CA 1
ATOM 2336 C C . GLY A 1 298 ? 17.152 -6.287 2.750 1.00 89.12 298 GLY A C 1
ATOM 2337 O O . GLY A 1 298 ? 18.167 -5.737 2.325 1.00 89.12 298 GLY A O 1
ATOM 2338 N N . SER A 1 299 ? 16.941 -7.598 2.590 1.00 93.94 299 SER A N 1
ATOM 2339 C CA . SER A 1 299 ? 17.798 -8.423 1.737 1.00 93.94 299 SER A CA 1
ATOM 2340 C C . SER A 1 299 ? 17.651 -8.024 0.270 1.00 93.94 299 SER A C 1
ATOM 2342 O O . SER A 1 299 ? 16.583 -7.592 -0.157 1.00 93.94 299 SER A O 1
ATOM 2344 N N . GLU A 1 300 ? 18.697 -8.230 -0.535 1.00 95.50 300 GLU A N 1
ATOM 2345 C CA . GLU A 1 300 ? 18.651 -7.900 -1.968 1.00 95.50 300 GLU A CA 1
ATOM 2346 C C . GLU A 1 300 ? 17.455 -8.552 -2.677 1.00 95.50 300 GLU A C 1
ATOM 2348 O O . GLU A 1 300 ? 16.788 -7.890 -3.461 1.00 95.50 300 GLU A O 1
ATOM 2353 N N . LEU A 1 301 ? 17.119 -9.802 -2.337 1.00 95.56 301 LEU A N 1
ATOM 2354 C CA . LEU A 1 301 ? 15.971 -10.509 -2.910 1.00 95.56 301 LEU A CA 1
ATOM 2355 C C . LEU A 1 301 ? 14.635 -9.827 -2.591 1.00 95.56 301 LEU A C 1
ATOM 2357 O O . LEU A 1 301 ? 13.791 -9.679 -3.471 1.00 95.56 301 LEU A O 1
ATOM 2361 N N . GLU A 1 302 ? 14.430 -9.422 -1.336 1.00 94.69 302 GLU A N 1
ATOM 2362 C CA . GLU A 1 302 ? 13.201 -8.740 -0.921 1.00 94.69 302 GLU A CA 1
ATOM 2363 C C . GLU A 1 302 ? 13.084 -7.364 -1.581 1.00 94.69 302 GLU A C 1
ATOM 2365 O O . GLU A 1 302 ? 12.021 -7.022 -2.109 1.00 94.69 302 GLU A O 1
ATOM 2370 N N . VAL A 1 303 ? 14.185 -6.609 -1.613 1.00 95.94 303 VAL A N 1
ATOM 2371 C CA . VAL A 1 303 ? 14.222 -5.276 -2.219 1.00 95.94 303 VAL A CA 1
ATOM 2372 C C . VAL A 1 303 ? 14.005 -5.346 -3.727 1.00 95.94 303 VAL A C 1
ATOM 2374 O O . VAL A 1 303 ? 13.217 -4.563 -4.254 1.00 95.94 303 VAL A O 1
ATOM 2377 N N . GLU A 1 304 ? 14.638 -6.293 -4.422 1.00 97.44 304 GLU A N 1
ATOM 2378 C CA . GLU A 1 304 ? 14.461 -6.475 -5.864 1.00 97.44 304 GLU A CA 1
ATOM 2379 C C . GLU A 1 304 ? 13.017 -6.834 -6.215 1.00 97.44 304 GLU A C 1
ATOM 2381 O O . GLU A 1 304 ? 12.451 -6.208 -7.108 1.00 97.44 304 GLU A O 1
ATOM 2386 N N . VAL A 1 305 ? 12.377 -7.762 -5.489 1.00 96.38 305 VAL A N 1
ATOM 2387 C CA . VAL A 1 305 ? 10.964 -8.117 -5.728 1.00 96.38 305 VAL A CA 1
ATOM 2388 C C . VAL A 1 305 ? 10.062 -6.894 -5.573 1.00 96.38 305 VAL A C 1
ATOM 2390 O O . VAL A 1 305 ? 9.231 -6.623 -6.443 1.00 96.38 305 VAL A O 1
ATOM 2393 N N . ARG A 1 306 ? 10.231 -6.128 -4.492 1.00 96.00 306 ARG A N 1
ATOM 2394 C CA . ARG A 1 306 ? 9.388 -4.962 -4.191 1.00 96.00 306 ARG A CA 1
ATOM 2395 C C . ARG A 1 306 ? 9.610 -3.817 -5.177 1.00 96.00 306 ARG A C 1
ATOM 2397 O O . ARG A 1 306 ? 8.660 -3.343 -5.794 1.00 96.00 306 ARG A O 1
ATOM 2404 N N . ALA A 1 307 ? 10.856 -3.402 -5.371 1.00 97.25 307 ALA A N 1
ATOM 2405 C CA . ALA A 1 307 ? 11.195 -2.266 -6.220 1.00 97.25 307 ALA A CA 1
ATOM 2406 C C . ALA A 1 307 ? 10.978 -2.559 -7.717 1.00 97.25 307 ALA A C 1
ATOM 2408 O O . ALA A 1 307 ? 10.469 -1.704 -8.440 1.00 97.25 307 ALA A O 1
ATOM 2409 N N . CYS A 1 308 ? 11.267 -3.779 -8.188 1.00 97.94 308 CYS A N 1
ATOM 2410 C CA . CYS A 1 308 ? 10.970 -4.145 -9.575 1.00 97.94 308 CYS A CA 1
ATOM 2411 C C . CYS A 1 308 ? 9.465 -4.275 -9.829 1.00 97.94 308 CYS A C 1
ATOM 2413 O O . CYS A 1 308 ? 9.038 -4.031 -10.952 1.00 97.94 308 CYS A O 1
ATOM 2415 N N . SER A 1 309 ? 8.647 -4.603 -8.819 1.00 97.69 309 SER A N 1
ATOM 2416 C CA . SER A 1 309 ? 7.181 -4.548 -8.952 1.00 97.69 309 SER A CA 1
ATOM 2417 C C . SER A 1 309 ? 6.696 -3.116 -9.168 1.00 97.69 309 SER A C 1
ATOM 2419 O O . SER A 1 309 ? 5.888 -2.875 -10.065 1.00 97.69 309 SER A O 1
ATOM 2421 N N . VAL A 1 310 ? 7.260 -2.160 -8.417 1.00 97.81 310 VAL A N 1
ATOM 2422 C CA . VAL A 1 310 ? 6.997 -0.726 -8.608 1.00 97.81 310 VAL A CA 1
ATOM 2423 C C . VAL A 1 310 ? 7.322 -0.297 -10.030 1.00 97.81 310 VAL A C 1
ATOM 2425 O O . VAL A 1 310 ? 6.485 0.285 -10.723 1.00 97.81 310 VAL A O 1
ATOM 2428 N N . TRP A 1 311 ? 8.523 -0.639 -10.492 1.00 98.31 311 TRP A N 1
ATOM 2429 C CA . TRP A 1 311 ? 8.962 -0.286 -11.834 1.00 98.31 311 TRP A CA 1
ATOM 2430 C C . TRP A 1 311 ? 8.158 -0.998 -12.929 1.00 98.31 311 TRP A C 1
ATOM 2432 O O . TRP A 1 311 ? 7.822 -0.395 -13.946 1.00 98.31 311 TRP A O 1
ATOM 2442 N N . ALA A 1 312 ? 7.778 -2.259 -12.716 1.00 98.12 312 ALA A N 1
ATOM 2443 C CA . ALA A 1 312 ? 6.962 -3.019 -13.654 1.00 98.12 312 ALA A CA 1
ATOM 2444 C C . ALA A 1 312 ? 5.601 -2.362 -13.886 1.00 98.12 312 ALA A C 1
ATOM 2446 O O . ALA A 1 312 ? 5.210 -2.201 -15.040 1.00 98.12 312 ALA A O 1
ATOM 2447 N N . VAL A 1 313 ? 4.899 -1.939 -12.829 1.00 97.62 313 VAL A N 1
ATOM 2448 C CA . VAL A 1 313 ? 3.604 -1.256 -12.987 1.00 97.62 313 VAL A CA 1
ATOM 2449 C C . VAL A 1 313 ? 3.768 0.110 -13.650 1.00 97.62 313 VAL A C 1
ATOM 2451 O O . VAL A 1 313 ? 2.943 0.464 -14.490 1.00 97.62 313 VAL A O 1
ATOM 2454 N N . GLU A 1 314 ? 4.852 0.842 -13.378 1.00 97.38 314 GLU A N 1
ATOM 2455 C CA . GLU A 1 314 ? 5.142 2.073 -14.126 1.00 97.38 314 GLU A CA 1
ATOM 2456 C C . GLU A 1 314 ? 5.326 1.795 -15.627 1.00 97.38 314 GLU A C 1
ATOM 2458 O O . GLU A 1 314 ? 4.787 2.518 -16.468 1.00 97.38 314 GLU A O 1
ATOM 2463 N N . LEU A 1 315 ? 6.046 0.731 -15.995 1.00 96.88 315 LEU A N 1
ATOM 2464 C CA . LEU A 1 315 ? 6.210 0.341 -17.398 1.00 96.88 315 LEU A CA 1
ATOM 2465 C C . LEU A 1 315 ? 4.878 -0.071 -18.042 1.00 96.88 315 LEU A C 1
ATOM 2467 O O . LEU A 1 315 ? 4.647 0.257 -19.207 1.00 96.88 315 LEU A O 1
ATOM 2471 N N . LEU A 1 316 ? 3.989 -0.739 -17.297 1.00 96.44 316 LEU A N 1
ATOM 2472 C CA . LEU A 1 316 ? 2.626 -1.040 -17.751 1.00 96.44 316 LEU A CA 1
ATOM 2473 C C . LEU A 1 316 ? 1.834 0.247 -18.003 1.00 96.44 316 LEU A C 1
ATOM 2475 O O . LEU A 1 316 ? 1.281 0.410 -19.089 1.00 96.44 316 LEU A O 1
ATOM 2479 N N . ARG A 1 317 ? 1.840 1.186 -17.047 1.00 95.62 317 ARG A N 1
ATOM 2480 C CA . ARG A 1 317 ? 1.168 2.489 -17.160 1.00 95.62 317 ARG A CA 1
ATOM 2481 C C . ARG A 1 317 ? 1.639 3.247 -18.403 1.00 95.62 317 ARG A C 1
ATOM 2483 O O . ARG A 1 317 ? 0.816 3.633 -19.231 1.00 95.62 317 ARG A O 1
ATOM 2490 N N . ARG A 1 318 ? 2.959 3.383 -18.586 1.00 94.75 318 ARG A N 1
ATOM 2491 C CA . ARG A 1 318 ? 3.564 4.043 -19.759 1.00 94.75 318 ARG A CA 1
ATOM 2492 C C . ARG A 1 318 ? 3.179 3.365 -21.072 1.00 94.75 318 ARG A C 1
ATOM 2494 O O . ARG A 1 318 ? 2.909 4.043 -22.061 1.00 94.75 318 ARG A O 1
ATOM 2501 N N . GLU A 1 319 ? 3.155 2.033 -21.109 1.00 94.69 319 GLU A N 1
ATOM 2502 C CA . GLU A 1 319 ? 2.760 1.286 -22.306 1.00 94.69 319 GLU A CA 1
ATOM 2503 C C . GLU A 1 319 ? 1.275 1.487 -22.645 1.00 94.69 319 GLU A C 1
ATOM 2505 O O . GLU A 1 319 ? 0.936 1.627 -23.822 1.00 94.69 319 GLU A O 1
ATOM 2510 N N . MET A 1 320 ? 0.396 1.550 -21.642 1.00 93.81 320 MET A N 1
ATOM 2511 C CA . MET A 1 320 ? -1.027 1.849 -21.832 1.00 93.81 320 MET A CA 1
ATOM 2512 C C . MET A 1 320 ? -1.226 3.283 -22.341 1.00 93.81 320 MET A C 1
ATOM 2514 O O . MET A 1 320 ? -1.920 3.490 -23.337 1.00 93.81 320 MET A O 1
ATOM 2518 N N . GLU A 1 321 ? -0.557 4.272 -21.745 1.00 92.00 321 GLU A N 1
ATOM 2519 C CA . GLU A 1 321 ? -0.599 5.663 -22.220 1.00 92.00 321 GLU A CA 1
ATOM 2520 C C . GLU A 1 321 ? -0.124 5.789 -23.670 1.00 92.00 321 GLU A C 1
ATOM 2522 O O . GLU A 1 321 ? -0.804 6.392 -24.501 1.00 92.00 321 GLU A O 1
ATOM 2527 N N . ARG A 1 322 ? 0.995 5.141 -24.018 1.00 91.94 322 ARG A N 1
ATOM 2528 C CA . ARG A 1 322 ? 1.541 5.127 -25.385 1.00 91.94 322 ARG A CA 1
ATOM 2529 C C . ARG A 1 322 ? 0.557 4.555 -26.413 1.00 91.94 322 ARG A C 1
ATOM 2531 O O . ARG A 1 322 ? 0.622 4.911 -27.588 1.00 91.94 322 ARG A O 1
ATOM 2538 N N . ARG A 1 323 ? -0.343 3.662 -25.994 1.00 89.88 323 ARG A N 1
ATOM 2539 C CA . ARG A 1 323 ? -1.405 3.077 -26.831 1.00 89.88 323 ARG A CA 1
ATOM 2540 C C . ARG A 1 323 ? -2.687 3.918 -26.874 1.00 89.88 323 ARG A C 1
ATOM 2542 O O . ARG A 1 323 ? -3.665 3.475 -27.469 1.00 89.88 323 ARG A O 1
ATOM 2549 N N . GLY A 1 324 ? -2.714 5.094 -26.244 1.00 87.69 324 GLY A N 1
ATOM 2550 C CA . GLY A 1 324 ? -3.923 5.916 -26.126 1.00 87.69 324 GLY A CA 1
ATOM 2551 C C . GLY A 1 324 ? -4.960 5.328 -25.164 1.00 87.69 324 GLY A C 1
ATOM 2552 O O . GLY A 1 324 ? -6.142 5.633 -25.262 1.00 87.69 324 GLY A O 1
ATOM 2553 N N . CYS A 1 325 ? -4.525 4.459 -24.250 1.00 84.88 325 CYS A N 1
ATOM 2554 C CA . CYS A 1 325 ? -5.360 3.743 -23.286 1.00 84.88 325 CYS A CA 1
ATOM 2555 C C . CYS A 1 325 ? -5.313 4.390 -21.887 1.00 84.88 325 CYS A C 1
ATOM 2557 O O . CYS A 1 325 ? -5.478 3.704 -20.881 1.00 84.88 325 CYS A O 1
ATOM 2559 N N . GLY A 1 326 ? -5.037 5.697 -21.826 1.00 82.19 326 GLY A N 1
ATOM 2560 C CA . GLY A 1 326 ? -4.823 6.437 -20.579 1.00 82.19 326 GLY A CA 1
ATOM 2561 C C . GLY A 1 326 ? -6.094 6.958 -19.911 1.00 82.19 326 GLY A C 1
ATOM 2562 O O . GLY A 1 326 ? -6.016 7.431 -18.787 1.00 82.19 326 GLY A O 1
ATOM 2563 N N . GLU A 1 327 ? -7.251 6.893 -20.570 1.00 86.88 327 GLU A N 1
ATOM 2564 C CA . GLU A 1 327 ? -8.507 7.442 -20.045 1.00 86.88 327 GLU A CA 1
ATOM 2565 C C . GLU A 1 327 ? -9.707 6.586 -20.474 1.00 86.88 327 GLU A C 1
ATOM 2567 O O . GLU A 1 327 ? -9.690 5.943 -21.532 1.00 86.88 327 GLU A O 1
ATOM 2572 N N . TRP A 1 328 ? -10.754 6.560 -19.647 1.00 88.00 328 TRP A N 1
ATOM 2573 C CA . TRP A 1 328 ? -12.035 5.921 -19.961 1.00 88.00 328 TRP A CA 1
ATOM 2574 C C . TRP A 1 328 ? -13.204 6.610 -19.249 1.00 88.00 328 TRP A C 1
ATOM 2576 O O . TRP A 1 328 ? -13.024 7.310 -18.258 1.00 88.00 328 TRP A O 1
ATOM 2586 N N . GLU A 1 329 ? -14.419 6.411 -19.761 1.00 85.19 329 GLU A N 1
ATOM 2587 C CA . GLU A 1 329 ? -15.647 6.909 -19.134 1.00 85.19 329 GLU A CA 1
ATOM 2588 C C . GLU A 1 329 ? -16.255 5.852 -18.209 1.00 85.19 329 GLU A C 1
ATOM 2590 O O . GLU A 1 329 ? -16.302 4.666 -18.550 1.00 85.19 329 GLU A O 1
ATOM 2595 N N . VAL A 1 330 ? -16.768 6.305 -17.067 1.00 83.62 330 VAL A N 1
ATOM 2596 C CA . VAL A 1 330 ? -17.547 5.507 -16.115 1.00 83.62 330 VAL A CA 1
ATOM 2597 C C . VAL A 1 330 ? -18.913 6.156 -15.927 1.00 83.62 330 VAL A C 1
ATOM 2599 O O . VAL A 1 330 ? -19.014 7.382 -15.811 1.00 83.62 330 VAL A O 1
ATOM 2602 N N . GLU A 1 331 ? -19.967 5.341 -15.922 1.00 80.75 331 GLU A N 1
ATOM 2603 C CA . GLU A 1 331 ? -21.326 5.807 -15.655 1.00 80.75 331 GLU A CA 1
ATOM 2604 C C . GLU A 1 331 ? -21.563 5.913 -14.148 1.00 80.75 331 GLU A C 1
ATOM 2606 O O . GLU A 1 331 ? -21.131 5.080 -13.351 1.00 80.75 331 GLU A O 1
ATOM 2611 N N . VAL A 1 332 ? -22.233 6.987 -13.753 1.00 73.19 332 VAL A N 1
ATOM 2612 C CA . VAL A 1 332 ? -22.485 7.348 -12.366 1.00 73.19 332 VAL A CA 1
ATOM 2613 C C . VAL A 1 332 ? -23.980 7.433 -12.146 1.00 73.19 332 VAL A C 1
ATOM 2615 O O . VAL A 1 332 ? -24.663 8.262 -12.752 1.00 73.19 332 VAL A O 1
ATOM 2618 N N . GLU A 1 333 ? -24.467 6.592 -11.241 1.00 62.59 333 GLU A N 1
ATOM 2619 C CA . GLU A 1 333 ? -25.792 6.741 -10.653 1.00 62.59 333 GLU A CA 1
ATOM 2620 C C . GLU A 1 333 ? -25.743 7.871 -9.612 1.00 62.59 333 GLU A C 1
ATOM 2622 O O . GLU A 1 333 ? -24.835 7.914 -8.774 1.00 62.59 333 GLU A O 1
ATOM 2627 N N . ASP A 1 334 ? -26.683 8.817 -9.707 1.00 47.88 334 ASP A N 1
ATOM 2628 C CA . ASP A 1 334 ? -26.885 9.870 -8.708 1.00 47.88 334 ASP A CA 1
ATOM 2629 C C . ASP A 1 334 ? -27.366 9.207 -7.406 1.00 47.88 334 ASP A C 1
ATOM 2631 O O . ASP A 1 334 ? -28.561 8.993 -7.207 1.00 47.88 334 ASP A O 1
ATOM 2635 N N . HIS A 1 335 ? -26.443 8.871 -6.510 1.00 49.00 335 HIS A N 1
ATOM 2636 C CA . HIS A 1 335 ? -26.764 8.872 -5.089 1.00 49.00 335 HIS A CA 1
ATOM 2637 C C . HIS A 1 335 ? -26.581 10.309 -4.623 1.00 49.00 335 HIS A C 1
ATOM 2639 O O . HIS A 1 335 ? -25.482 10.839 -4.773 1.00 49.00 335 HIS A O 1
ATOM 2645 N N . ASP A 1 336 ? -27.675 10.934 -4.176 1.00 34.59 336 ASP A N 1
ATOM 2646 C CA . ASP A 1 336 ? -27.757 12.342 -3.779 1.00 34.59 336 ASP A CA 1
ATOM 2647 C C . ASP A 1 336 ? -26.453 12.818 -3.118 1.00 34.59 336 ASP A C 1
ATOM 2649 O O . ASP A 1 336 ? -26.093 12.389 -2.025 1.00 34.59 336 ASP A O 1
ATOM 2653 N N . GLU A 1 337 ? -25.714 13.674 -3.831 1.00 41.56 337 GLU A N 1
ATOM 2654 C CA . GLU A 1 337 ? -24.584 14.407 -3.274 1.00 41.56 337 GLU A CA 1
ATOM 2655 C C . GLU A 1 337 ? -25.138 15.248 -2.111 1.00 41.56 337 GLU A C 1
ATOM 2657 O O . GLU A 1 337 ? -25.934 16.167 -2.338 1.00 41.56 337 GLU A O 1
ATOM 2662 N N . ASP A 1 338 ? -24.736 14.927 -0.877 1.00 36.91 338 ASP A N 1
ATOM 2663 C CA . ASP A 1 338 ? -24.958 15.757 0.307 1.00 36.91 338 ASP A CA 1
ATOM 2664 C C . ASP A 1 338 ? -24.388 17.157 0.035 1.00 36.91 338 ASP A C 1
ATOM 2666 O O . ASP A 1 338 ? -23.195 17.435 0.174 1.00 36.91 338 ASP A O 1
ATOM 2670 N N . LYS A 1 339 ? -25.259 18.062 -0.411 1.00 34.84 339 LYS A N 1
ATOM 2671 C CA . LYS A 1 339 ? -24.981 19.492 -0.477 1.00 34.84 339 LYS A CA 1
ATOM 2672 C C . LYS A 1 339 ? -24.973 20.042 0.943 1.00 34.84 339 LYS A C 1
ATOM 2674 O O . LYS A 1 339 ? -25.968 20.619 1.374 1.00 34.84 339 LYS A O 1
ATOM 2679 N N . GLU A 1 340 ? -23.845 19.963 1.634 1.00 34.25 340 GLU A N 1
ATOM 2680 C CA . GLU A 1 340 ? -23.596 20.848 2.770 1.00 34.25 340 GLU A CA 1
ATOM 2681 C C . GLU A 1 340 ? -22.619 21.959 2.378 1.00 34.25 340 GLU A C 1
ATOM 2683 O O . GLU A 1 340 ? -21.445 21.756 2.076 1.00 34.25 340 GLU A O 1
ATOM 2688 N N . HIS A 1 341 ? -23.164 23.178 2.340 1.00 31.25 341 HIS A N 1
ATOM 2689 C CA . HIS A 1 341 ? -22.406 24.419 2.335 1.00 31.25 341 HIS A CA 1
ATOM 2690 C C . HIS A 1 341 ? -21.571 24.497 3.617 1.00 31.25 341 HIS A C 1
ATOM 2692 O O . HIS A 1 341 ? -22.108 24.788 4.685 1.00 31.25 341 HIS A O 1
ATOM 2698 N N . VAL A 1 342 ? -20.253 24.343 3.510 1.00 31.23 342 VAL A N 1
ATOM 2699 C CA . VAL A 1 342 ? -19.346 24.846 4.546 1.00 31.23 342 VAL A CA 1
ATOM 2700 C C . VAL A 1 342 ? -19.305 26.367 4.403 1.00 31.23 342 VAL A C 1
ATOM 2702 O O . VAL A 1 342 ? -18.583 26.925 3.578 1.00 31.23 342 VAL A O 1
ATOM 2705 N N . GLY A 1 343 ? -20.165 27.046 5.162 1.00 27.27 343 GLY A N 1
ATOM 2706 C CA . GLY A 1 343 ? -20.141 28.495 5.298 1.00 27.27 343 GLY A CA 1
ATOM 2707 C C . GLY A 1 343 ? -18.860 28.935 6.002 1.00 27.27 343 GLY A C 1
ATOM 2708 O O . GLY A 1 343 ? -18.617 28.571 7.149 1.00 27.27 343 GLY A O 1
ATOM 2709 N N . SER A 1 344 ? -18.051 29.741 5.319 1.00 27.47 344 SER A N 1
ATOM 2710 C CA . SER A 1 344 ? -16.905 30.433 5.901 1.00 27.47 344 SER A CA 1
ATOM 2711 C C . SER A 1 344 ? -17.379 31.414 6.979 1.00 27.47 344 SER A C 1
ATOM 2713 O O . SER A 1 344 ? -17.922 32.475 6.664 1.00 27.47 344 SER A O 1
ATOM 2715 N N . ALA A 1 345 ? -17.174 31.087 8.252 1.00 27.70 345 ALA A N 1
ATOM 2716 C CA . ALA A 1 345 ? -17.317 32.048 9.337 1.00 27.70 345 ALA A CA 1
ATOM 2717 C C . ALA A 1 345 ? -15.983 32.784 9.531 1.00 27.70 345 ALA A C 1
ATOM 2719 O O . ALA A 1 345 ? -15.084 32.321 10.227 1.00 27.70 345 ALA A O 1
ATOM 2720 N N . SER A 1 346 ? -15.854 33.948 8.895 1.00 27.38 346 SER A N 1
ATOM 2721 C CA . SER A 1 346 ? -14.843 34.948 9.232 1.00 27.38 346 SER A CA 1
ATOM 2722 C C . SER A 1 346 ? -15.216 35.596 10.570 1.00 27.38 346 SER A C 1
ATOM 2724 O O . SER A 1 346 ? -16.133 36.417 10.621 1.00 27.38 346 SER A O 1
ATOM 2726 N N . ALA A 1 347 ? -14.531 35.230 11.652 1.00 27.47 347 ALA A N 1
ATOM 2727 C CA . ALA A 1 347 ? -14.639 35.934 12.925 1.00 27.47 347 ALA A CA 1
ATOM 2728 C C . ALA A 1 347 ? -13.661 37.118 12.934 1.00 27.47 347 ALA A C 1
ATOM 2730 O O . ALA A 1 347 ? -12.444 36.953 12.983 1.00 27.47 347 ALA A O 1
ATOM 2731 N N . SER A 1 348 ? -14.226 38.320 12.849 1.00 25.73 348 SER A N 1
ATOM 2732 C CA . SER A 1 348 ? -13.561 39.592 13.106 1.00 25.73 348 SER A CA 1
ATOM 2733 C C . SER A 1 348 ? -13.088 39.665 14.558 1.00 25.73 348 SER A C 1
ATOM 2735 O O . SER A 1 348 ? -13.876 39.457 15.481 1.00 25.73 348 SER A O 1
ATOM 2737 N N . VAL A 1 349 ? -11.810 39.987 14.737 1.00 27.55 349 VAL A N 1
ATOM 2738 C CA . VAL A 1 349 ? -11.195 40.342 16.018 1.00 27.55 349 VAL A CA 1
ATOM 2739 C C . VAL A 1 349 ? -11.782 41.676 16.478 1.00 27.55 349 VAL A C 1
ATOM 2741 O O . VAL A 1 349 ? -11.680 42.663 15.752 1.00 27.55 349 VAL A O 1
ATOM 2744 N N . ASP A 1 350 ? -12.390 41.692 17.663 1.00 24.06 350 ASP A N 1
ATOM 2745 C CA . ASP A 1 350 ? -12.730 42.920 18.379 1.00 24.06 350 ASP A CA 1
ATOM 2746 C C . ASP A 1 350 ? -11.799 43.056 19.590 1.00 24.06 350 ASP A C 1
ATOM 2748 O O . ASP A 1 350 ? -11.528 42.100 20.323 1.00 24.06 350 ASP A O 1
ATOM 2752 N N . GLU A 1 351 ? -11.238 44.247 19.725 1.00 27.97 351 GLU A N 1
ATOM 2753 C CA . GLU A 1 351 ? -10.074 44.583 20.528 1.00 27.97 351 GLU A CA 1
ATOM 2754 C C . GLU A 1 351 ? -10.537 45.432 21.718 1.00 27.97 351 GLU A C 1
ATOM 2756 O O . GLU A 1 351 ? -10.909 46.592 21.557 1.00 27.97 351 GLU A O 1
ATOM 2761 N N . SER A 1 352 ? -10.496 44.897 22.945 1.00 25.70 352 SER A N 1
ATOM 2762 C CA . SER A 1 352 ? -10.665 45.733 24.143 1.00 25.70 352 SER A CA 1
ATOM 2763 C C . SER A 1 352 ? -10.000 45.159 25.403 1.00 25.70 352 SER A C 1
ATOM 2765 O O . SER A 1 352 ? -10.589 44.407 26.170 1.00 25.70 352 SER A O 1
ATOM 2767 N N . ARG A 1 353 ? -8.738 45.562 25.584 1.00 24.00 353 ARG A N 1
ATOM 2768 C CA . ARG A 1 353 ? -8.150 46.262 26.745 1.00 24.00 353 ARG A CA 1
ATOM 2769 C C . ARG A 1 353 ? -8.509 45.846 28.197 1.00 24.00 353 ARG A C 1
ATOM 2771 O O . ARG A 1 353 ? -9.591 46.131 28.693 1.00 24.00 353 ARG A O 1
ATOM 2778 N N . ALA A 1 354 ? -7.419 45.486 28.895 1.00 22.83 354 ALA A N 1
ATOM 2779 C CA . ALA A 1 354 ? -7.034 45.752 30.296 1.00 22.83 354 ALA A CA 1
ATOM 2780 C C . ALA A 1 354 ? -7.611 44.884 31.432 1.00 22.83 354 ALA A C 1
ATOM 2782 O O . ALA A 1 354 ? -8.788 44.970 31.762 1.00 22.83 354 ALA A O 1
ATOM 2783 N N . SER A 1 355 ? -6.732 44.235 32.207 1.00 24.58 355 SER A N 1
ATOM 2784 C CA . SER A 1 355 ? -6.106 44.801 33.427 1.00 24.58 355 SER A CA 1
ATOM 2785 C C . SER A 1 355 ? -5.447 43.680 34.251 1.00 24.58 355 SER A C 1
ATOM 2787 O O . SER A 1 355 ? -6.106 42.721 34.636 1.00 24.58 355 SER A O 1
ATOM 2789 N N . GLU A 1 356 ? -4.158 43.830 34.550 1.00 24.97 356 GLU A N 1
ATOM 2790 C CA . GLU A 1 356 ? -3.477 43.236 35.718 1.00 24.97 356 GLU A CA 1
ATOM 2791 C C . GLU A 1 356 ? -4.154 43.704 37.039 1.00 24.97 356 GLU A C 1
ATOM 2793 O O . GLU A 1 356 ? -4.841 44.733 36.982 1.00 24.97 356 GLU A O 1
ATOM 2798 N N . PRO A 1 357 ? -3.964 43.062 38.229 1.00 31.91 357 PRO A N 1
ATOM 2799 C CA . PRO A 1 357 ? -2.615 42.783 38.752 1.00 31.91 357 PRO A CA 1
ATOM 2800 C C . PRO A 1 357 ? -2.396 41.667 39.817 1.00 31.91 357 PRO A C 1
ATOM 2802 O O . PRO A 1 357 ? -3.320 41.065 40.352 1.00 31.91 357 PRO A O 1
ATOM 2805 N N . HIS A 1 358 ? -1.106 41.555 40.179 1.00 25.88 358 HIS A N 1
ATOM 2806 C CA . HIS A 1 358 ? -0.506 41.296 41.505 1.00 25.88 358 HIS A CA 1
ATOM 2807 C C . HIS A 1 358 ? -0.264 39.858 42.033 1.00 25.88 358 HIS A C 1
ATOM 2809 O O . HIS A 1 358 ? -1.167 39.161 42.474 1.00 25.88 358 HIS A O 1
ATOM 2815 N N . GLU A 1 359 ? 1.044 39.539 42.081 1.00 24.64 359 GLU A N 1
ATOM 2816 C CA . GLU A 1 359 ? 1.869 39.062 43.219 1.00 24.64 359 GLU A CA 1
ATOM 2817 C C . GLU A 1 359 ? 1.503 37.803 44.034 1.00 24.64 359 GLU A C 1
ATOM 2819 O O . GLU A 1 359 ? 0.439 37.696 44.632 1.00 24.64 359 GLU A O 1
ATOM 2824 N N . GLY A 1 360 ? 2.509 36.929 44.226 1.00 24.92 360 GLY A N 1
ATOM 2825 C CA . GLY A 1 360 ? 2.491 35.909 45.284 1.00 24.92 360 GLY A CA 1
ATOM 2826 C C . GLY A 1 360 ? 3.628 34.875 45.264 1.00 24.92 360 GLY A C 1
ATOM 2827 O O . GLY A 1 360 ? 3.402 33.734 44.898 1.00 24.92 360 GLY A O 1
ATOM 2828 N N . GLN A 1 361 ? 4.833 35.303 45.655 1.00 25.33 361 GLN A N 1
ATOM 2829 C CA . GLN A 1 361 ? 5.935 34.576 46.329 1.00 25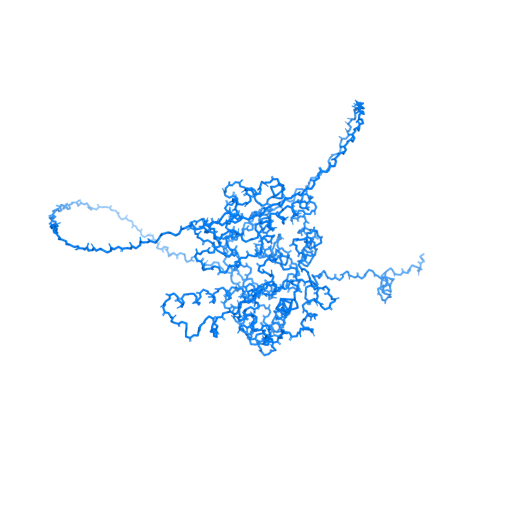.33 361 GLN A CA 1
ATOM 2830 C C . GLN A 1 361 ? 6.113 33.036 46.231 1.00 25.33 361 GLN A C 1
ATOM 2832 O O . GLN A 1 361 ? 5.344 32.253 46.771 1.00 25.33 361 GLN A O 1
ATOM 2837 N N . ALA A 1 362 ? 7.287 32.668 45.696 1.00 24.06 362 ALA A N 1
ATOM 2838 C CA . ALA A 1 362 ? 8.411 31.952 46.332 1.00 24.06 362 ALA A CA 1
ATOM 2839 C C . ALA A 1 362 ? 8.170 30.793 47.331 1.00 24.06 362 ALA A C 1
ATOM 2841 O O . ALA A 1 362 ? 7.604 30.971 48.407 1.00 24.06 362 ALA A O 1
ATOM 2842 N N . GLY A 1 363 ? 8.828 29.661 47.047 1.00 26.27 363 GLY A N 1
ATOM 2843 C CA . GLY A 1 363 ? 9.120 28.589 48.001 1.00 26.27 363 GLY A CA 1
ATOM 2844 C C . GLY A 1 363 ? 10.083 27.548 47.420 1.00 26.27 363 GLY A C 1
ATOM 2845 O O . GLY A 1 363 ? 9.648 26.590 46.793 1.00 26.27 363 GLY A O 1
ATOM 2846 N N . ASP A 1 364 ? 11.383 27.773 47.623 1.00 24.31 364 ASP A N 1
ATOM 2847 C CA . ASP A 1 364 ? 12.482 26.807 47.469 1.00 24.31 364 ASP A CA 1
ATOM 2848 C C . ASP A 1 364 ? 12.246 25.533 48.300 1.00 24.31 364 ASP A C 1
ATOM 2850 O O . ASP A 1 364 ? 11.739 25.630 49.417 1.00 24.31 364 ASP A O 1
ATOM 2854 N N . LEU A 1 365 ? 12.736 24.378 47.826 1.00 27.48 365 LEU A N 1
ATOM 2855 C CA . LEU A 1 365 ? 13.428 23.391 48.670 1.00 27.48 365 LEU A CA 1
ATOM 2856 C C . LEU A 1 365 ? 14.217 22.377 47.824 1.00 27.48 365 LEU A C 1
ATOM 2858 O O . LEU A 1 365 ? 13.731 21.794 46.857 1.00 27.48 365 LEU A O 1
ATOM 2862 N N . GLN A 1 366 ? 15.475 22.219 48.227 1.00 25.55 366 GLN A N 1
ATOM 2863 C CA . GLN A 1 366 ? 16.542 21.452 47.599 1.00 25.55 366 GLN A CA 1
ATOM 2864 C C . GLN A 1 366 ? 16.456 19.937 47.853 1.00 25.55 366 GLN A C 1
ATOM 2866 O O . GLN A 1 366 ? 16.015 19.486 48.904 1.00 25.55 366 GLN A O 1
ATOM 2871 N N . ALA A 1 367 ? 16.971 19.212 46.855 1.00 26.33 367 ALA A N 1
ATOM 2872 C CA . ALA A 1 367 ? 17.744 17.964 46.849 1.00 26.33 367 ALA A CA 1
ATOM 2873 C C . ALA A 1 367 ? 17.917 17.141 48.142 1.00 26.33 367 ALA A C 1
ATOM 2875 O O . ALA A 1 367 ? 18.381 17.669 49.143 1.00 26.33 367 ALA A O 1
ATOM 2876 N N . THR A 1 368 ? 17.846 15.809 47.997 1.00 26.20 368 THR A N 1
ATOM 2877 C CA . THR A 1 368 ? 19.003 14.924 48.242 1.00 26.20 368 THR A CA 1
ATOM 2878 C C . THR A 1 368 ? 18.908 13.606 47.462 1.00 26.20 368 THR A C 1
ATOM 2880 O O . THR A 1 368 ? 17.869 12.966 47.343 1.00 26.20 368 THR A O 1
ATOM 2883 N N . THR A 1 369 ? 20.062 13.243 46.915 1.00 27.05 369 THR A N 1
ATOM 2884 C CA . THR A 1 369 ? 20.505 11.958 46.370 1.00 27.05 369 THR A CA 1
ATOM 2885 C C . THR A 1 369 ? 20.658 10.889 47.452 1.00 27.05 369 THR A C 1
ATOM 2887 O O . THR A 1 369 ? 21.127 11.229 48.531 1.00 27.05 369 THR A O 1
ATOM 2890 N N . GLU A 1 370 ? 20.465 9.610 47.114 1.00 26.86 370 GLU A N 1
ATOM 2891 C CA . GLU A 1 370 ? 21.402 8.543 47.506 1.00 26.86 370 GLU A CA 1
ATOM 2892 C C . GLU A 1 370 ? 21.204 7.272 46.665 1.00 26.86 370 GLU A C 1
ATOM 2894 O O . GLU A 1 370 ? 20.092 6.833 46.385 1.00 26.86 370 GLU A O 1
ATOM 2899 N N . ALA A 1 371 ? 22.335 6.721 46.231 1.00 26.41 371 ALA A N 1
ATOM 2900 C CA . ALA A 1 371 ? 22.492 5.475 45.503 1.00 26.41 371 ALA A CA 1
ATOM 2901 C C . ALA A 1 371 ? 23.025 4.404 46.459 1.00 26.41 371 ALA A C 1
ATOM 2903 O O . ALA A 1 371 ? 23.862 4.722 47.302 1.00 26.41 371 ALA A O 1
ATOM 2904 N N . THR A 1 372 ? 22.665 3.129 46.278 1.00 26.95 372 THR A N 1
ATOM 2905 C CA . THR A 1 372 ? 23.549 2.010 46.653 1.00 26.95 372 THR A CA 1
ATOM 2906 C C . THR A 1 372 ? 23.267 0.756 45.813 1.00 26.95 372 THR A C 1
ATOM 2908 O O . THR A 1 372 ? 22.186 0.552 45.274 1.00 26.95 372 THR A O 1
ATOM 2911 N N . THR A 1 373 ? 24.338 -0.011 45.681 1.00 26.98 373 THR A N 1
ATOM 2912 C CA . THR A 1 373 ? 24.776 -1.076 44.771 1.00 26.98 373 THR A CA 1
ATOM 2913 C C . THR A 1 373 ? 24.435 -2.520 45.175 1.00 26.98 373 THR A C 1
ATOM 2915 O O . THR A 1 373 ? 24.270 -2.788 46.359 1.00 26.98 373 THR A O 1
ATOM 2918 N N . GLY A 1 374 ? 24.583 -3.444 44.204 1.00 24.94 374 GLY A N 1
ATOM 2919 C CA . GLY A 1 374 ? 25.033 -4.850 44.375 1.00 24.94 374 GLY A CA 1
ATOM 2920 C C . GLY A 1 374 ? 23.915 -5.873 44.641 1.00 24.94 374 GLY A C 1
ATOM 2921 O O . GLY A 1 374 ? 22.959 -5.542 45.317 1.00 24.94 374 GLY A O 1
ATOM 2922 N N . GLU A 1 375 ? 23.921 -7.129 44.179 1.00 27.06 375 GLU A N 1
ATOM 2923 C CA . GLU A 1 375 ? 24.985 -8.011 43.676 1.00 27.06 375 GLU A CA 1
ATOM 2924 C C . GLU A 1 375 ? 24.361 -9.282 43.020 1.00 27.06 375 GLU A C 1
ATOM 2926 O O . GLU A 1 375 ? 23.145 -9.403 42.899 1.00 27.06 375 GLU A O 1
ATOM 2931 N N . GLN A 1 376 ? 25.212 -10.195 42.549 1.00 26.45 376 GLN A N 1
ATOM 2932 C CA . GLN A 1 376 ? 25.046 -11.216 41.505 1.00 26.45 376 GLN A CA 1
ATOM 2933 C C . GLN A 1 376 ? 24.555 -12.625 41.945 1.00 26.45 376 GLN A C 1
ATOM 2935 O O . GLN A 1 376 ? 24.748 -13.035 43.080 1.00 26.45 376 GLN A O 1
ATOM 2940 N N . ALA A 1 377 ? 24.025 -13.361 40.949 1.00 26.98 377 ALA A N 1
ATOM 2941 C CA . ALA A 1 377 ? 24.260 -14.765 40.517 1.00 26.98 377 ALA A CA 1
ATOM 2942 C C . ALA A 1 377 ? 24.268 -15.992 41.473 1.00 26.98 377 ALA A C 1
ATOM 2944 O O . ALA A 1 377 ? 25.041 -16.048 42.420 1.00 26.98 377 ALA A O 1
ATOM 2945 N N . ALA A 1 378 ? 23.543 -17.053 41.055 1.00 27.05 378 ALA A N 1
ATOM 2946 C CA . ALA A 1 378 ? 23.934 -18.488 40.927 1.00 27.05 378 ALA A CA 1
ATOM 2947 C C . ALA A 1 378 ? 22.648 -19.329 40.686 1.00 27.05 378 ALA A C 1
ATOM 2949 O O . ALA A 1 378 ? 21.689 -19.185 41.434 1.00 27.05 378 ALA A O 1
ATOM 2950 N N . VAL A 1 379 ? 22.428 -20.012 39.552 1.00 28.12 379 VAL A N 1
ATOM 2951 C CA . VAL A 1 379 ? 22.894 -21.363 39.144 1.00 28.12 379 VAL A CA 1
ATOM 2952 C C . VAL A 1 379 ? 22.767 -22.437 40.233 1.00 28.12 379 VAL A C 1
ATOM 2954 O O . VAL A 1 379 ? 23.593 -22.462 41.135 1.00 28.12 379 VAL A O 1
ATOM 2957 N N . THR A 1 380 ? 21.835 -23.382 40.049 1.00 28.98 380 THR A N 1
ATOM 2958 C CA . THR A 1 380 ? 22.068 -24.833 40.199 1.00 28.98 380 THR A CA 1
ATOM 2959 C C . THR A 1 380 ? 21.061 -25.633 39.373 1.00 28.98 380 THR A C 1
ATOM 2961 O O . THR A 1 380 ? 19.927 -25.213 39.154 1.00 28.98 380 THR A O 1
ATOM 2964 N N . ASP A 1 381 ? 21.570 -26.767 38.925 1.00 25.16 381 ASP A N 1
ATOM 2965 C CA . ASP A 1 381 ? 21.121 -27.717 37.920 1.00 25.16 381 ASP A CA 1
ATOM 2966 C C . ASP A 1 381 ? 20.445 -28.949 38.574 1.00 25.16 381 ASP A C 1
ATOM 2968 O O . ASP A 1 381 ? 20.479 -29.112 39.793 1.00 25.16 381 ASP A O 1
ATOM 2972 N N . GLU A 1 382 ? 19.924 -29.816 37.706 1.00 29.25 382 GLU A N 1
ATOM 2973 C CA . GLU A 1 382 ? 19.822 -31.280 37.810 1.00 29.25 382 GLU A CA 1
ATOM 2974 C C . GLU A 1 382 ? 18.526 -32.010 38.268 1.00 29.25 382 GLU A C 1
ATOM 2976 O O . GLU A 1 382 ? 18.259 -32.237 39.444 1.00 29.25 382 GLU A O 1
ATOM 2981 N N . THR A 1 383 ? 17.880 -32.601 37.242 1.00 27.36 383 THR A N 1
ATOM 2982 C CA . THR A 1 383 ? 17.591 -34.053 37.027 1.00 27.36 383 THR A CA 1
ATOM 2983 C C . THR A 1 383 ? 16.339 -34.725 37.653 1.00 27.36 383 THR A C 1
ATOM 2985 O O . THR A 1 383 ? 16.101 -34.604 38.845 1.00 27.36 383 THR A O 1
ATOM 2988 N N . VAL A 1 384 ? 15.408 -35.277 36.830 1.00 27.88 384 VAL A N 1
ATOM 2989 C CA . VAL A 1 384 ? 15.218 -36.705 36.367 1.00 27.88 384 VAL A CA 1
ATOM 2990 C C . VAL A 1 384 ? 14.525 -37.565 37.467 1.00 27.88 384 VAL A C 1
ATOM 2992 O O . VAL A 1 384 ? 14.911 -37.476 38.618 1.00 27.88 384 VAL A O 1
ATOM 2995 N N . ASP A 1 385 ? 13.466 -38.377 37.298 1.00 26.33 385 ASP A N 1
ATOM 2996 C CA . ASP A 1 385 ? 12.991 -39.207 36.184 1.00 26.33 385 ASP A CA 1
ATOM 2997 C C . ASP A 1 385 ? 11.540 -39.738 36.366 1.00 26.33 385 ASP A C 1
ATOM 2999 O O . ASP A 1 385 ? 11.009 -39.777 37.473 1.00 26.33 385 ASP A O 1
ATOM 3003 N N . HIS A 1 386 ? 11.008 -40.264 35.254 1.00 28.14 386 HIS A N 1
ATOM 3004 C CA . HIS A 1 386 ? 10.091 -41.406 35.049 1.00 28.14 386 HIS A CA 1
ATOM 3005 C C . HIS A 1 386 ? 8.842 -41.648 35.929 1.00 28.14 386 HIS A C 1
ATOM 3007 O O . HIS A 1 386 ? 8.911 -42.042 37.089 1.00 28.14 386 HIS A O 1
ATOM 3013 N N . SER A 1 387 ? 7.680 -41.771 35.271 1.00 28.20 387 SER A N 1
ATOM 3014 C CA . SER A 1 387 ? 7.168 -43.103 34.876 1.00 28.20 387 SER A CA 1
ATOM 3015 C C . SER A 1 387 ? 5.876 -43.034 34.052 1.00 28.20 387 SER A C 1
ATOM 3017 O O . SER A 1 387 ? 4.946 -42.282 34.328 1.00 28.20 387 SER A O 1
ATOM 3019 N N . ALA A 1 388 ? 5.863 -43.857 33.006 1.00 27.66 388 ALA A N 1
ATOM 3020 C CA . ALA A 1 388 ? 4.750 -44.136 32.117 1.00 27.66 388 ALA A CA 1
ATOM 3021 C C . ALA A 1 388 ? 3.674 -44.993 32.801 1.00 27.66 388 ALA A C 1
ATOM 3023 O O . ALA A 1 388 ? 4.007 -45.868 33.599 1.00 27.66 388 ALA A O 1
ATOM 3024 N N . ASN A 1 389 ? 2.414 -44.863 32.373 1.00 29.44 389 ASN A N 1
ATOM 3025 C CA . ASN A 1 389 ? 1.625 -46.065 32.123 1.00 29.44 389 ASN A CA 1
ATOM 3026 C C . ASN A 1 389 ? 0.553 -45.862 31.045 1.00 29.44 389 ASN A C 1
ATOM 3028 O O . ASN A 1 389 ? -0.203 -44.895 31.038 1.00 29.44 389 ASN A O 1
ATOM 3032 N N . SER A 1 390 ? 0.548 -46.827 30.138 1.00 28.23 390 SER A N 1
ATOM 3033 C CA . SER A 1 390 ? -0.329 -47.064 28.998 1.00 28.23 390 SER A CA 1
ATOM 3034 C C . SER A 1 390 ? -1.588 -47.849 29.383 1.00 28.23 390 SER A C 1
ATOM 3036 O O . SER A 1 390 ? -1.563 -48.592 30.362 1.00 28.23 390 SER A O 1
ATOM 3038 N N . GLY A 1 391 ? -2.616 -47.816 28.529 1.00 27.14 391 GLY A N 1
ATOM 3039 C CA . GLY A 1 391 ? -3.666 -48.849 28.464 1.00 27.14 391 GLY A CA 1
ATOM 3040 C C . GLY A 1 391 ? -5.016 -48.282 28.009 1.00 27.14 391 GLY A C 1
ATOM 3041 O O . GLY A 1 391 ? -5.712 -47.682 28.815 1.00 27.14 391 GLY A O 1
ATOM 3042 N N . THR A 1 392 ? -5.295 -48.198 26.703 1.00 30.78 392 THR A N 1
ATOM 3043 C CA . THR A 1 392 ? -5.948 -49.205 25.823 1.00 30.78 392 THR A CA 1
ATOM 3044 C C . THR A 1 392 ? -7.474 -49.298 25.948 1.00 30.78 392 THR A C 1
ATOM 3046 O O . THR A 1 392 ? -8.016 -49.567 27.015 1.00 30.78 392 THR A O 1
ATOM 3049 N N . GLU A 1 393 ? -8.116 -49.100 24.793 1.00 32.84 393 GLU A N 1
ATOM 3050 C CA . GLU A 1 393 ? -9.539 -49.243 24.463 1.00 32.84 393 GLU A CA 1
ATOM 3051 C C . GLU A 1 393 ? -10.080 -50.678 24.606 1.00 32.84 393 GLU A C 1
ATOM 3053 O O . GLU A 1 393 ? -9.325 -51.632 24.437 1.00 32.84 393 GLU A O 1
ATOM 3058 N N . ASP A 1 394 ? -11.408 -50.821 24.762 1.00 28.95 394 ASP A N 1
ATOM 3059 C CA . ASP A 1 394 ? -12.153 -51.909 24.101 1.00 28.95 394 ASP A CA 1
ATOM 3060 C C . ASP A 1 394 ? -13.672 -51.617 23.918 1.00 28.95 394 ASP A C 1
ATOM 3062 O O . ASP A 1 394 ? -14.467 -51.577 24.853 1.00 28.95 394 ASP A O 1
ATOM 3066 N N . ILE A 1 395 ? -14.033 -51.357 22.658 1.00 29.31 395 ILE A N 1
ATOM 3067 C CA . ILE A 1 395 ? -15.178 -51.788 21.822 1.00 29.31 395 ILE A CA 1
ATOM 3068 C C . ILE A 1 395 ? -16.398 -52.515 22.478 1.00 29.31 395 ILE A C 1
ATOM 3070 O O . ILE A 1 395 ? -16.246 -53.590 23.050 1.00 29.31 395 ILE A O 1
ATOM 3074 N N . ARG A 1 396 ? -17.648 -52.079 22.167 1.00 29.98 396 ARG A N 1
ATOM 3075 C CA . ARG A 1 396 ? -18.691 -52.819 21.368 1.00 29.98 396 ARG A CA 1
ATOM 3076 C C . ARG A 1 396 ? -20.176 -52.456 21.631 1.00 29.98 396 ARG A C 1
ATOM 3078 O O . ARG A 1 396 ? -20.708 -52.696 22.704 1.00 29.98 396 ARG A O 1
ATOM 3085 N N . ARG A 1 397 ? -20.851 -52.219 20.489 1.00 29.00 397 ARG A N 1
ATOM 3086 C CA . ARG A 1 397 ? -22.140 -52.785 20.002 1.00 29.00 397 ARG A CA 1
ATOM 3087 C C . ARG A 1 397 ? -23.480 -52.073 20.244 1.00 29.00 397 ARG A C 1
ATOM 3089 O O . ARG A 1 397 ? -23.709 -51.359 21.203 1.00 29.00 397 ARG A O 1
ATOM 3096 N N . ALA A 1 398 ? -24.343 -52.334 19.260 1.00 28.33 398 ALA A N 1
ATOM 3097 C CA . ALA A 1 398 ? -25.499 -51.590 18.788 1.00 28.33 398 ALA A CA 1
ATOM 3098 C C . ALA A 1 398 ? -26.801 -52.428 18.783 1.00 28.33 398 ALA A C 1
ATOM 3100 O O . ALA A 1 398 ? -26.723 -53.656 18.740 1.00 28.33 398 ALA A O 1
ATOM 3101 N N . ASN A 1 399 ? -27.934 -51.708 18.634 1.00 26.30 399 ASN A N 1
ATOM 3102 C CA . ASN A 1 399 ? -29.242 -52.065 18.020 1.00 26.30 399 ASN A CA 1
ATOM 3103 C C . ASN A 1 399 ? -30.255 -52.967 18.799 1.00 26.30 399 ASN A C 1
ATOM 3105 O O . ASN A 1 399 ? -29.834 -53.745 19.647 1.00 26.30 399 ASN A O 1
ATOM 3109 N N . PRO A 1 400 ? -31.565 -53.024 18.412 1.00 45.28 400 PRO A N 1
ATOM 3110 C CA . PRO A 1 400 ? -32.699 -52.060 18.537 1.00 45.28 400 PRO A CA 1
ATOM 3111 C C . PRO A 1 400 ? -33.989 -52.843 19.009 1.00 45.28 400 PRO A C 1
ATOM 3113 O O . PRO A 1 400 ? -33.791 -53.798 19.759 1.00 45.28 400 PRO A O 1
ATOM 3116 N N . PRO A 1 401 ? -35.262 -52.688 18.525 1.00 45.56 401 PRO A N 1
ATOM 3117 C CA . PRO A 1 401 ? -36.135 -51.563 18.085 1.00 45.56 401 PRO A CA 1
ATOM 3118 C C . PRO A 1 401 ? -37.532 -51.529 18.810 1.00 45.56 401 PRO A C 1
ATOM 3120 O O . PRO A 1 401 ? -37.817 -52.433 19.587 1.00 45.56 401 PRO A O 1
ATOM 3123 N N . GLN A 1 402 ? -38.420 -50.546 18.508 1.00 30.48 402 GLN A N 1
ATOM 3124 C CA . GLN A 1 402 ? -39.911 -50.647 18.304 1.00 30.48 402 GLN A CA 1
ATOM 3125 C C . GLN A 1 402 ? -40.630 -49.265 18.416 1.00 30.48 402 GLN A C 1
ATOM 3127 O O . GLN A 1 402 ? -40.546 -48.610 19.445 1.00 30.48 402 GLN A O 1
ATOM 3132 N N . THR A 1 403 ? -41.108 -48.658 17.312 1.00 29.72 403 THR A N 1
ATOM 3133 C CA . THR A 1 403 ? -42.497 -48.575 16.753 1.00 29.72 403 THR A CA 1
ATOM 3134 C C . THR A 1 403 ? -43.578 -47.825 17.563 1.00 29.72 403 THR A C 1
ATOM 3136 O O . THR A 1 403 ? -44.006 -48.322 18.597 1.00 29.72 403 THR A O 1
ATOM 3139 N N . SER A 1 404 ? -44.166 -46.749 17.000 1.00 32.06 404 SER A N 1
ATOM 3140 C CA . SER A 1 404 ? -45.631 -46.636 16.771 1.00 32.06 404 SER A CA 1
ATOM 3141 C C . SER A 1 404 ? -46.053 -45.429 15.894 1.00 32.06 404 SER A C 1
ATOM 3143 O O . SER A 1 404 ? -45.294 -44.491 15.681 1.00 32.06 404 SER A O 1
ATOM 3145 N N . ASN A 1 405 ? -47.259 -45.578 15.334 1.00 30.89 405 ASN A N 1
ATOM 3146 C CA . ASN A 1 405 ? -47.891 -45.045 14.117 1.00 30.89 405 ASN A CA 1
ATOM 3147 C C . ASN A 1 405 ? -48.254 -43.548 13.977 1.00 30.89 405 ASN A C 1
ATOM 3149 O O . ASN A 1 405 ? -48.445 -42.812 14.936 1.00 30.89 405 ASN A O 1
ATOM 3153 N N . ALA A 1 406 ? -48.494 -43.206 12.702 1.00 33.44 406 ALA A N 1
ATOM 3154 C CA . ALA A 1 406 ? -49.093 -42.001 12.126 1.00 33.44 406 ALA A CA 1
ATOM 3155 C C . ALA A 1 406 ? -50.632 -41.899 12.254 1.00 33.44 406 ALA A C 1
ATOM 3157 O O . ALA A 1 406 ? -51.322 -42.914 12.371 1.00 33.44 406 ALA A O 1
ATOM 3158 N N . THR A 1 407 ? -51.189 -40.684 12.101 1.00 30.56 407 THR A N 1
ATOM 3159 C CA . THR A 1 407 ? -52.595 -40.438 11.690 1.00 30.56 407 THR A CA 1
ATOM 3160 C C . THR A 1 407 ? -52.767 -39.035 11.064 1.00 30.56 407 THR A C 1
ATOM 3162 O O . THR A 1 407 ? -52.173 -38.074 11.542 1.00 30.56 407 THR A O 1
ATOM 3165 N N . ALA A 1 408 ? -53.589 -38.921 10.011 1.00 36.00 408 ALA A N 1
ATOM 3166 C CA . ALA A 1 408 ? -54.061 -37.688 9.343 1.00 36.00 408 ALA A CA 1
ATOM 3167 C C . ALA A 1 408 ? -55.600 -37.804 9.060 1.00 36.00 408 ALA A C 1
ATOM 3169 O O . ALA A 1 408 ? -56.168 -38.833 9.426 1.00 36.00 408 ALA A O 1
ATOM 3170 N N . PRO A 1 409 ? -56.301 -36.827 8.429 1.00 47.09 409 PRO A N 1
ATOM 3171 C CA . PRO A 1 409 ? -57.221 -35.836 9.030 1.00 47.09 409 PRO A CA 1
ATOM 3172 C C . PRO A 1 409 ? -58.729 -36.005 8.641 1.00 47.09 409 PRO A C 1
ATOM 3174 O O . PRO A 1 409 ? -59.054 -36.928 7.895 1.00 47.09 409 PRO A O 1
ATOM 3177 N N . PRO A 1 410 ? -59.659 -35.109 9.075 1.00 40.03 410 PRO A N 1
ATOM 3178 C CA . PRO A 1 410 ? -61.046 -35.039 8.554 1.00 40.03 410 PRO A CA 1
ATOM 3179 C C . PRO A 1 410 ? -61.530 -33.630 8.036 1.00 40.03 410 PRO A C 1
ATOM 3181 O O . PRO A 1 410 ? -60.769 -32.669 8.143 1.00 40.03 410 PRO A O 1
ATOM 3184 N N . PRO A 1 411 ? -62.754 -33.504 7.431 1.00 43.34 411 PRO A N 1
ATOM 3185 C CA . PRO A 1 411 ? -63.052 -32.750 6.177 1.00 43.34 411 PRO A CA 1
ATOM 3186 C C . PRO A 1 411 ? -64.039 -31.524 6.322 1.00 43.34 411 PRO A C 1
ATOM 3188 O O . PRO A 1 411 ? -64.282 -31.110 7.456 1.00 43.34 411 PRO A O 1
ATOM 3191 N N . PRO A 1 412 ? -64.597 -30.903 5.232 1.00 49.47 412 PRO A N 1
ATOM 3192 C CA . PRO A 1 412 ? -65.119 -29.516 5.213 1.00 49.47 412 PRO A CA 1
ATOM 3193 C C . PRO A 1 412 ? -66.663 -29.346 5.212 1.00 49.47 412 PRO A C 1
ATOM 3195 O O . PRO A 1 412 ? -67.404 -30.283 4.925 1.00 49.47 412 PRO A O 1
ATOM 3198 N N . ALA A 1 413 ? -67.132 -28.106 5.438 1.00 33.19 413 ALA A N 1
ATOM 3199 C CA . ALA A 1 413 ? -68.491 -27.570 5.195 1.00 33.19 413 ALA A CA 1
ATOM 3200 C C . ALA A 1 413 ? -68.431 -26.017 5.234 1.00 33.19 413 ALA A C 1
ATOM 3202 O O . ALA A 1 413 ? -67.537 -25.500 5.895 1.00 33.19 413 ALA A O 1
ATOM 3203 N N . ALA A 1 414 ? -69.304 -25.162 4.691 1.00 32.38 414 ALA A N 1
ATOM 3204 C CA . ALA A 1 414 ? -70.306 -25.110 3.617 1.00 32.38 414 ALA A CA 1
ATOM 3205 C C . ALA A 1 414 ? -70.702 -23.603 3.492 1.00 32.38 414 ALA A C 1
ATOM 3207 O O . ALA A 1 414 ? -70.610 -22.872 4.477 1.00 32.38 414 ALA A O 1
ATOM 3208 N N . GLU A 1 415 ? -71.108 -23.130 2.308 1.00 36.00 415 GLU A N 1
ATOM 3209 C CA . GLU A 1 415 ? -71.491 -21.727 2.005 1.00 36.00 415 GLU A CA 1
ATOM 3210 C C . GLU A 1 415 ? -72.776 -21.232 2.709 1.00 36.00 415 GLU A C 1
ATOM 3212 O O . GLU A 1 415 ? -73.608 -22.045 3.124 1.00 36.00 415 GLU A O 1
ATOM 3217 N N . PRO A 1 416 ? -73.032 -19.902 2.697 1.00 36.03 416 PRO A N 1
ATOM 3218 C CA . PRO A 1 416 ? -74.289 -19.454 2.077 1.00 36.03 416 PRO A CA 1
ATOM 3219 C C . PRO A 1 416 ? -74.226 -18.149 1.235 1.00 36.03 416 PRO A C 1
ATOM 3221 O O . PRO A 1 416 ? -73.740 -17.116 1.675 1.00 36.03 416 PRO A O 1
ATOM 3224 N N . ARG A 1 417 ? -74.786 -18.265 0.019 1.00 30.53 417 ARG A N 1
ATOM 3225 C CA . ARG A 1 417 ? -75.769 -17.451 -0.754 1.00 30.53 417 ARG A CA 1
ATOM 3226 C C . ARG A 1 417 ? -75.934 -15.911 -0.617 1.00 30.53 417 ARG A C 1
ATOM 3228 O O . ARG A 1 417 ? -76.065 -15.354 0.462 1.00 30.53 417 ARG A O 1
ATOM 3235 N N . ASN A 1 418 ? -76.110 -15.332 -1.819 1.00 33.53 418 ASN A N 1
ATOM 3236 C CA . ASN A 1 418 ? -76.491 -13.982 -2.291 1.00 33.53 418 ASN A CA 1
ATOM 3237 C C . ASN A 1 418 ? -77.744 -13.301 -1.697 1.00 33.53 418 ASN A C 1
ATOM 3239 O O . ASN A 1 418 ? -78.739 -13.981 -1.483 1.00 33.53 418 ASN A O 1
ATOM 3243 N N . GLU A 1 419 ? -77.736 -11.954 -1.714 1.00 29.75 419 GLU A N 1
ATOM 3244 C CA . GLU A 1 419 ? -78.841 -11.018 -2.068 1.00 29.75 419 GLU A CA 1
ATOM 3245 C C . GLU A 1 419 ? -78.213 -9.615 -2.341 1.00 29.75 419 GLU A C 1
ATOM 3247 O O . GLU A 1 419 ? -77.529 -9.072 -1.483 1.00 29.75 419 GLU A O 1
ATOM 3252 N N . ALA A 1 420 ? -78.075 -9.148 -3.592 1.00 31.36 420 ALA A N 1
ATOM 3253 C CA . ALA A 1 420 ? -79.006 -8.351 -4.416 1.00 31.36 420 ALA A CA 1
ATOM 3254 C C . ALA A 1 420 ? -79.217 -6.874 -3.985 1.00 31.36 420 ALA A C 1
ATOM 3256 O O . ALA A 1 420 ? -80.071 -6.620 -3.147 1.00 31.36 420 ALA A O 1
ATOM 3257 N N . VAL A 1 421 ? -78.544 -5.911 -4.653 1.00 30.31 421 VAL A N 1
ATOM 3258 C CA . VAL A 1 421 ? -79.049 -4.536 -4.918 1.00 30.31 421 VAL A CA 1
ATOM 3259 C C . VAL A 1 421 ? -78.426 -3.966 -6.214 1.00 30.31 421 VAL A C 1
ATOM 3261 O O . VAL A 1 421 ? -77.211 -3.855 -6.327 1.00 30.31 421 VAL A O 1
ATOM 3264 N N . ASP A 1 422 ? -79.284 -3.567 -7.152 1.00 28.64 422 ASP A N 1
ATOM 3265 C CA . ASP A 1 422 ? -79.110 -2.602 -8.262 1.00 28.64 422 ASP A CA 1
ATOM 3266 C C . ASP A 1 422 ? -80.496 -1.904 -8.399 1.00 28.64 422 ASP A C 1
ATOM 3268 O O . ASP A 1 422 ? -81.469 -2.528 -7.949 1.00 28.64 422 ASP A O 1
ATOM 3272 N N . PRO A 1 423 ? -80.725 -0.705 -8.992 1.00 43.72 423 PRO A N 1
ATOM 3273 C CA . PRO A 1 423 ? -79.833 0.311 -9.579 1.00 43.72 423 PRO A CA 1
ATOM 3274 C C . PRO A 1 423 ? -80.137 1.768 -9.148 1.00 43.72 423 PRO A C 1
ATOM 3276 O O . PRO A 1 423 ? -81.240 2.085 -8.712 1.00 43.72 423 PRO A O 1
ATOM 3279 N N . SER A 1 424 ? -79.206 2.705 -9.378 1.00 27.66 424 SER A N 1
ATOM 3280 C CA . SER A 1 424 ? -79.531 4.062 -9.875 1.00 27.66 424 SER A CA 1
ATOM 3281 C C . SER A 1 424 ? -78.282 4.937 -10.051 1.00 27.66 424 SER A C 1
ATOM 3283 O O . SER A 1 424 ? -77.535 5.164 -9.106 1.00 27.66 424 SER A O 1
ATOM 3285 N N . ALA A 1 425 ? -78.218 5.558 -11.232 1.00 27.88 425 ALA A N 1
ATOM 3286 C CA . ALA A 1 425 ? -77.472 6.762 -11.608 1.00 27.88 425 ALA A CA 1
ATOM 3287 C C . ALA A 1 425 ? -76.006 6.595 -12.061 1.00 27.88 425 ALA A C 1
ATOM 3289 O O . ALA A 1 425 ? -75.087 6.324 -11.297 1.00 27.88 425 ALA A O 1
ATOM 3290 N N . ALA A 1 426 ? -75.831 6.840 -13.363 1.00 40.41 426 ALA A N 1
ATOM 3291 C CA . ALA A 1 426 ? -74.578 6.949 -14.101 1.00 40.41 426 ALA A CA 1
ATOM 3292 C C . ALA A 1 426 ? -73.608 8.000 -13.530 1.00 40.41 426 ALA A C 1
ATOM 3294 O O . ALA A 1 426 ? -74.039 8.970 -12.900 1.00 40.41 426 ALA A O 1
ATOM 3295 N N . PRO A 1 427 ? -72.328 7.926 -13.936 1.00 35.34 427 PRO A N 1
ATOM 3296 C CA . PRO A 1 427 ? -71.763 9.127 -14.532 1.00 35.34 427 PRO A CA 1
ATOM 3297 C C . PRO A 1 427 ? -70.982 8.896 -15.827 1.00 35.34 427 PRO A C 1
ATOM 3299 O O . PRO A 1 427 ? -70.517 7.812 -16.172 1.00 35.34 427 PRO A O 1
ATOM 3302 N N . ALA A 1 428 ? -70.899 10.013 -16.537 1.00 31.19 428 ALA A N 1
ATOM 3303 C CA . ALA A 1 428 ? -70.214 10.252 -17.782 1.00 31.19 428 ALA A CA 1
ATOM 3304 C C . ALA A 1 428 ? -68.682 10.123 -17.684 1.00 31.19 428 ALA A C 1
ATOM 3306 O O . ALA A 1 428 ? -68.076 10.230 -16.622 1.00 31.19 428 ALA A O 1
ATOM 3307 N N . SER A 1 429 ? -68.096 9.943 -18.865 1.00 35.97 429 SER A N 1
ATOM 3308 C CA . SER A 1 429 ? -66.681 10.012 -19.239 1.00 35.97 429 SER A CA 1
ATOM 3309 C C . SER A 1 429 ? -65.762 10.865 -18.350 1.00 35.97 429 SER A C 1
ATOM 3311 O O . SER A 1 429 ? -65.933 12.081 -18.268 1.00 35.97 429 SER A O 1
ATOM 3313 N N . PHE A 1 430 ? -64.684 10.246 -17.859 1.00 31.66 430 PHE A N 1
ATOM 3314 C CA . PHE A 1 430 ? -63.411 10.904 -17.556 1.00 31.66 430 PHE A CA 1
ATOM 3315 C C . PHE A 1 430 ? -62.288 10.173 -18.303 1.00 31.66 430 PHE A C 1
ATOM 3317 O O . PHE A 1 430 ? -62.219 8.945 -18.303 1.00 31.66 430 PHE A O 1
ATOM 3324 N N . GLN A 1 431 ? -61.464 10.946 -19.011 1.00 33.09 431 GLN A N 1
ATOM 3325 C CA . GLN A 1 431 ? -60.352 10.488 -19.843 1.00 33.09 431 GLN A CA 1
ATOM 3326 C C . GLN A 1 431 ? -59.350 9.646 -19.040 1.00 33.09 431 GLN A C 1
ATOM 3328 O O . GLN A 1 431 ? -58.917 10.046 -17.962 1.00 33.09 431 GLN A O 1
ATOM 3333 N N . GLN A 1 432 ? -58.944 8.503 -19.600 1.00 31.23 432 GLN A N 1
ATOM 3334 C CA . GLN A 1 432 ? -57.791 7.744 -19.118 1.00 31.23 432 GLN A CA 1
ATOM 3335 C C . GLN A 1 432 ? -56.516 8.573 -19.318 1.00 31.23 432 GLN A C 1
ATOM 3337 O O . GLN A 1 432 ? -56.089 8.797 -20.451 1.00 31.23 432 GLN A O 1
ATOM 3342 N N . ALA A 1 433 ? -55.897 9.002 -18.219 1.00 32.84 433 ALA A N 1
ATOM 3343 C CA . ALA A 1 433 ? -54.500 9.409 -18.218 1.00 32.84 433 ALA A CA 1
ATOM 3344 C C . ALA A 1 433 ? -53.630 8.148 -18.347 1.00 32.84 433 ALA A C 1
ATOM 3346 O O . ALA A 1 433 ? -53.739 7.223 -17.542 1.00 32.84 433 ALA A O 1
ATOM 3347 N N . GLN A 1 434 ? -52.798 8.095 -19.389 1.00 35.34 434 GLN A N 1
ATOM 3348 C CA . GLN A 1 434 ? -51.733 7.100 -19.501 1.00 35.34 434 GLN A CA 1
ATOM 3349 C C . GLN A 1 434 ? -50.682 7.352 -18.408 1.00 35.34 434 GLN A C 1
ATOM 3351 O O . GLN A 1 434 ? -50.452 8.513 -18.064 1.00 35.34 434 GLN A O 1
ATOM 3356 N N . PRO A 1 435 ? -50.030 6.309 -17.863 1.00 37.00 435 PRO A N 1
ATOM 3357 C CA . PRO A 1 435 ? -48.979 6.501 -16.876 1.00 37.00 435 PRO A CA 1
ATOM 3358 C C . PRO A 1 435 ? -47.798 7.222 -17.533 1.00 37.00 435 PRO A C 1
ATOM 3360 O O . PRO A 1 435 ? -47.243 6.748 -18.526 1.00 37.00 435 PRO A O 1
ATOM 3363 N N . GLU A 1 436 ? -47.425 8.378 -16.983 1.00 35.09 436 GLU A N 1
ATOM 3364 C CA . GLU A 1 436 ? -46.193 9.072 -17.342 1.00 35.09 436 GLU A CA 1
ATOM 3365 C C . GLU A 1 436 ? -45.011 8.124 -17.115 1.00 35.09 436 GLU A C 1
ATOM 3367 O O . GLU A 1 436 ? -44.692 7.742 -15.989 1.00 35.09 436 GLU A O 1
ATOM 3372 N N . GLN A 1 437 ? -44.349 7.734 -18.205 1.00 39.84 437 GLN A N 1
ATOM 3373 C CA . GLN A 1 437 ? -43.011 7.167 -18.140 1.00 39.84 437 GLN A CA 1
ATOM 3374 C C . GLN A 1 437 ? -42.099 8.228 -17.524 1.00 39.84 437 GLN A C 1
ATOM 3376 O O . GLN A 1 437 ? -41.745 9.210 -18.182 1.00 39.84 437 GLN A O 1
ATOM 3381 N N . GLN A 1 438 ? -41.717 8.035 -16.261 1.00 39.00 438 GLN A N 1
ATOM 3382 C CA . GLN A 1 438 ? -40.595 8.752 -15.669 1.00 39.00 438 GLN A CA 1
ATOM 3383 C C . GLN A 1 438 ? -39.374 8.502 -16.557 1.00 39.00 438 GLN A C 1
ATOM 3385 O O . GLN A 1 438 ? -38.823 7.402 -16.591 1.00 39.00 438 GLN A O 1
ATOM 3390 N N . LYS A 1 439 ? -38.980 9.518 -17.331 1.00 39.56 439 LYS A N 1
ATOM 3391 C CA . LYS A 1 439 ? -37.692 9.529 -18.023 1.00 39.56 439 LYS A CA 1
ATOM 3392 C C . LYS A 1 439 ? -36.616 9.370 -16.956 1.00 39.56 439 LYS A C 1
ATOM 3394 O O . LYS A 1 439 ? -36.438 10.275 -16.142 1.00 39.56 439 LYS A O 1
ATOM 3399 N N . ALA A 1 440 ? -35.917 8.237 -16.968 1.00 49.19 440 ALA A N 1
ATOM 3400 C CA . ALA A 1 440 ? -34.686 8.073 -16.210 1.00 49.19 440 ALA A CA 1
ATOM 3401 C C . ALA A 1 440 ? -33.777 9.275 -16.513 1.00 49.19 440 ALA A C 1
ATOM 3403 O O . ALA A 1 440 ? -33.557 9.608 -17.684 1.00 49.19 440 ALA A O 1
ATOM 3404 N N . LYS A 1 441 ? -33.317 9.975 -15.467 1.00 52.47 441 LYS A N 1
ATOM 3405 C CA . LYS A 1 441 ? -32.313 11.032 -15.622 1.00 52.47 441 LYS A CA 1
ATOM 3406 C C . LYS A 1 441 ? -31.094 10.428 -16.338 1.00 52.47 441 LYS A C 1
ATOM 3408 O O . LYS A 1 441 ? -30.738 9.289 -16.036 1.00 52.47 441 LYS A O 1
ATOM 3413 N N . PRO A 1 442 ? -30.472 11.138 -17.295 1.00 52.47 442 PRO A N 1
ATOM 3414 C CA . PRO A 1 442 ? -29.274 10.633 -17.954 1.00 52.47 442 PRO A CA 1
ATOM 3415 C C . PRO A 1 442 ? -28.177 10.421 -16.906 1.00 52.47 442 PRO A C 1
ATOM 3417 O O . PRO A 1 442 ? -27.882 11.341 -16.144 1.00 52.47 442 PRO A O 1
ATOM 3420 N N . ALA A 1 443 ? -27.597 9.217 -16.865 1.00 64.62 443 ALA A N 1
ATOM 3421 C CA . ALA A 1 443 ? -26.490 8.900 -15.970 1.00 64.62 443 ALA A CA 1
ATOM 3422 C C . ALA A 1 443 ? -25.334 9.882 -16.210 1.00 64.62 443 ALA A C 1
ATOM 3424 O O . ALA A 1 443 ? -24.934 10.124 -17.356 1.00 64.62 443 ALA A O 1
ATOM 3425 N N . LYS A 1 444 ? -24.812 10.475 -15.132 1.00 78.19 444 LYS A N 1
ATOM 3426 C CA . LYS A 1 444 ? -23.648 11.364 -15.195 1.00 78.19 444 LYS A CA 1
ATOM 3427 C C . LYS A 1 444 ? -22.458 10.506 -15.629 1.00 78.19 444 LYS A C 1
ATOM 3429 O O . LYS A 1 444 ? -22.282 9.393 -15.150 1.00 78.19 444 LYS A O 1
ATOM 3434 N N . LYS A 1 445 ? -21.650 10.982 -16.570 1.00 80.31 445 LYS A N 1
ATOM 3435 C CA . LYS A 1 445 ? -20.428 10.286 -16.986 1.00 80.31 445 LYS A CA 1
ATOM 3436 C C . LYS A 1 445 ? -19.231 11.014 -16.411 1.00 80.31 445 LYS A C 1
ATOM 3438 O O . LYS A 1 445 ? -19.153 12.236 -16.529 1.00 80.31 445 LYS A O 1
ATOM 3443 N N . ILE A 1 446 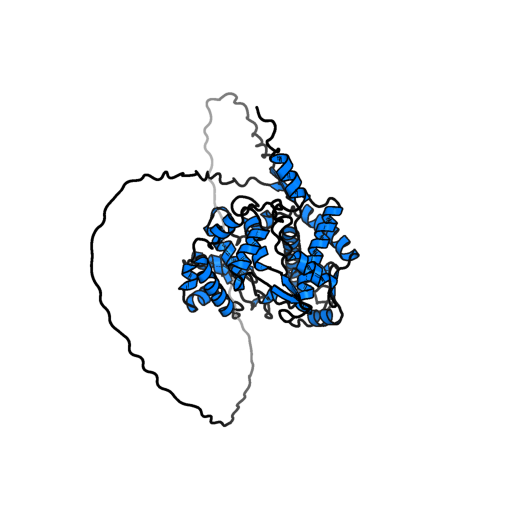? -18.325 10.275 -15.783 1.00 85.19 446 ILE A N 1
ATOM 3444 C CA . ILE A 1 446 ? -17.062 10.813 -15.276 1.00 85.19 446 ILE A CA 1
ATOM 3445 C C . ILE A 1 446 ? -15.925 10.210 -16.093 1.00 85.19 446 ILE A C 1
ATOM 3447 O O . ILE A 1 446 ? -15.905 9.007 -16.357 1.00 85.19 446 ILE A O 1
ATOM 3451 N N . GLN A 1 447 ? -14.989 11.063 -16.496 1.00 84.62 447 GLN A N 1
ATOM 3452 C CA . GLN A 1 447 ? -13.752 10.652 -17.141 1.00 84.62 447 GLN A CA 1
ATOM 3453 C C . GLN A 1 447 ? -12.748 10.248 -16.062 1.00 84.62 447 GLN A C 1
ATOM 3455 O O . GLN A 1 447 ? -12.427 11.035 -15.174 1.00 84.62 447 GLN A O 1
ATOM 3460 N N . VAL A 1 448 ? -12.283 9.006 -16.129 1.00 86.75 448 VAL A N 1
ATOM 3461 C CA . VAL A 1 448 ? -11.266 8.450 -15.240 1.00 86.75 448 VAL A CA 1
ATOM 3462 C C . VAL A 1 448 ? -9.949 8.414 -15.994 1.00 86.75 448 VAL A C 1
ATOM 3464 O O . VAL A 1 448 ? -9.898 7.977 -17.147 1.00 86.75 448 VAL A O 1
ATOM 3467 N N . LYS A 1 449 ? -8.888 8.866 -15.331 1.00 90.31 449 LYS A N 1
ATOM 3468 C CA . LYS A 1 449 ? -7.528 8.837 -15.852 1.00 90.31 449 LYS A CA 1
ATOM 3469 C C . LYS A 1 449 ? -6.743 7.686 -15.235 1.00 90.31 449 LYS A C 1
ATOM 3471 O O . LYS A 1 449 ? -6.903 7.353 -14.063 1.00 90.31 449 LYS A O 1
ATOM 3476 N N . LEU A 1 450 ? -5.921 7.048 -16.057 1.00 90.75 450 LEU A N 1
ATOM 3477 C CA . LEU A 1 450 ? -5.057 5.953 -15.663 1.00 90.75 450 LEU A CA 1
ATOM 3478 C C . LEU A 1 450 ? -3.987 6.461 -14.701 1.00 90.75 450 LEU A C 1
ATOM 3480 O O . LEU A 1 450 ? -3.243 7.388 -15.017 1.00 90.75 450 LEU A O 1
ATOM 3484 N N . ASN A 1 451 ? -3.840 5.771 -13.578 1.00 93.00 451 ASN A N 1
ATOM 3485 C CA . ASN A 1 451 ? -2.739 5.983 -12.657 1.00 93.00 451 ASN A CA 1
ATOM 3486 C C . ASN A 1 451 ? -2.304 4.664 -12.010 1.00 93.00 451 ASN A C 1
ATOM 3488 O O . ASN A 1 451 ? -2.968 3.631 -12.144 1.00 93.00 451 ASN A O 1
ATOM 3492 N N . ALA A 1 452 ? -1.152 4.690 -11.340 1.00 94.19 452 ALA A N 1
ATOM 3493 C CA . ALA A 1 452 ? -0.574 3.493 -10.738 1.00 94.19 452 ALA A CA 1
ATOM 3494 C C . ALA A 1 452 ? -1.423 2.934 -9.580 1.00 94.19 452 ALA A C 1
ATOM 3496 O O . ALA A 1 452 ? -1.410 1.725 -9.369 1.00 94.19 452 ALA A O 1
ATOM 3497 N N . VAL A 1 453 ? -2.198 3.782 -8.892 1.00 94.19 453 VAL A N 1
ATOM 3498 C CA . VAL A 1 453 ? -3.108 3.378 -7.805 1.00 94.19 453 VAL A CA 1
ATOM 3499 C C . VAL A 1 453 ? -4.230 2.484 -8.336 1.00 94.19 453 VAL A C 1
ATOM 3501 O O . VAL A 1 453 ? -4.473 1.409 -7.800 1.00 94.19 453 VAL A O 1
ATOM 3504 N N . LEU A 1 454 ? -4.886 2.875 -9.432 1.00 92.88 454 LEU A N 1
ATOM 3505 C CA . LEU A 1 454 ? -5.953 2.067 -10.036 1.00 92.88 454 LEU A CA 1
ATOM 3506 C C . LEU A 1 454 ? -5.433 0.737 -10.595 1.00 92.88 454 LEU A C 1
ATOM 3508 O O . LEU A 1 454 ? -6.134 -0.273 -10.534 1.00 92.88 454 LEU A O 1
ATOM 3512 N N . LEU A 1 455 ? -4.210 0.728 -11.137 1.00 93.88 455 LEU A N 1
ATOM 3513 C CA . LEU A 1 455 ? -3.557 -0.508 -11.572 1.00 93.88 455 LEU A CA 1
ATOM 3514 C C . LEU A 1 455 ? -3.250 -1.430 -10.391 1.00 93.88 455 LEU A C 1
ATOM 3516 O O . LEU A 1 455 ? -3.471 -2.633 -10.501 1.00 93.88 455 LEU A O 1
ATOM 3520 N N . ASP A 1 456 ? -2.767 -0.874 -9.282 1.00 93.75 456 ASP A N 1
ATOM 3521 C CA . ASP A 1 456 ? -2.499 -1.612 -8.049 1.00 93.75 456 ASP A CA 1
ATOM 3522 C C . ASP A 1 456 ? -3.769 -2.276 -7.505 1.00 93.75 456 ASP A C 1
ATOM 3524 O O . ASP A 1 456 ? -3.809 -3.500 -7.370 1.00 93.75 456 ASP A O 1
ATOM 3528 N N . TYR A 1 457 ? -4.838 -1.496 -7.322 1.00 91.38 457 TYR A N 1
ATOM 3529 C CA . TYR A 1 457 ? -6.126 -2.003 -6.851 1.00 91.38 457 TYR A CA 1
ATOM 3530 C C . TYR A 1 457 ? -6.682 -3.105 -7.769 1.00 91.38 457 TYR A C 1
ATOM 3532 O O . TYR A 1 457 ? -7.070 -4.170 -7.288 1.00 91.38 457 TYR A O 1
ATOM 3540 N N . LEU A 1 458 ? -6.632 -2.926 -9.098 1.00 91.31 458 LEU A N 1
ATOM 3541 C CA . LEU A 1 458 ? -7.075 -3.963 -10.037 1.00 91.31 458 LEU A CA 1
ATOM 3542 C C . LEU A 1 458 ? -6.235 -5.246 -9.926 1.00 91.31 458 LEU A C 1
ATOM 3544 O O . LEU A 1 458 ? -6.784 -6.352 -9.974 1.00 91.31 458 LEU A O 1
ATOM 3548 N N . LEU A 1 459 ? -4.909 -5.123 -9.821 1.00 91.81 459 LEU A N 1
ATOM 3549 C CA . LEU A 1 459 ? -4.007 -6.270 -9.686 1.00 91.81 459 LEU A CA 1
ATOM 3550 C C . LEU A 1 459 ? -4.258 -7.015 -8.370 1.00 91.81 459 LEU A C 1
ATOM 3552 O O . LEU A 1 459 ? -4.270 -8.249 -8.366 1.00 91.81 459 LEU A O 1
ATOM 3556 N N . TYR A 1 460 ? -4.501 -6.280 -7.284 1.00 89.25 460 TYR A N 1
ATOM 3557 C CA . TYR A 1 460 ? -4.851 -6.834 -5.982 1.00 89.25 460 TYR A CA 1
ATOM 3558 C C . TYR A 1 460 ? -6.187 -7.588 -6.022 1.00 89.25 460 TYR A C 1
ATOM 3560 O O . TYR A 1 460 ? -6.241 -8.761 -5.639 1.00 89.25 460 TYR A O 1
ATOM 3568 N N . ASP A 1 461 ? -7.244 -6.964 -6.548 1.00 86.81 461 ASP A N 1
ATOM 3569 C CA . ASP A 1 461 ? -8.571 -7.579 -6.673 1.00 86.81 461 ASP A CA 1
ATOM 3570 C C . ASP A 1 461 ? -8.515 -8.843 -7.532 1.00 86.81 461 ASP A C 1
ATOM 3572 O O . ASP A 1 461 ? -9.045 -9.890 -7.160 1.00 86.81 461 ASP A O 1
ATOM 3576 N N . THR A 1 462 ? -7.787 -8.787 -8.650 1.00 85.81 462 THR A N 1
ATOM 3577 C CA . THR A 1 462 ? -7.590 -9.947 -9.528 1.00 85.81 462 THR A CA 1
ATOM 3578 C C . THR A 1 462 ? -6.859 -11.080 -8.801 1.00 85.81 462 THR A C 1
ATOM 3580 O O . THR A 1 462 ? -7.199 -12.250 -8.983 1.00 85.81 462 THR A O 1
ATOM 3583 N N . ALA A 1 463 ? -5.878 -10.764 -7.947 1.00 83.88 463 ALA A N 1
ATOM 3584 C CA . ALA A 1 463 ? -5.186 -11.768 -7.138 1.00 83.88 463 ALA A CA 1
ATOM 3585 C C . ALA A 1 463 ? -6.125 -12.419 -6.118 1.00 83.88 463 ALA A C 1
ATOM 3587 O O . ALA A 1 463 ? -6.082 -13.637 -5.937 1.00 83.88 463 ALA A O 1
ATOM 3588 N N . LYS A 1 464 ? -7.005 -11.629 -5.497 1.00 82.00 464 LYS A N 1
ATOM 3589 C CA . LYS A 1 464 ? -8.003 -12.116 -4.540 1.00 82.00 464 LYS A CA 1
ATOM 3590 C C . LYS A 1 464 ? -9.076 -12.986 -5.184 1.00 82.00 464 LYS A C 1
ATOM 3592 O O . LYS A 1 464 ? -9.406 -14.039 -4.645 1.00 82.00 464 LYS A O 1
ATOM 3597 N N . GLU A 1 465 ? -9.581 -12.590 -6.346 1.00 83.94 465 GLU A N 1
ATOM 3598 C CA . GLU A 1 465 ? -10.545 -13.382 -7.115 1.00 83.94 465 GLU A CA 1
ATOM 3599 C C . GLU A 1 465 ? -9.957 -14.737 -7.519 1.00 83.94 465 GLU A C 1
ATOM 3601 O O . GLU A 1 465 ? -10.611 -15.766 -7.365 1.00 83.94 465 GLU A O 1
ATOM 3606 N N . GLN A 1 466 ? -8.706 -14.759 -7.985 1.00 78.81 466 GLN A N 1
ATOM 3607 C CA . GLN A 1 466 ? -8.036 -16.008 -8.341 1.00 78.81 466 GLN A CA 1
ATOM 3608 C C . GLN A 1 466 ? -7.768 -16.904 -7.130 1.00 78.81 466 GLN A C 1
ATOM 3610 O O . GLN A 1 466 ? -7.935 -18.114 -7.240 1.00 78.81 466 GLN A O 1
ATOM 3615 N N . GLU A 1 467 ? -7.383 -16.337 -5.984 1.00 76.94 467 GLU A N 1
ATOM 3616 C CA . GLU A 1 467 ? -7.234 -17.087 -4.730 1.00 76.94 467 GLU A CA 1
ATOM 3617 C C . GLU A 1 467 ? -8.560 -17.754 -4.326 1.00 76.94 467 GLU A C 1
ATOM 3619 O O . GLU A 1 467 ? -8.576 -18.941 -4.010 1.00 76.94 467 GLU A O 1
ATOM 3624 N N . LYS A 1 468 ? -9.681 -17.028 -4.428 1.00 77.94 468 LYS A N 1
ATOM 3625 C CA . LYS A 1 468 ? -11.023 -17.550 -4.127 1.00 77.94 468 LYS A CA 1
ATOM 3626 C C . LYS A 1 468 ? -11.444 -18.680 -5.069 1.00 77.94 468 LYS A C 1
ATOM 3628 O O . LYS A 1 468 ? -11.907 -19.712 -4.598 1.00 77.94 468 LYS A O 1
ATOM 3633 N N . LEU A 1 469 ? -11.250 -18.508 -6.378 1.00 77.50 469 LEU A N 1
ATOM 3634 C CA . LEU A 1 469 ? -11.586 -19.534 -7.374 1.00 77.50 469 LEU A CA 1
ATOM 3635 C C . LEU A 1 469 ? -10.797 -20.830 -7.147 1.00 77.50 469 LEU A C 1
ATOM 3637 O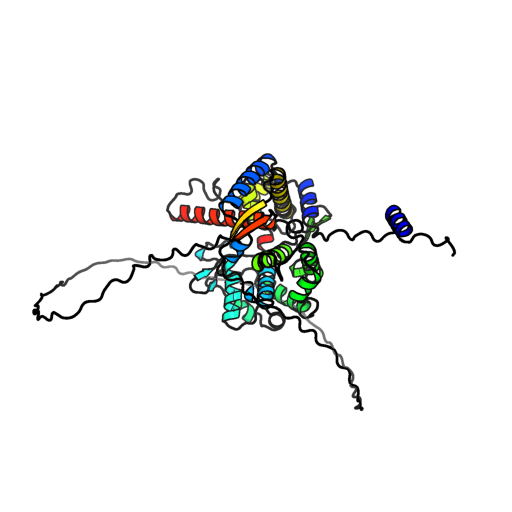 O . LEU A 1 469 ? -11.360 -21.915 -7.230 1.00 77.50 469 LEU A O 1
ATOM 3641 N N . MET A 1 470 ? -9.513 -20.720 -6.797 1.00 69.44 470 MET A N 1
ATOM 3642 C CA . MET A 1 470 ? -8.671 -21.883 -6.495 1.00 69.44 470 MET A CA 1
ATOM 3643 C C . MET A 1 470 ? -9.137 -22.633 -5.242 1.00 69.44 470 MET A C 1
ATOM 3645 O O . MET A 1 470 ? -9.074 -23.859 -5.212 1.00 69.44 470 MET A O 1
ATOM 3649 N N . LEU A 1 471 ? -9.597 -21.910 -4.215 1.00 67.50 471 LEU A N 1
ATOM 3650 C CA . LEU A 1 471 ? -10.148 -22.509 -2.994 1.00 67.50 471 LEU A CA 1
ATOM 3651 C C . LEU A 1 471 ? -11.463 -23.247 -3.282 1.00 67.50 471 LEU A C 1
ATOM 3653 O O . LEU A 1 471 ? -11.628 -24.397 -2.873 1.00 67.50 471 LEU A O 1
ATOM 3657 N N . GLU A 1 472 ? -12.357 -22.631 -4.058 1.00 71.44 472 GLU A N 1
ATOM 3658 C CA . GLU A 1 472 ? -13.632 -23.237 -4.461 1.00 71.44 472 GLU A CA 1
ATOM 3659 C C . GLU A 1 472 ? -13.431 -24.512 -5.303 1.00 71.44 472 GLU A C 1
ATOM 3661 O O . GLU A 1 472 ? -14.137 -25.501 -5.102 1.00 71.44 472 GLU A O 1
ATOM 3666 N N . GLU A 1 473 ? -12.439 -24.533 -6.201 1.00 65.81 473 GLU A N 1
ATOM 3667 C CA . GLU A 1 473 ? -12.073 -25.730 -6.974 1.00 65.81 473 GLU A CA 1
ATOM 3668 C C . GLU A 1 473 ? -11.530 -26.863 -6.086 1.00 65.81 473 GLU A C 1
ATOM 3670 O O . GLU A 1 473 ? -11.853 -28.033 -6.316 1.00 65.81 473 GLU A O 1
ATOM 3675 N N . THR A 1 474 ? -10.747 -26.539 -5.049 1.00 60.16 474 THR A N 1
ATOM 3676 C CA . THR A 1 474 ? -10.237 -27.547 -4.106 1.00 60.16 474 THR A CA 1
ATOM 3677 C C . THR A 1 474 ? -11.321 -28.125 -3.197 1.00 60.16 474 THR A C 1
ATOM 3679 O O . THR A 1 474 ? -11.309 -29.328 -2.935 1.00 60.16 474 THR A O 1
ATOM 3682 N N . ASP A 1 475 ? -12.286 -27.311 -2.763 1.00 58.69 475 ASP A N 1
ATOM 3683 C CA . ASP A 1 475 ? -13.391 -27.759 -1.906 1.00 58.69 475 ASP A CA 1
ATOM 3684 C C . ASP A 1 475 ? -14.436 -28.582 -2.679 1.00 58.69 475 ASP A C 1
ATOM 3686 O O . ASP A 1 475 ? -15.095 -29.457 -2.112 1.00 58.69 475 ASP A O 1
ATOM 3690 N N . ALA A 1 476 ? -14.555 -28.371 -3.994 1.00 61.22 476 ALA A N 1
ATOM 3691 C CA . ALA A 1 476 ? -15.442 -29.130 -4.878 1.00 61.22 476 ALA A CA 1
ATOM 3692 C C . ALA A 1 476 ? -14.949 -30.559 -5.203 1.00 61.22 476 ALA A C 1
ATOM 3694 O O . ALA A 1 476 ? -15.548 -31.245 -6.035 1.00 61.22 476 ALA A O 1
ATOM 3695 N N . GLY A 1 477 ? -13.876 -31.034 -4.558 1.00 44.25 477 GLY A N 1
ATOM 3696 C CA . GLY A 1 477 ? -13.330 -32.377 -4.766 1.00 44.25 477 GLY A CA 1
ATOM 3697 C C . GLY A 1 477 ? -12.476 -32.520 -6.028 1.00 44.25 477 GLY A C 1
ATOM 3698 O O . GLY A 1 477 ? -12.220 -33.644 -6.460 1.00 44.25 477 GLY A O 1
ATOM 3699 N N . GLY A 1 478 ? -12.028 -31.408 -6.620 1.00 46.97 478 GLY A N 1
ATOM 3700 C CA . GLY A 1 478 ? -10.990 -31.437 -7.641 1.00 46.97 478 GLY A CA 1
ATOM 3701 C C . GLY A 1 478 ? -9.678 -31.912 -7.021 1.00 46.97 478 GLY A C 1
ATOM 3702 O O . GLY A 1 478 ? -9.107 -31.233 -6.165 1.00 46.97 478 GLY A O 1
ATOM 3703 N N . GLU A 1 479 ? -9.183 -33.082 -7.431 1.00 41.69 479 GLU A N 1
ATOM 3704 C CA . GLU A 1 479 ? -7.800 -33.450 -7.139 1.00 41.69 479 GLU A CA 1
ATOM 3705 C C . GLU A 1 479 ? -6.899 -32.335 -7.683 1.00 41.69 479 GLU A C 1
ATOM 3707 O O . GLU A 1 479 ? -7.011 -31.940 -8.844 1.00 41.69 479 GLU A O 1
ATOM 3712 N N . ARG A 1 480 ? -6.000 -31.810 -6.843 1.00 46.16 480 ARG A N 1
ATOM 3713 C CA . ARG A 1 480 ? -4.894 -30.974 -7.312 1.00 46.16 480 ARG A CA 1
ATOM 3714 C C . ARG A 1 480 ? -4.071 -31.826 -8.289 1.00 46.16 480 ARG A C 1
ATOM 3716 O O . ARG A 1 480 ? -3.180 -32.547 -7.848 1.00 46.16 480 ARG A O 1
ATOM 3723 N N . GLU A 1 481 ? -4.360 -31.764 -9.596 1.00 41.81 481 GLU A N 1
ATOM 3724 C CA . GLU A 1 481 ? -3.628 -32.513 -10.647 1.00 41.81 481 GLU A CA 1
ATOM 3725 C C . GLU A 1 481 ? -2.113 -32.258 -10.583 1.00 41.81 481 GLU A C 1
ATOM 3727 O O . GLU A 1 481 ? -1.286 -33.058 -11.024 1.00 41.81 481 GLU A O 1
ATOM 3732 N N . HIS A 1 482 ? -1.736 -31.145 -9.966 1.00 41.16 482 HIS A N 1
ATOM 3733 C CA . HIS A 1 482 ? -0.379 -30.800 -9.615 1.00 41.16 482 HIS A CA 1
ATOM 3734 C C . HIS A 1 482 ? -0.389 -30.372 -8.149 1.00 41.16 482 HIS A C 1
ATOM 3736 O O . HIS A 1 482 ? -1.262 -29.593 -7.790 1.00 41.16 482 HIS A O 1
ATOM 3742 N N . GLY A 1 483 ? 0.520 -30.898 -7.317 1.00 35.78 483 GLY A N 1
ATOM 3743 C CA . GLY A 1 483 ? 0.556 -30.701 -5.857 1.00 35.78 483 GLY A CA 1
ATOM 3744 C C . GLY A 1 483 ? 0.599 -29.230 -5.379 1.00 35.78 483 GLY A C 1
ATOM 3745 O O . GLY A 1 483 ? 0.213 -28.317 -6.098 1.00 35.78 483 GLY A O 1
ATOM 3746 N N . PRO A 1 484 ? 1.074 -28.922 -4.160 1.00 40.81 484 PRO A N 1
ATOM 3747 C CA . PRO A 1 484 ? 1.157 -27.527 -3.688 1.00 40.81 484 PRO A CA 1
ATOM 3748 C C . PRO A 1 484 ? 1.958 -26.575 -4.613 1.00 40.81 484 PRO A C 1
ATOM 3750 O O . PRO A 1 484 ? 1.826 -25.365 -4.472 1.00 40.81 484 PRO A O 1
ATOM 3753 N N . ASP A 1 485 ? 2.698 -27.121 -5.589 1.00 42.88 485 ASP A N 1
ATOM 3754 C CA . ASP A 1 485 ? 3.512 -26.429 -6.598 1.00 42.88 485 ASP A CA 1
ATOM 3755 C C . ASP A 1 485 ? 2.944 -26.497 -8.035 1.00 42.88 485 ASP A C 1
ATOM 3757 O O . ASP A 1 485 ? 3.690 -26.439 -9.016 1.00 42.88 485 ASP A O 1
ATOM 3761 N N . GLY A 1 486 ? 1.634 -26.692 -8.203 1.00 38.91 486 GLY A N 1
ATOM 3762 C CA . GLY A 1 486 ? 1.025 -26.735 -9.531 1.00 38.91 486 GLY A CA 1
ATOM 3763 C C . GLY A 1 486 ? 1.130 -25.423 -10.324 1.00 38.91 486 GLY A C 1
ATOM 3764 O O . GLY A 1 486 ? 1.120 -24.354 -9.719 1.00 38.91 486 GLY A O 1
ATOM 3765 N N . PRO A 1 487 ? 1.125 -25.461 -11.675 1.00 39.94 487 PRO A N 1
ATOM 3766 C CA . PRO A 1 487 ? 1.149 -24.276 -12.550 1.00 39.94 487 PRO A CA 1
ATOM 3767 C C . PRO A 1 487 ? -0.027 -23.305 -12.330 1.00 39.94 487 PRO A C 1
ATOM 3769 O O . PRO A 1 487 ? -0.027 -22.203 -12.873 1.00 39.94 487 PRO A O 1
ATOM 3772 N N . ASN A 1 488 ? -1.019 -23.706 -11.531 1.00 43.94 488 ASN A N 1
ATOM 3773 C CA . ASN A 1 488 ? -2.191 -22.921 -11.168 1.00 43.94 488 ASN A CA 1
ATOM 3774 C C . ASN A 1 488 ? -2.092 -22.237 -9.790 1.00 43.94 488 ASN A C 1
ATOM 3776 O O . ASN A 1 488 ? -2.929 -21.391 -9.491 1.00 43.94 488 ASN A O 1
ATOM 3780 N N . VAL A 1 489 ? -1.083 -22.524 -8.961 1.00 53.94 489 VAL A N 1
ATOM 3781 C CA . VAL A 1 489 ? -0.940 -21.886 -7.641 1.00 53.94 489 VAL A CA 1
ATOM 3782 C C . VAL A 1 489 ? -0.254 -20.527 -7.796 1.00 53.94 489 VAL A C 1
ATOM 3784 O O . VAL A 1 489 ? 0.827 -20.437 -8.376 1.00 53.94 489 VAL A O 1
ATOM 3787 N N . LEU A 1 490 ? -0.871 -19.457 -7.277 1.00 57.81 490 LEU A N 1
ATOM 3788 C CA . LEU A 1 490 ? -0.218 -18.147 -7.216 1.00 57.81 490 LEU A CA 1
ATOM 3789 C C . LEU A 1 490 ? 1.029 -18.254 -6.314 1.00 57.81 490 LEU A C 1
ATOM 3791 O O . LEU A 1 490 ? 0.905 -18.646 -5.151 1.00 57.81 490 LEU A O 1
ATOM 3795 N N . PRO A 1 491 ? 2.229 -17.944 -6.831 1.00 59.56 491 PRO A N 1
ATOM 3796 C CA . PRO A 1 491 ? 3.467 -18.065 -6.074 1.00 59.56 491 PRO A CA 1
ATOM 3797 C C . PRO A 1 491 ? 3.467 -17.090 -4.897 1.00 59.56 491 PRO A C 1
ATOM 3799 O O . PRO A 1 491 ? 3.127 -15.917 -5.040 1.00 59.56 491 PRO A O 1
ATOM 3802 N N . HIS A 1 492 ? 3.856 -17.574 -3.719 1.00 66.06 492 HIS A N 1
ATOM 3803 C CA . HIS A 1 492 ? 3.762 -16.798 -2.488 1.00 66.06 492 HIS A CA 1
ATOM 3804 C C . HIS A 1 492 ? 5.059 -16.038 -2.212 1.00 66.06 492 HIS A C 1
ATOM 3806 O O . HIS A 1 492 ? 6.069 -16.604 -1.793 1.00 66.06 492 HIS A O 1
ATOM 3812 N N . HIS A 1 493 ? 5.014 -14.720 -2.394 1.00 66.69 493 HIS A N 1
ATOM 3813 C CA . HIS A 1 493 ? 6.141 -13.838 -2.106 1.00 66.69 493 HIS A CA 1
ATOM 3814 C C . HIS A 1 493 ? 6.257 -13.538 -0.613 1.00 66.69 493 HIS A C 1
ATOM 3816 O O . HIS A 1 493 ? 5.638 -12.611 -0.104 1.00 66.69 493 HIS A O 1
ATOM 3822 N N . ARG A 1 494 ? 7.114 -14.315 0.049 1.00 69.25 494 ARG A N 1
ATOM 3823 C CA . ARG A 1 494 ? 7.695 -14.178 1.397 1.00 69.25 494 ARG A CA 1
ATOM 3824 C C . ARG A 1 494 ? 8.216 -12.801 1.862 1.00 69.25 494 ARG A C 1
ATOM 3826 O O . ARG A 1 494 ? 9.233 -12.827 2.534 1.00 69.25 494 ARG A O 1
ATOM 3833 N N . THR A 1 495 ? 7.708 -11.629 1.460 1.00 57.19 495 THR A N 1
ATOM 3834 C CA . THR A 1 495 ? 8.415 -10.334 1.670 1.00 57.19 495 THR A CA 1
ATOM 3835 C C . THR A 1 495 ? 8.102 -9.641 2.999 1.00 57.19 495 THR A C 1
ATOM 3837 O O . THR A 1 495 ? 7.040 -9.846 3.581 1.00 57.19 495 THR A O 1
ATOM 3840 N N . ARG A 1 496 ? 8.976 -8.717 3.438 1.00 55.53 496 ARG A N 1
ATOM 3841 C CA . ARG A 1 496 ? 8.771 -7.839 4.613 1.00 55.53 496 ARG A CA 1
ATOM 3842 C C . ARG A 1 496 ? 7.439 -7.095 4.609 1.00 55.53 496 ARG A C 1
ATOM 3844 O O . ARG A 1 496 ? 6.954 -6.766 5.679 1.00 55.53 496 ARG A O 1
ATOM 3851 N N . SER A 1 497 ? 6.813 -6.856 3.457 1.00 53.34 497 SER A N 1
ATOM 3852 C CA . SER A 1 497 ? 5.473 -6.246 3.406 1.00 53.34 497 SER A CA 1
ATOM 3853 C C . SER A 1 497 ? 4.385 -7.082 4.114 1.00 53.34 497 SER A C 1
ATOM 3855 O O . SER A 1 497 ? 3.285 -6.584 4.363 1.00 53.34 497 SER A O 1
ATOM 3857 N N . ILE A 1 498 ? 4.705 -8.337 4.455 1.00 51.78 498 ILE A N 1
ATOM 3858 C CA . ILE A 1 498 ? 3.948 -9.241 5.328 1.00 51.78 498 ILE A CA 1
ATOM 3859 C C . ILE A 1 498 ? 4.160 -8.928 6.820 1.00 51.78 498 ILE A C 1
ATOM 3861 O O . ILE A 1 498 ? 3.415 -9.410 7.656 1.00 51.78 498 ILE A O 1
ATOM 3865 N N . TRP A 1 499 ? 5.128 -8.103 7.194 1.00 47.47 499 TRP A N 1
ATOM 3866 C CA . TRP A 1 499 ? 5.468 -7.813 8.588 1.00 47.47 499 TRP A CA 1
ATOM 3867 C C . TRP A 1 499 ? 5.559 -6.310 8.894 1.00 47.47 499 TRP A C 1
ATOM 3869 O O . TRP A 1 499 ? 5.414 -5.952 10.057 1.00 47.47 499 TRP A O 1
ATOM 3879 N N . TYR A 1 500 ? 5.751 -5.429 7.898 1.00 41.34 500 TYR A N 1
ATOM 3880 C CA . TYR A 1 500 ? 5.916 -3.978 8.099 1.00 41.34 500 TYR A CA 1
ATOM 3881 C C . TYR A 1 500 ? 5.288 -3.097 7.015 1.00 41.34 500 TYR A C 1
ATOM 3883 O O . TYR A 1 500 ? 5.429 -3.421 5.813 1.00 41.34 500 TYR A O 1
#

Foldseek 3Di:
DDPPDDDVVVVQVVCVVVVNHPDPDPAFALCQLVLLVVLQVVADFKHFDPVLLLQVLVVVLVVCFVVVFALVVVVPDPLQDACVVPLLNLLLLVLLLLPQFAQDDPDDPVQGFWDDAPNDIDGGSVRSSRLSVVCVVVVQPSSALVSLQDPDLVSLQVSQPGPHPHGRPPSVVSSVSSNLVSVLCVDVCLPSQNLLVVCVQALSSSLVSCCVSRVVRFQPWADDPNDIHGQRQSSLSSLLSQCSNCVCDDSNPHPCNQPRGFFRLAFQLLLLCVLSVGMDGDPVLVVCLLVVHADDARPSSQSSSRSNSRNSLVSSQVSCVVVVSFKDKHFADDPDDPPDDPDDDDDDDDDDDDDDDDDDDDDDDDDDDDDDDDDDDDDDDDYDDDDDDDDDDDDDDDDDDDDDDDDDDDDDDDDDDDDDDDDDDDDDDDDDDDDDDPDDDGTDMDMDGDHNSSVNVSSNVVSVVLVVVVVVCVVVVNDPPPPCNDSSDRRGHNHCSNPD

Sequence (500 aa):
MSDDEADPELLALLAQSLGLGSRPEAPPSTGVLKSAEYVYDNALDVSISSQGSKAAAELLYHQLRRRQYSTREWAKHELHPKPSGGEATVNFIFIMNLLNFSFWSELPEGERFAVDYNGKRWTGYWSLVAALQRALDEGHPITTPSFWSTCSEDTISQIFRSTTAEPIPLLNERITLLRTASTVLSDPTTSPLALIDQANHSAARLVNLLTTHLPSCFADTTTYRGRTVHLHKRAQILVADLWACFNGSGLGAFDDIDTALTMFADYRVPQMLQRLGVLWYSPRLEGKVRRGEMLEAGSELEVEVRACSVWAVELLRREMERRGCGEWEVEVEDHDEDKEHVGSASASVDESRASEPHEGQAGDLQATTEATTGEQAAVTDETVDHSANSGTEDIRRANPPQTSNATAPPPPAAEPRNEAVDPSAAPASFQQAQPEQQKAKPAKKIQVKLNAVLLDYLLYDTAKEQEKLMLEETDAGGEREHGPDGPNVLPHHRTRSIWY

pLDDT: mean 75.45, std 26.45, range [22.83, 98.69]